Protein 2AEE (pdb70)

CATH classification: 3.40.50.2020

Nearest PDB structures (foldseek):
  2aee-assembly1_B  TM=1.005E+00  e=3.786E-44  Streptococcus pyogenes
  2aee-assembly1_A  TM=9.838E-01  e=3.458E-41  Streptococcus pyogenes
  3dez-assembly1_A  TM=9.796E-01  e=4.470E-35  Streptococcus mutans
  3dez-assembly1_B  TM=9.859E-01  e=2.635E-32  Streptococcus mutans
  4rv4-assembly1_B  TM=9.533E-01  e=4.275E-28  Bacillus anthracis

Solvent-accessible surface area: 17686 Å² total; per-residue (Å²): 143,112,80,70,50,15,12,48,0,0,31,28,0,5,92,17,111,0,2,76,8,100,11,123,108,37,54,101,61,86,111,65,51,102,0,0,0,96,21,25,2,64,9,0,1,8,73,25,153,4,0,44,36,0,0,77,4,0,20,114,21,0,126,74,84,9,95,85,14,68,0,0,0,0,8,26,39,23,0,0,0,0,0,0,0,0,0,22,79,34,87,31,24,0,0,1,1,50,97,154,62,156,99,76,17,26,7,15,72,26,116,195,39,26,69,0,0,0,0,18,8,50,1,38,68,6,28,79,0,22,96,5,1,46,0,0,63,170,46,23,11,62,29,34,0,0,0,0,0,0,13,11,52,25,97,98,5,81,83,32,9,178,127,55,67,38,121,46,18,37,8,0,29,1,69,46,0,7,52,8,0,66,144,71,60,92,12,82,98,97,0,26,109,32,0,111,63,4,76,142,57,43,125,101,4,117,137,87,66,15,19,58,0,0,27,29,0,5,94,13,117,0,4,74,12,92,11,133,111,31,68,84,62,122,91,48,46,89,0,0,1,88,12,22,2,46,7,0,0,9,73,26,159,4,0,46,45,0,0,70,7,0,16,102,22,0,114,75,88,11,101,116,12,76,0,0,0,0,9,26,30,17,0,0,0,0,0,0,0,0,0,21,76,42,85,29,27,0,0,1,1,87,80,148,134,109,28,22,23,17,61,23,121,198,40,28,60,0,0,0,0,16,13,44,1,30,60,5,27,80,1,24,102,4,2,59,9,0,57,214,75,18,9,62,23,48,0,0,0,0,0,0,11,7,55,4,76,92,4,56,84,30,9,162,137,55,64,34,104,50,31,42,11,1,25,0,43,56,0,2,56,9,0,66,137,79,61,101,12,89,101,103,2,38,111,28,0,96,49,0,66,132,53,30,116,85,4,95,108

Structure (mmCIF, N/CA/C/O backbone):
data_2AEE
#
_entry.id   2AEE
#
_cell.length_a   118.131
_cell.length_b   118.131
_cell.length_c   72.185
_cell.angle_alpha   90.00
_cell.angle_beta   90.00
_cell.angle_gamma   90.00
#
_symmetry.space_group_name_H-M   'P 42 21 2'
#
loop_
_entity.id
_entity.type
_entity.pdbx_description
1 polymer 'Orotate phosphoribosyltransferase'
2 non-polymer 'SULFATE ION'
3 non-polymer GLYCEROL
4 non-polymer 'CHLORIDE ION'
5 water water
#
loop_
_atom_site.group_PDB
_atom_site.id
_atom_site.type_symbol
_atom_site.label_atom_id
_atom_site.label_alt_id
_atom_site.label_comp_id
_atom_site.label_asym_id
_atom_site.label_entity_id
_atom_site.label_seq_id
_atom_site.pdbx_PDB_ins_code
_atom_site.Cartn_x
_atom_site.Cartn_y
_atom_site.Cartn_z
_atom_site.occupancy
_atom_site.B_iso_or_equiv
_atom_site.auth_seq_id
_atom_site.auth_comp_id
_atom_site.auth_asym_id
_atom_site.auth_atom_id
_atom_site.pdbx_PDB_model_num
ATOM 1 N N . ALA A 1 1 ? 3.095 50.441 13.230 1.00 15.88 -1 ALA A N 1
ATOM 2 C CA . ALA A 1 1 ? 2.385 50.100 14.504 1.00 14.57 -1 ALA A CA 1
ATOM 3 C C . ALA A 1 1 ? 1.480 48.831 14.402 1.00 13.66 -1 ALA A C 1
ATOM 4 O O . ALA A 1 1 ? 0.670 48.560 15.310 1.00 15.15 -1 ALA A O 1
ATOM 6 N N . ALA A 1 2 ? 1.600 48.067 13.318 1.00 10.12 0 ALA A N 1
ATOM 7 C CA . ALA A 1 2 ? 0.848 46.831 13.182 1.00 7.51 0 ALA A CA 1
ATOM 8 C C . ALA A 1 2 ? 1.760 45.591 13.229 1.00 6.28 0 ALA A C 1
ATOM 9 O O . ALA A 1 2 ? 1.352 44.485 12.854 1.00 4.74 0 ALA A O 1
ATOM 11 N N . MET A 1 3 ? 3.011 45.779 13.670 1.00 4.67 1 MET A N 1
ATOM 12 C CA . MET A 1 3 ? 3.948 44.680 13.761 1.00 4.60 1 MET A CA 1
ATOM 13 C C . MET A 1 3 ? 3.711 43.934 15.082 1.00 3.04 1 MET A C 1
ATOM 14 O O . MET A 1 3 ? 3.284 44.526 16.087 1.00 2.00 1 MET A O 1
ATOM 19 N N . THR A 1 4 ? 3.991 42.636 15.065 1.00 2.00 2 THR A N 1
ATOM 20 C CA A THR A 1 4 ? 4.015 41.846 16.277 0.50 2.66 2 THR A CA 1
ATOM 21 C CA B THR A 1 4 ? 4.029 41.843 16.301 0.50 2.16 2 THR A CA 1
ATOM 22 C C . THR A 1 4 ? 5.086 42.404 17.243 1.00 2.00 2 THR A C 1
ATOM 23 O O . THR A 1 4 ? 6.023 43.092 16.806 1.00 2.00 2 THR A O 1
ATOM 30 N N . LEU A 1 5 ? 4.978 42.081 18.540 1.00 2.00 3 LEU A N 1
ATOM 31 C CA . LEU A 1 5 ? 6.026 42.461 19.491 1.00 2.00 3 LEU A CA 1
ATOM 32 C C . LEU A 1 5 ? 7.383 41.903 19.044 1.00 2.00 3 LEU A C 1
ATOM 33 O O . LEU A 1 5 ? 8.437 42.601 19.064 1.00 2.00 3 LEU A O 1
ATOM 38 N N . ALA A 1 6 ? 7.382 40.633 18.624 1.00 2.00 4 ALA A N 1
ATOM 39 C CA . ALA A 1 6 ? 8.606 40.023 18.117 1.00 2.00 4 ALA A CA 1
ATOM 40 C C . ALA A 1 6 ? 9.220 40.865 16.992 1.00 2.78 4 ALA A C 1
ATOM 41 O O . ALA A 1 6 ? 10.465 41.031 16.904 1.00 2.98 4 ALA A O 1
ATOM 43 N N . SER A 1 7 ? 8.376 41.344 16.067 1.00 4.15 5 SER A N 1
ATOM 44 C CA . SER A 1 7 ? 8.898 42.105 14.930 1.00 4.02 5 SER A CA 1
ATOM 45 C C . SER A 1 7 ? 9.345 43.516 15.323 1.00 2.80 5 SER A C 1
ATOM 46 O O . SER A 1 7 ? 10.325 44.024 14.788 1.00 2.94 5 SER A O 1
ATOM 49 N N . GLN A 1 8 ? 8.643 44.119 16.268 1.00 2.60 6 GLN A N 1
ATOM 50 C CA . GLN A 1 8 ? 8.994 45.450 16.785 1.00 3.29 6 GLN A CA 1
ATOM 51 C C . GLN A 1 8 ? 10.332 45.403 17.476 1.00 2.78 6 GLN A C 1
ATOM 52 O O . GLN A 1 8 ? 11.176 46.246 17.253 1.00 2.00 6 GLN A O 1
ATOM 58 N N . ILE A 1 9 ? 10.499 44.425 18.359 1.00 2.11 7 ILE A N 1
ATOM 59 C CA . ILE A 1 9 ? 11.791 44.223 19.002 1.00 3.01 7 ILE A CA 1
ATOM 60 C C . ILE A 1 9 ? 12.909 43.987 17.974 1.00 3.40 7 ILE A C 1
ATOM 61 O O . ILE A 1 9 ? 13.948 44.640 18.033 1.00 4.65 7 ILE A O 1
ATOM 66 N N . ALA A 1 10 ? 12.723 43.056 17.051 1.00 2.63 8 ALA A N 1
ATOM 67 C CA . ALA A 1 10 ? 13.744 42.827 16.006 1.00 3.77 8 ALA A CA 1
ATOM 68 C C . ALA A 1 10 ? 14.130 44.112 15.224 1.00 4.14 8 ALA A C 1
ATOM 69 O O . ALA A 1 10 ? 15.297 44.386 14.953 1.00 5.61 8 ALA A O 1
ATOM 71 N N . THR A 1 11 ? 13.138 44.916 14.875 1.00 4.09 9 THR A N 1
ATOM 72 C CA . THR A 1 11 ? 13.364 46.181 14.201 1.00 4.05 9 THR A CA 1
ATOM 73 C C . THR A 1 11 ? 14.336 47.048 14.995 1.00 3.58 9 THR A C 1
ATOM 74 O O . THR A 1 11 ? 15.335 47.498 14.458 1.00 3.74 9 THR A O 1
ATOM 78 N N . GLN A 1 12 ? 14.074 47.189 16.298 1.00 3.18 10 GLN A N 1
ATOM 79 C CA . GLN A 1 12 ? 14.851 48.0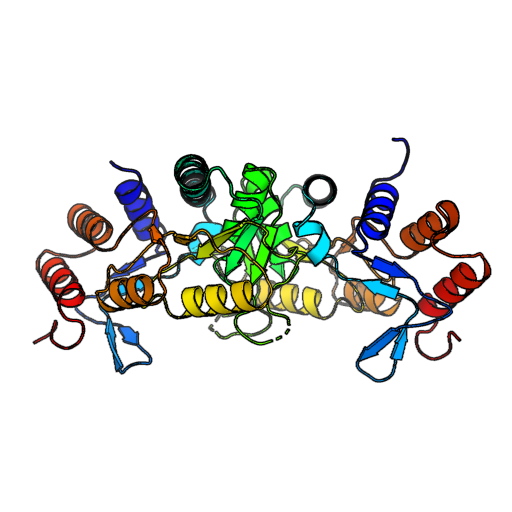40 17.147 1.00 4.10 10 GLN A CA 1
ATOM 80 C C . GLN A 1 12 ? 16.225 47.464 17.426 1.00 3.66 10 GLN A C 1
ATOM 81 O O . GLN A 1 12 ? 17.193 48.222 17.444 1.00 4.92 10 GLN A O 1
ATOM 87 N N . LEU A 1 13 ? 16.322 46.145 17.603 1.00 3.80 11 LEU A N 1
ATOM 88 C CA . LEU A 1 13 ? 17.622 45.466 17.802 1.00 3.96 11 LEU A CA 1
ATOM 89 C C . LEU A 1 13 ? 18.537 45.726 16.630 1.00 5.22 11 LEU A C 1
ATOM 90 O O . LEU A 1 13 ? 19.722 46.013 16.821 1.00 7.22 11 LEU A O 1
ATOM 95 N N . LEU A 1 14 ? 17.995 45.652 15.422 1.00 5.78 12 LEU A N 1
ATOM 96 C CA . LEU A 1 14 ? 18.773 45.889 14.215 1.00 5.19 12 LEU A CA 1
ATOM 97 C C . LEU A 1 14 ? 19.132 47.359 14.097 1.00 5.59 12 LEU A C 1
ATOM 98 O O . LEU A 1 14 ? 20.254 47.693 13.760 1.00 6.31 12 LEU A O 1
ATOM 103 N N . ASP A 1 15 ? 18.178 48.235 14.404 1.00 4.84 13 ASP A N 1
ATOM 104 C CA . ASP A 1 15 ? 18.357 49.651 14.266 1.00 4.84 13 ASP A CA 1
ATOM 105 C C . ASP A 1 15 ? 19.437 50.167 15.210 1.00 6.24 13 ASP A C 1
ATOM 106 O O . ASP A 1 15 ? 20.273 50.984 14.796 1.00 4.99 13 ASP A O 1
ATOM 111 N N . ILE A 1 16 ? 19.411 49.718 16.480 1.00 5.31 14 ILE A N 1
ATOM 112 C CA . ILE A 1 16 ? 20.402 50.161 17.439 1.00 5.52 14 ILE A CA 1
ATOM 113 C C . ILE A 1 16 ? 21.689 49.320 17.429 1.00 6.64 14 ILE A C 1
ATOM 114 O O . ILE A 1 16 ? 22.591 49.529 18.268 1.00 6.52 14 ILE A O 1
ATOM 119 N N . LYS A 1 17 ? 21.757 48.384 16.494 1.00 6.80 15 LYS A N 1
ATOM 120 C CA . LYS A 1 17 ? 22.907 47.470 16.344 1.00 8.06 15 LYS A CA 1
ATOM 121 C C . LYS A 1 17 ? 23.160 46.682 17.654 1.00 8.07 15 LYS A C 1
ATOM 122 O O . LYS A 1 17 ? 24.324 46.451 18.047 1.00 9.09 15 LYS A O 1
ATOM 128 N N . ALA A 1 18 ? 22.078 46.254 18.318 1.00 6.29 16 ALA A N 1
ATOM 129 C CA . ALA A 1 18 ? 22.200 45.217 19.353 1.00 6.15 16 ALA A CA 1
ATOM 130 C C . ALA A 1 18 ? 22.425 43.851 18.670 1.00 7.71 16 ALA A C 1
ATOM 131 O O . ALA A 1 18 ? 22.999 42.934 19.268 1.00 7.55 16 ALA A O 1
ATOM 133 N N . VAL A 1 19 ? 21.959 43.734 17.419 1.00 6.63 17 VAL A N 1
ATOM 134 C CA . VAL A 1 19 ? 22.208 42.558 16.564 1.00 8.12 17 VAL A CA 1
ATOM 135 C C . VAL A 1 19 ? 22.806 43.024 15.251 1.00 8.69 17 VAL A C 1
ATOM 136 O O . VAL A 1 19 ? 22.251 43.948 14.640 1.00 8.80 17 VAL A O 1
ATOM 140 N N . TYR A 1 20 ? 23.941 42.446 14.835 1.00 7.80 18 TYR A N 1
ATOM 141 C CA . TYR A 1 20 ? 24.457 42.648 13.483 1.00 8.47 18 TYR A CA 1
ATOM 142 C C . TYR A 1 20 ? 24.326 41.388 12.664 1.00 8.22 18 TYR A C 1
ATOM 143 O O . TYR A 1 20 ? 24.678 40.299 13.141 1.00 9.63 18 TYR A O 1
ATOM 152 N N . LEU A 1 21 ? 23.900 41.541 11.413 1.00 7.84 19 LEU A N 1
ATOM 153 C CA . LEU A 1 21 ? 23.866 40.434 10.468 1.00 7.52 19 LEU A CA 1
ATOM 154 C C . LEU A 1 21 ? 24.835 40.661 9.316 1.00 8.19 19 LEU A C 1
ATOM 155 O O . LEU A 1 21 ? 24.680 41.607 8.549 1.00 7.67 19 LEU A O 1
ATOM 160 N N . LYS A 1 22 ? 25.834 39.783 9.206 1.00 7.64 20 LYS A N 1
ATOM 161 C CA . LYS A 1 22 ? 26.848 39.886 8.160 1.00 8.45 20 LYS A CA 1
ATOM 162 C C . LYS A 1 22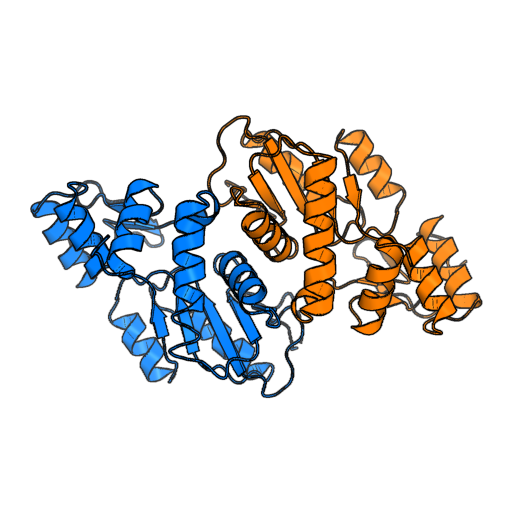 ? 27.059 38.482 7.567 1.00 7.45 20 LYS A C 1
ATOM 163 O O . LYS A 1 22 ? 28.113 37.893 7.753 1.00 7.44 20 LYS A O 1
ATOM 169 N N . PRO A 1 23 ? 26.020 37.922 6.931 1.00 6.87 21 PRO A N 1
ATOM 170 C CA . PRO A 1 23 ? 26.121 36.562 6.411 1.00 7.74 21 PRO A CA 1
ATOM 171 C C . PRO A 1 23 ? 27.242 36.336 5.368 1.00 8.81 21 PRO A C 1
ATOM 172 O O . PRO A 1 23 ? 27.774 35.229 5.271 1.00 8.71 21 PRO A O 1
ATOM 176 N N . GLU A 1 24 ? 27.604 37.378 4.625 1.00 10.44 22 GLU A N 1
ATOM 177 C CA . GLU A 1 24 ? 28.645 37.264 3.567 1.00 12.05 22 GLU A CA 1
ATOM 178 C C . GLU A 1 24 ? 30.006 37.772 4.003 1.00 12.86 22 GLU A C 1
ATOM 179 O O . GLU A 1 24 ? 30.991 37.702 3.252 1.00 13.12 22 GLU A O 1
ATOM 185 N N . ASP A 1 25 ? 30.052 38.265 5.233 1.00 13.43 23 ASP A N 1
ATOM 186 C CA . ASP A 1 25 ? 31.293 38.628 5.885 1.00 15.30 23 ASP A CA 1
ATOM 187 C C . ASP A 1 25 ? 31.185 38.202 7.360 1.00 14.33 23 ASP A C 1
ATOM 188 O O . ASP A 1 25 ? 31.157 39.035 8.255 1.00 15.58 23 ASP A O 1
ATOM 193 N N . PRO A 1 26 ? 31.131 36.880 7.625 1.00 14.09 24 PRO A N 1
ATOM 194 C CA . PRO A 1 26 ? 30.721 36.429 8.956 1.00 12.91 24 PRO A CA 1
ATOM 195 C C . PRO A 1 26 ? 31.712 36.722 10.077 1.00 12.91 24 PRO A C 1
ATOM 196 O O . PRO A 1 26 ? 32.917 36.908 9.842 1.00 12.55 24 PRO A O 1
ATOM 200 N N . PHE A 1 27 ? 31.171 36.734 11.293 1.00 11.54 25 PHE A N 1
ATOM 201 C CA . PHE A 1 27 ? 31.906 36.831 12.532 1.00 11.52 25 PHE A CA 1
ATOM 202 C C . PHE A 1 27 ? 32.493 35.473 12.820 1.00 11.59 25 PHE A C 1
ATOM 203 O O . PHE A 1 27 ? 32.008 34.474 12.327 1.00 11.23 25 PHE A O 1
ATOM 211 N N . THR A 1 28 ? 33.534 35.460 13.630 1.00 12.02 26 THR A N 1
ATOM 212 C CA . THR A 1 28 ? 34.066 34.245 14.197 1.00 12.93 26 THR A CA 1
ATOM 213 C C . THR A 1 28 ? 33.617 34.250 15.646 1.00 13.70 26 THR A C 1
ATOM 214 O O . THR A 1 28 ? 33.896 35.195 16.396 1.00 14.03 26 THR A O 1
ATOM 218 N N . TRP A 1 29 ? 32.888 33.208 16.022 1.00 14.12 27 TRP A N 1
ATOM 219 C CA . TRP A 1 29 ? 32.458 33.029 17.382 1.00 15.30 27 TRP A CA 1
ATOM 220 C C . TRP A 1 29 ? 33.633 32.360 18.060 1.00 15.76 27 TRP A C 1
ATOM 221 O O . TRP A 1 29 ? 34.667 32.136 17.418 1.00 16.05 27 TRP A O 1
ATOM 232 N N . ALA A 1 30 ? 33.492 32.027 19.341 1.00 16.44 28 ALA A N 1
ATOM 233 C CA . ALA A 1 30 ? 34.474 31.153 19.986 1.00 16.87 28 ALA A CA 1
ATOM 234 C C . ALA A 1 30 ? 34.408 29.783 19.278 1.00 17.05 28 ALA A C 1
ATOM 235 O O . ALA A 1 30 ? 33.522 29.547 18.441 1.00 16.47 28 ALA A O 1
ATOM 237 N N . SER A 1 31 ? 35.354 28.900 19.569 1.00 17.04 29 SER A N 1
ATOM 238 C CA . SER A 1 31 ? 35.286 27.508 19.107 1.00 17.35 29 SER A CA 1
ATOM 239 C C . SER A 1 31 ? 35.454 27.318 17.603 1.00 16.95 29 SER A C 1
ATOM 240 O O . SER A 1 31 ? 35.180 26.229 17.086 1.00 17.40 29 SER A O 1
ATOM 243 N N . GLY A 1 32 ? 35.912 28.364 16.904 1.00 16.30 30 GLY A N 1
ATOM 244 C CA . GLY A 1 32 ? 36.263 28.278 15.472 1.00 14.57 30 GLY A CA 1
ATOM 245 C C . GLY A 1 32 ? 35.068 28.363 14.535 1.00 13.63 30 GLY A C 1
ATOM 246 O O . GLY A 1 32 ? 35.207 28.188 13.334 1.00 12.81 30 GLY A O 1
ATOM 247 N N . ILE A 1 33 ? 33.889 28.621 15.107 1.00 13.43 31 ILE A N 1
ATOM 248 C CA . ILE A 1 33 ? 32.615 28.705 14.378 1.00 12.76 31 ILE A CA 1
ATOM 249 C C . ILE A 1 33 ? 32.506 30.076 13.735 1.00 11.64 31 ILE A C 1
ATOM 250 O O . ILE A 1 33 ? 32.697 31.113 14.405 1.00 11.76 31 ILE A O 1
ATOM 255 N N . LYS A 1 34 ? 32.189 30.078 12.447 1.00 9.84 32 LYS A N 1
ATOM 256 C CA . LYS A 1 34 ? 31.817 31.296 11.781 1.00 8.68 32 LYS A CA 1
ATOM 257 C C . LYS A 1 34 ? 30.296 31.442 11.837 1.00 8.04 32 LYS A C 1
ATOM 258 O O . LYS A 1 34 ? 29.568 30.464 11.715 1.00 7.24 32 LYS A O 1
ATOM 264 N N . SER A 1 35 ? 29.837 32.667 12.064 1.00 7.70 33 SER A N 1
ATOM 265 C CA . SER A 1 35 ? 28.432 32.948 12.304 1.00 7.38 33 SER A CA 1
ATOM 266 C C . SER A 1 35 ? 28.078 34.169 11.499 1.00 7.82 33 SER A C 1
ATOM 267 O O . SER A 1 35 ? 28.860 35.120 11.437 1.00 7.88 33 SER A O 1
ATOM 270 N N . PRO A 1 36 ? 26.910 34.152 10.848 1.00 7.13 34 PRO A N 1
ATOM 271 C CA . PRO A 1 36 ? 26.392 35.327 10.167 1.00 6.87 34 PRO A CA 1
ATOM 272 C C . PRO A 1 36 ? 25.765 36.361 11.124 1.00 6.03 34 PRO A C 1
ATOM 273 O O . PRO A 1 36 ? 25.381 37.429 10.681 1.00 6.70 34 PRO A O 1
ATOM 277 N N . ILE A 1 37 ? 25.655 36.060 12.423 1.00 7.63 35 ILE A N 1
ATOM 278 C CA . ILE A 1 37 ? 24.929 36.912 13.360 1.00 5.88 35 ILE A CA 1
ATOM 279 C C . ILE A 1 37 ? 25.790 37.206 14.583 1.00 6.44 35 ILE A C 1
ATOM 280 O O . ILE A 1 37 ? 26.519 36.324 15.061 1.00 5.76 35 ILE A O 1
ATOM 285 N N . TYR A 1 38 ? 25.713 38.430 15.079 1.00 6.24 36 TYR A N 1
ATOM 286 C CA . TYR A 1 38 ? 26.323 38.800 16.369 1.00 7.05 36 TYR A CA 1
ATOM 287 C C . TYR A 1 38 ? 25.256 39.516 17.170 1.00 7.02 36 TYR A C 1
ATOM 288 O O . TYR A 1 38 ? 24.546 40.385 16.631 1.00 7.20 36 TYR A O 1
ATOM 297 N N . THR A 1 39 ? 25.103 39.115 18.437 1.00 6.21 37 THR A N 1
ATOM 298 C CA . THR A 1 39 ? 24.055 39.613 19.289 1.00 5.97 37 THR A CA 1
ATOM 299 C C . THR A 1 39 ? 24.674 40.151 20.555 1.00 5.65 37 THR A C 1
ATOM 300 O O . THR A 1 39 ? 25.502 39.468 21.204 1.00 4.62 37 THR A O 1
ATOM 304 N N . ASP A 1 40 ? 24.317 41.387 20.899 1.00 4.70 38 ASP A N 1
ATOM 305 C CA . ASP A 1 40 ? 24.639 41.907 22.225 1.00 4.36 38 ASP A CA 1
ATOM 306 C C . ASP A 1 40 ? 23.497 42.778 22.735 1.00 4.94 38 ASP A C 1
ATOM 307 O O . ASP A 1 40 ? 23.503 43.982 22.555 1.00 5.58 38 ASP A O 1
ATOM 312 N N . ASN A 1 41 ? 22.527 42.127 23.377 1.00 4.59 39 ASN A N 1
ATOM 313 C CA . ASN A 1 41 ? 21.300 42.753 23.781 1.00 4.65 39 ASN A CA 1
ATOM 314 C C . ASN A 1 41 ? 21.544 43.600 25.017 1.00 4.96 39 ASN A C 1
ATOM 315 O O . ASN A 1 41 ? 20.650 44.308 25.446 1.00 4.79 39 ASN A O 1
ATOM 320 N N . ARG A 1 42 ? 22.757 43.559 25.589 1.00 5.15 40 ARG A N 1
ATOM 321 C CA . ARG A 1 42 ? 23.071 44.521 26.668 1.00 5.90 40 ARG A CA 1
ATOM 322 C C . ARG A 1 42 ? 23.071 45.951 26.119 1.00 5.14 40 ARG A C 1
ATOM 323 O O . ARG A 1 42 ? 22.870 46.916 26.846 1.00 5.01 40 ARG A O 1
ATOM 331 N N . VAL A 1 43 ? 23.222 46.073 24.815 1.00 4.55 41 VAL A N 1
ATOM 332 C CA . VAL A 1 43 ? 23.124 47.372 24.160 1.00 2.89 41 VAL A CA 1
ATOM 333 C C . VAL A 1 43 ? 21.727 47.946 24.345 1.00 2.36 41 VAL A C 1
ATOM 334 O O . VAL A 1 43 ? 21.599 49.145 24.448 1.00 3.30 41 VAL A O 1
ATOM 338 N N . THR A 1 44 ? 20.680 47.106 24.387 1.00 2.00 42 THR A N 1
ATOM 339 C CA . THR A 1 44 ? 19.277 47.593 24.564 1.00 2.16 42 THR A CA 1
ATOM 340 C C . THR A 1 44 ? 19.111 48.423 25.858 1.00 3.20 42 THR A C 1
ATOM 341 O O . THR A 1 44 ? 18.323 49.383 25.927 1.00 3.56 42 THR A O 1
ATOM 345 N N . LEU A 1 45 ? 19.918 48.092 26.865 1.00 2.32 43 LEU A N 1
ATOM 346 C CA . LEU A 1 45 ? 19.893 48.800 28.139 1.00 2.73 43 LEU A CA 1
ATOM 347 C C . LEU A 1 45 ? 20.237 50.250 28.023 1.00 2.82 43 LEU A C 1
ATOM 348 O O . LEU A 1 45 ? 19.841 51.013 28.871 1.00 4.04 43 LEU A O 1
ATOM 353 N N . SER A 1 46 ? 20.962 50.623 26.970 1.00 3.58 44 SER A N 1
ATOM 354 C CA . SER A 1 46 ? 21.405 52.001 26.790 1.00 4.10 44 SER A CA 1
ATOM 355 C C . SER A 1 46 ? 20.442 52.841 25.941 1.00 4.05 44 SER A C 1
ATOM 356 O O . SER A 1 46 ? 20.685 54.020 25.726 1.00 2.75 44 SER A O 1
ATOM 359 N N . TYR A 1 47 ? 19.352 52.216 25.490 1.00 3.36 45 TYR A N 1
ATOM 360 C CA . TYR A 1 47 ? 18.354 52.840 24.619 1.00 2.83 45 TYR A CA 1
ATOM 361 C C . TYR A 1 47 ? 16.977 52.720 25.266 1.00 2.64 45 TYR A C 1
ATOM 362 O O . TYR A 1 47 ? 16.279 51.739 25.044 1.00 2.70 45 TYR A O 1
ATOM 371 N N . PRO A 1 48 ? 16.590 53.726 26.091 1.00 2.65 46 PRO A N 1
ATOM 372 C CA . PRO A 1 48 ? 15.368 53.667 26.876 1.00 2.57 46 PRO A CA 1
ATOM 373 C C . PRO A 1 48 ? 14.099 53.269 26.093 1.00 2.51 46 PRO A C 1
ATOM 374 O O . PRO A 1 48 ? 13.289 52.485 26.591 1.00 2.00 46 PRO A O 1
ATOM 378 N N . LYS A 1 49 ? 13.947 53.762 24.877 1.00 2.00 47 LYS A N 1
ATOM 379 C CA . LYS A 1 49 ? 12.806 53.416 24.053 1.00 3.79 47 LYS A CA 1
ATOM 380 C C . LYS A 1 49 ? 12.722 51.913 23.774 1.00 3.10 47 LYS A C 1
ATOM 381 O O . LYS A 1 49 ? 11.649 51.312 23.872 1.00 3.02 47 LYS A O 1
ATOM 387 N N . THR A 1 50 ? 13.853 51.321 23.363 1.00 2.92 48 THR A N 1
ATOM 388 C CA . THR A 1 50 ? 13.954 49.886 23.110 1.00 2.00 48 THR A CA 1
ATOM 389 C C . THR A 1 50 ? 13.843 49.075 24.405 1.00 2.14 48 THR A C 1
ATOM 390 O O . THR A 1 50 ? 13.158 48.046 24.447 1.00 2.00 48 THR A O 1
ATOM 394 N N . ARG A 1 51 ? 14.526 49.539 25.447 1.00 2.00 49 ARG A N 1
ATOM 395 C CA . ARG A 1 51 ? 14.457 48.916 26.746 1.00 2.00 49 ARG A CA 1
ATOM 396 C C . ARG A 1 51 ? 13.015 48.892 27.264 1.00 3.03 49 ARG A C 1
ATOM 397 O O . ARG A 1 51 ? 12.567 47.863 27.782 1.00 4.37 49 ARG A O 1
ATOM 405 N N . ASP A 1 52 ? 12.291 50.014 27.154 1.00 2.74 50 ASP A N 1
ATOM 406 C CA . ASP A 1 52 ? 10.902 50.078 27.631 1.00 3.22 50 ASP A CA 1
ATOM 407 C C . ASP A 1 52 ? 10.031 49.083 26.883 1.00 2.21 50 ASP A C 1
ATOM 408 O O . ASP A 1 52 ? 9.155 48.473 27.446 1.00 2.29 50 ASP A O 1
ATOM 413 N N . LEU A 1 53 ? 10.230 48.985 25.572 1.00 2.27 51 LEU A N 1
ATOM 414 C CA . LEU A 1 53 ? 9.516 48.018 24.759 1.00 2.00 51 LEU A CA 1
ATOM 415 C C . LEU A 1 53 ? 9.688 46.572 25.234 1.00 2.00 51 LEU A C 1
ATOM 416 O O . LEU A 1 53 ? 8.715 45.772 25.304 1.00 2.00 51 LEU A O 1
ATOM 421 N N . ILE A 1 54 ? 10.945 46.214 25.454 1.00 2.00 52 ILE A N 1
ATOM 422 C CA . ILE A 1 54 ? 11.316 44.891 25.928 1.00 2.00 52 ILE A CA 1
ATOM 423 C C . ILE A 1 54 ? 10.786 44.617 27.369 1.00 2.00 52 ILE A C 1
ATOM 424 O O . ILE A 1 54 ? 10.165 43.568 27.630 1.00 2.00 52 ILE A O 1
ATOM 429 N N . GLU A 1 55 ? 11.009 45.567 28.285 1.00 2.00 53 GLU A N 1
ATOM 430 C CA . GLU A 1 55 ? 10.607 45.343 29.711 1.00 2.00 53 GLU A CA 1
ATOM 431 C C . GLU A 1 55 ? 9.072 45.278 29.823 1.00 2.00 53 GLU A C 1
ATOM 432 O O . GLU A 1 55 ? 8.534 44.480 30.579 1.00 2.00 53 GLU A O 1
ATOM 438 N N . ASN A 1 56 ? 8.370 46.161 29.104 1.00 2.27 54 ASN A N 1
ATOM 439 C CA . ASN A 1 56 ? 6.905 46.089 29.031 1.00 2.23 54 ASN A CA 1
ATOM 440 C C . ASN A 1 56 ? 6.416 44.789 28.383 1.00 2.47 54 ASN A C 1
ATOM 441 O O . ASN A 1 56 ? 5.392 44.250 28.792 1.00 2.00 54 ASN A O 1
ATOM 446 N N . GLY A 1 57 ? 7.138 44.311 27.356 1.00 2.75 55 GLY A N 1
ATOM 447 C CA . GLY A 1 57 ? 6.815 43.041 26.684 1.00 2.00 55 GLY A CA 1
ATOM 448 C C . GLY A 1 57 ? 6.966 41.892 27.665 1.00 2.00 55 GLY A C 1
ATOM 449 O O . GLY A 1 57 ? 6.107 41.018 27.736 1.00 2.00 55 GLY A O 1
ATOM 450 N N . PHE A 1 58 ? 8.067 41.874 28.407 1.00 2.00 56 PHE A N 1
ATOM 451 C CA . PHE A 1 58 ? 8.288 40.854 29.458 1.00 2.00 56 PHE A CA 1
ATOM 452 C C . PHE A 1 58 ? 7.173 40.851 30.487 1.00 2.00 56 PHE A C 1
ATOM 453 O O . PHE A 1 58 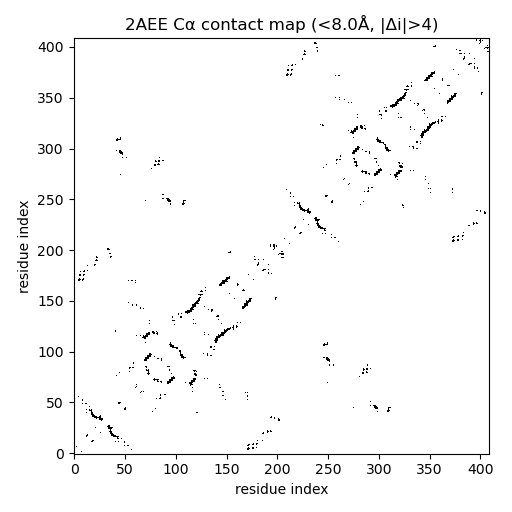? 6.682 39.803 30.871 1.00 2.00 56 PHE A O 1
ATOM 461 N N . VAL A 1 59 ? 6.826 42.024 31.023 1.00 2.00 57 VAL A N 1
ATOM 462 C CA . VAL A 1 59 ? 5.781 42.078 32.048 1.00 2.00 57 VAL A CA 1
ATOM 463 C C . VAL A 1 59 ? 4.454 41.486 31.515 1.00 2.00 57 VAL A C 1
ATOM 464 O O . VAL A 1 59 ? 3.763 40.702 32.158 1.00 2.00 57 VAL A O 1
ATOM 468 N N . GLU A 1 60 ? 4.148 41.837 30.292 1.00 2.00 58 GLU A N 1
ATOM 469 C CA . GLU A 1 60 ? 2.914 41.368 29.659 1.00 2.00 58 GLU A CA 1
ATOM 470 C C . GLU A 1 60 ? 2.937 39.845 29.444 1.00 2.00 58 GLU A C 1
ATOM 471 O O . GLU A 1 60 ? 1.952 39.171 29.741 1.00 2.00 58 GLU A O 1
ATOM 477 N N . THR A 1 61 ? 4.044 39.289 28.955 1.00 2.00 59 THR A N 1
ATOM 478 C CA A THR A 1 61 ? 4.109 37.852 28.701 0.50 2.00 59 THR A CA 1
ATOM 479 C CA B THR A 1 61 ? 4.085 37.843 28.689 0.50 2.68 59 THR A CA 1
ATOM 480 C C . THR A 1 61 ? 4.109 37.069 30.005 1.00 2.52 59 THR A C 1
ATOM 481 O O . THR A 1 61 ? 3.584 35.935 30.075 1.00 2.00 59 THR A O 1
ATOM 488 N N . ILE A 1 62 ? 4.689 37.673 31.064 1.00 2.00 60 ILE A N 1
ATOM 489 C CA . ILE A 1 62 ? 4.753 36.968 32.364 1.00 2.00 60 ILE A CA 1
ATOM 490 C C . ILE A 1 62 ? 3.362 36.869 32.979 1.00 2.00 60 ILE A C 1
ATOM 491 O O . ILE A 1 62 ? 2.967 35.817 33.449 1.00 2.00 60 ILE A O 1
ATOM 496 N N . LYS A 1 63 ? 2.636 37.972 32.948 1.00 2.00 61 LYS A N 1
ATOM 497 C CA . LYS A 1 63 ? 1.248 38.003 33.392 1.00 3.03 61 LYS A CA 1
ATOM 498 C C . LYS A 1 63 ? 0.376 37.020 32.626 1.00 2.23 61 LYS A C 1
ATOM 499 O O . LYS A 1 63 ? -0.539 36.413 33.186 1.00 2.00 61 LYS A O 1
ATOM 505 N N . ALA A 1 64 ? 0.659 36.870 31.346 1.00 2.00 62 ALA A N 1
ATOM 506 C CA . ALA A 1 64 ? -0.111 35.965 30.525 1.00 2.00 62 ALA A CA 1
ATOM 507 C C . ALA A 1 64 ? 0.263 34.492 30.791 1.00 2.00 62 ALA A C 1
ATOM 508 O O . ALA A 1 64 ? -0.601 33.648 30.941 1.00 2.00 62 ALA A O 1
ATOM 510 N N . HIS A 1 65 ? 1.551 34.195 30.847 1.00 2.00 63 HIS A N 1
ATOM 511 C CA . HIS A 1 65 ? 1.973 32.802 30.953 1.00 2.00 63 HIS A CA 1
ATOM 512 C C . HIS A 1 65 ? 2.100 32.336 32.377 1.00 2.00 63 HIS A C 1
ATOM 513 O O . HIS A 1 65 ? 1.736 31.211 32.669 1.00 2.00 63 HIS A O 1
ATOM 520 N N . PHE A 1 66 ? 2.562 33.225 33.258 1.00 2.00 64 PHE A N 1
ATOM 521 C CA . PHE A 1 66 ? 2.853 32.879 34.676 1.00 2.00 64 PHE A CA 1
ATOM 522 C C . PHE A 1 66 ? 2.177 33.823 35.689 1.00 2.00 64 PHE A C 1
ATOM 523 O O . PHE A 1 66 ? 2.863 34.432 36.497 1.00 3.00 64 PHE A O 1
ATOM 531 N N . PRO A 1 67 ? 0.830 33.949 35.648 1.00 2.00 65 PRO A N 1
ATOM 532 C CA . PRO A 1 67 ? 0.149 34.946 36.454 1.00 2.00 65 PRO A CA 1
ATOM 533 C C . PRO A 1 67 ? 0.370 34.778 37.971 1.00 2.60 65 PRO A C 1
ATOM 534 O O . PRO A 1 67 ? 0.222 35.748 38.699 1.00 2.91 65 PRO A O 1
ATOM 538 N N . GLU A 1 68 ? 0.738 33.571 38.405 1.00 2.00 66 GLU A N 1
ATOM 539 C CA . GLU A 1 68 ? 0.817 33.211 39.823 1.00 2.76 66 GLU A CA 1
ATOM 540 C C . GLU A 1 68 ? 2.253 33.442 40.305 1.00 2.00 66 GLU A C 1
ATOM 541 O O . GLU A 1 68 ? 2.590 33.102 41.415 1.00 2.00 66 GLU A O 1
ATOM 547 N N . VAL A 1 69 ? 3.107 34.026 39.458 1.00 2.00 67 VAL A N 1
ATOM 548 C CA . VAL A 1 69 ? 4.518 34.307 39.838 1.00 2.00 67 VAL A CA 1
ATOM 549 C C . VAL A 1 69 ? 4.618 35.096 41.156 1.00 2.00 67 VAL A C 1
ATOM 550 O O . VAL A 1 69 ? 3.827 36.034 41.396 1.00 2.00 67 VAL A O 1
ATOM 554 N N . GLU A 1 70 ? 5.587 34.718 41.993 1.00 2.00 68 GLU A N 1
ATOM 555 C CA . GLU A 1 70 ? 5.820 35.389 43.281 1.00 2.00 68 GLU A CA 1
ATOM 556 C C . GLU A 1 70 ? 7.176 36.077 43.399 1.00 2.00 68 GLU A C 1
ATOM 557 O O . GLU A 1 70 ? 7.374 36.976 44.256 1.00 2.00 68 GLU A O 1
ATOM 563 N N . VAL A 1 71 ? 8.119 35.665 42.561 1.00 2.00 69 VAL A N 1
ATOM 564 C CA . VAL A 1 71 ? 9.463 36.199 42.570 1.00 2.00 69 VAL A CA 1
ATOM 565 C C . VAL A 1 71 ? 10.004 36.163 41.148 1.00 2.00 69 VAL A C 1
ATOM 566 O O . VAL A 1 71 ? 9.731 35.210 40.403 1.00 2.00 69 VAL A O 1
ATOM 570 N N . ILE A 1 72 ? 10.688 37.232 40.782 1.00 2.00 70 ILE A N 1
ATOM 571 C CA . ILE A 1 72 ? 11.375 37.372 39.465 1.00 2.00 70 ILE A CA 1
ATOM 572 C C . ILE A 1 72 ? 12.862 37.170 39.722 1.00 2.58 70 ILE A C 1
ATOM 573 O O . ILE A 1 72 ? 13.413 37.775 40.634 1.00 3.12 70 ILE A O 1
ATOM 578 N N . ALA A 1 73 ? 13.516 36.251 39.004 1.00 2.00 71 ALA A N 1
ATOM 579 C CA . ALA A 1 73 ? 14.941 35.997 39.267 1.00 2.00 71 ALA A CA 1
ATOM 580 C C . ALA A 1 73 ? 15.650 36.299 37.933 1.00 2.00 71 ALA A C 1
ATOM 581 O O . ALA A 1 73 ? 15.238 35.770 36.945 1.00 2.00 71 ALA A O 1
ATOM 583 N N . GLY A 1 74 ? 16.700 37.120 37.923 1.00 2.00 72 GLY A N 1
ATOM 584 C CA . GLY A 1 74 ? 17.509 37.324 36.705 1.00 2.22 72 GLY A CA 1
ATOM 585 C C . GLY A 1 74 ? 18.711 36.380 36.692 1.00 2.66 72 GLY A C 1
ATOM 586 O O . GLY A 1 74 ? 19.221 36.027 37.735 1.00 2.00 72 GLY A O 1
ATOM 587 N N . THR A 1 75 ? 19.120 35.933 35.497 1.00 2.19 73 THR A N 1
ATOM 588 C CA . THR A 1 75 ? 20.267 35.029 35.296 1.00 2.65 73 THR A CA 1
ATOM 589 C C . THR A 1 75 ? 21.480 35.902 35.261 1.00 2.72 73 THR A C 1
ATOM 590 O O . THR A 1 75 ? 21.482 36.870 34.506 1.00 4.92 73 THR A O 1
ATOM 594 N N . ALA A 1 76 ? 22.497 35.621 36.066 1.00 3.88 74 ALA A N 1
ATOM 595 C CA . ALA A 1 76 ? 23.724 36.453 36.057 1.00 4.75 74 ALA A CA 1
ATOM 596 C C . ALA A 1 76 ? 24.422 36.304 34.706 1.00 5.63 74 ALA A C 1
ATOM 597 O O . ALA A 1 76 ? 24.355 35.241 34.120 1.00 6.92 74 ALA A O 1
ATOM 599 N N . THR A 1 77 ? 24.957 37.375 34.113 1.00 4.70 75 THR A N 1
ATOM 600 C CA . THR A 1 77 ? 24.797 38.756 34.522 1.00 3.90 75 THR A CA 1
ATOM 601 C C . THR A 1 77 ? 23.766 39.477 33.616 1.00 3.23 75 THR A C 1
ATOM 602 O O . THR A 1 77 ? 23.037 40.336 34.086 1.00 2.86 75 THR A O 1
ATOM 606 N N . ALA A 1 78 ? 23.725 39.117 32.326 1.00 2.00 76 ALA A N 1
ATOM 607 C CA . ALA A 1 78 ? 22.950 39.824 31.318 1.00 2.00 76 ALA A CA 1
ATOM 608 C C . ALA A 1 78 ? 21.454 39.871 31.595 1.00 2.00 76 ALA A C 1
ATOM 609 O O . ALA A 1 78 ? 20.783 40.786 31.146 1.00 2.46 76 ALA A O 1
ATOM 611 N N . GLY A 1 79 ? 20.910 38.875 32.302 1.00 2.00 77 GLY A N 1
ATOM 612 C CA . GLY A 1 79 ? 19.477 38.860 32.541 1.00 2.00 77 GLY A CA 1
ATOM 613 C C . GLY A 1 79 ? 19.096 39.682 33.760 1.00 2.00 77 GLY A C 1
ATOM 614 O O . GLY A 1 79 ? 17.912 39.941 33.990 1.00 2.20 77 GLY A O 1
ATOM 615 N N . ILE A 1 80 ? 20.089 40.071 34.557 1.00 2.00 78 ILE A N 1
ATOM 616 C CA . ILE A 1 80 ? 19.816 40.774 35.817 1.00 2.00 78 ILE A CA 1
ATOM 617 C C . ILE A 1 80 ? 19.154 42.158 35.636 1.00 2.00 78 ILE A C 1
ATOM 618 O O . ILE A 1 80 ? 18.179 42.454 36.321 1.00 2.00 78 ILE A O 1
ATOM 623 N N . PRO A 1 81 ? 19.686 43.022 34.746 1.00 2.00 79 PRO A N 1
ATOM 624 C CA . PRO A 1 81 ? 19.086 44.370 34.631 1.00 2.00 79 PRO A CA 1
ATOM 625 C C . PRO A 1 81 ? 17.637 44.277 34.180 1.00 2.00 79 PRO A C 1
ATOM 626 O O . PRO A 1 81 ? 16.780 44.978 34.702 1.00 2.00 79 PRO A O 1
ATOM 630 N N . HIS A 1 82 ? 17.370 43.431 33.205 1.00 2.00 80 HIS A N 1
ATOM 631 C CA . HIS A 1 82 ? 15.999 43.257 32.742 1.00 2.18 80 HIS A CA 1
ATOM 632 C C . HIS A 1 82 ? 15.153 42.744 33.869 1.00 2.00 80 HIS A C 1
ATOM 633 O O . HIS A 1 82 ? 14.126 43.301 34.132 1.00 2.70 80 HIS A O 1
ATOM 640 N N . GLY A 1 83 ? 15.589 41.688 34.549 1.00 2.34 81 GLY A N 1
ATOM 641 C CA . GLY A 1 83 ? 14.816 41.084 35.667 1.00 2.00 81 GLY A CA 1
ATOM 642 C C . GLY A 1 83 ? 14.511 42.105 36.745 1.00 2.00 81 GLY A C 1
ATOM 643 O O . GLY A 1 83 ? 13.416 42.098 37.318 1.00 2.00 81 GLY A O 1
ATOM 644 N N . ALA A 1 84 ? 15.466 42.982 37.061 1.00 2.00 82 ALA A N 1
ATOM 645 C CA . ALA A 1 84 ? 15.261 43.941 38.140 1.00 2.00 82 ALA A CA 1
ATOM 646 C C . ALA A 1 84 ? 14.189 44.912 37.773 1.00 2.00 82 ALA A C 1
ATOM 647 O O . ALA A 1 84 ? 13.322 45.198 38.567 1.00 2.00 82 ALA A O 1
ATOM 649 N N . ILE A 1 85 ? 14.244 45.417 36.551 1.00 2.00 83 ILE A N 1
ATOM 650 C CA . ILE A 1 85 ? 13.196 46.319 36.043 1.00 2.00 83 ILE A CA 1
ATOM 651 C C . ILE A 1 85 ? 11.830 45.673 36.038 1.00 2.00 83 ILE A C 1
ATOM 652 O O . ILE A 1 85 ? 10.862 46.269 36.455 1.00 2.00 83 ILE A O 1
ATOM 657 N N . ILE A 1 86 ? 11.758 44.436 35.584 1.00 2.23 84 ILE A N 1
ATOM 658 C CA . ILE A 1 86 ? 10.479 43.698 35.614 1.00 2.41 84 ILE A CA 1
ATOM 659 C C . ILE A 1 86 ? 9.920 43.577 37.037 1.00 2.20 84 ILE A C 1
ATOM 660 O O . ILE A 1 86 ? 8.731 43.753 37.280 1.00 2.94 84 ILE A O 1
ATOM 665 N N . ALA A 1 87 ? 10.759 43.237 37.986 1.00 2.00 85 ALA A N 1
ATOM 666 C CA . ALA A 1 87 ? 10.324 43.102 39.366 1.00 2.00 85 ALA A CA 1
ATOM 667 C C . ALA A 1 87 ? 9.813 44.451 39.917 1.00 2.00 85 ALA A C 1
ATOM 668 O O . ALA A 1 87 ? 8.768 44.519 40.572 1.00 2.00 85 ALA A O 1
ATOM 670 N N . ASP A 1 88 ? 10.537 45.532 39.612 1.00 2.00 86 ASP A N 1
ATOM 671 C CA . ASP A 1 88 ? 10.088 46.849 40.010 1.00 2.00 86 ASP A CA 1
ATOM 672 C C . ASP A 1 88 ? 8.700 47.143 39.421 1.00 2.00 86 ASP A C 1
ATOM 673 O O . ASP A 1 88 ? 7.787 47.523 40.125 1.00 2.00 86 ASP A O 1
ATOM 678 N N . LYS A 1 89 ? 8.539 46.924 38.121 1.00 2.00 87 LYS A N 1
ATOM 679 C CA . LYS A 1 89 ? 7.268 47.201 37.444 1.00 2.00 87 LYS A CA 1
ATOM 680 C C . LYS A 1 89 ? 6.103 46.383 38.015 1.00 2.00 87 LYS A C 1
ATOM 681 O O . LYS A 1 89 ? 4.995 46.919 38.149 1.00 2.00 87 LYS A O 1
ATOM 687 N N . MET A 1 90 ? 6.362 45.133 38.428 1.00 2.00 88 MET A N 1
ATOM 688 C CA . MET A 1 90 ? 5.297 44.224 38.943 1.00 2.00 88 MET A CA 1
ATOM 689 C C . MET A 1 90 ? 5.132 44.290 40.467 1.00 2.00 88 MET A C 1
ATOM 690 O O . MET A 1 90 ? 4.270 43.608 41.046 1.00 2.00 88 MET A O 1
ATOM 695 N N . THR A 1 91 ? 5.943 45.146 41.106 1.00 2.00 89 THR A N 1
ATOM 696 C CA . THR A 1 91 ? 6.007 45.228 42.572 1.00 2.00 89 THR A CA 1
ATOM 697 C C . THR A 1 91 ? 6.180 43.835 43.190 1.00 2.00 89 THR A C 1
ATOM 698 O O . THR A 1 91 ? 5.490 43.446 44.156 1.00 2.00 89 THR A O 1
ATOM 702 N N . LEU A 1 92 ? 7.148 43.103 42.649 1.00 2.00 90 LEU A N 1
ATOM 703 C CA . LEU A 1 92 ? 7.483 41.740 43.130 1.00 2.00 90 LEU A CA 1
ATOM 704 C C . LEU A 1 92 ? 8.917 41.629 43.682 1.00 2.00 90 LEU A C 1
ATOM 705 O O . LEU A 1 92 ? 9.787 42.423 43.275 1.00 2.00 90 LEU A O 1
ATOM 710 N N . PRO A 1 93 ? 9.152 40.688 44.642 1.00 2.00 91 PRO A N 1
ATOM 711 C CA . PRO A 1 93 ? 10.522 40.373 45.071 1.00 2.00 91 PRO A CA 1
ATOM 712 C C . PRO A 1 93 ? 11.399 40.150 43.833 1.00 2.00 91 PRO A C 1
ATOM 713 O O . PRO A 1 93 ? 10.924 39.593 42.827 1.00 2.00 91 PRO A O 1
ATOM 717 N N . PHE A 1 94 ? 12.640 40.616 43.893 1.00 2.00 92 PHE A N 1
ATOM 718 C CA . PHE A 1 94 ? 13.638 40.274 42.913 1.00 2.00 92 PHE A CA 1
ATOM 719 C C . PHE A 1 94 ? 14.739 39.421 43.585 1.00 2.00 92 PHE A C 1
ATOM 720 O O . PHE A 1 94 ? 15.090 39.631 44.729 1.00 2.00 92 PHE A O 1
ATOM 728 N N . ALA A 1 95 ? 15.301 38.470 42.835 1.00 2.00 93 ALA A N 1
ATOM 729 C CA . ALA A 1 95 ? 16.480 37.713 43.274 1.00 2.00 93 ALA A CA 1
ATOM 730 C C . ALA A 1 95 ? 17.344 37.573 42.022 1.00 2.00 93 ALA A C 1
ATOM 731 O O . ALA A 1 95 ? 16.861 37.792 40.911 1.00 2.00 93 ALA A O 1
ATOM 733 N N . TYR A 1 96 ? 18.613 37.219 42.186 1.00 2.00 94 TYR A N 1
ATOM 734 C CA . TYR A 1 96 ? 19.378 36.855 40.994 1.00 2.00 94 TYR A CA 1
ATOM 735 C C . TYR A 1 96 ? 20.189 35.623 41.214 1.00 2.00 94 TYR A C 1
ATOM 736 O O . TYR A 1 96 ? 20.432 35.232 42.346 1.00 2.05 94 TYR A O 1
ATOM 745 N N . ILE A 1 97 ? 20.599 34.992 40.126 1.00 2.00 95 ILE A N 1
ATOM 746 C CA . ILE A 1 97 ? 21.175 33.671 40.257 1.00 2.00 95 ILE A CA 1
ATOM 747 C C . ILE A 1 97 ? 22.571 33.641 39.668 1.00 2.75 95 ILE A C 1
ATOM 748 O O . ILE A 1 97 ? 22.714 33.768 38.448 1.00 2.27 95 ILE A O 1
ATOM 753 N N . ARG A 1 98 ? 23.578 33.453 40.511 1.00 4.02 96 ARG A N 1
ATOM 754 C CA . ARG A 1 98 ? 24.963 33.464 40.028 1.00 6.90 96 ARG A CA 1
ATOM 755 C C . ARG A 1 98 ? 25.228 32.246 39.150 1.00 7.22 96 ARG A C 1
ATOM 756 O O . ARG A 1 98 ? 24.519 31.239 39.232 1.00 6.38 96 ARG A O 1
ATOM 764 N N . SER A 1 99 ? 26.268 32.338 38.328 1.00 9.83 97 SER A N 1
ATOM 765 C CA . SER A 1 99 ? 26.726 31.237 37.510 1.00 12.20 97 SER A CA 1
ATOM 766 C C . SER A 1 99 ? 27.289 30.109 38.319 1.00 12.77 97 SER A C 1
ATOM 767 O O . SER A 1 99 ? 27.134 28.939 37.968 1.00 12.29 97 SER A O 1
ATOM 770 N N . LYS A 1 100 ? 27.946 30.467 39.415 1.00 13.87 98 LYS A N 1
ATOM 771 C CA . LYS A 1 100 ? 28.543 29.513 40.331 1.00 16.27 98 LYS A CA 1
ATOM 772 C C . LYS A 1 100 ? 28.504 30.107 41.755 1.00 16.75 98 LYS A C 1
ATOM 773 O O . LYS A 1 100 ? 28.408 31.332 41.914 1.00 16.36 98 LYS A O 1
ATOM 779 N N . PRO A 1 101 ? 28.557 29.246 42.791 1.00 17.78 99 PRO A N 1
ATOM 780 C CA . PRO A 1 101 ? 28.685 29.725 44.176 1.00 18.71 99 PRO A CA 1
ATOM 781 C C . PRO A 1 101 ? 29.894 30.661 44.367 1.00 19.73 99 PRO A C 1
ATOM 782 O O . PRO A 1 101 ? 30.881 30.570 43.605 1.00 19.99 99 PRO A O 1
ATOM 786 N N . LYS A 1 102 ? 29.817 31.555 45.354 1.00 19.99 100 LYS A N 1
ATOM 787 C CA . LYS A 1 102 ? 31.009 32.309 45.779 1.00 21.24 100 LYS A CA 1
ATOM 788 C C . LYS A 1 102 ?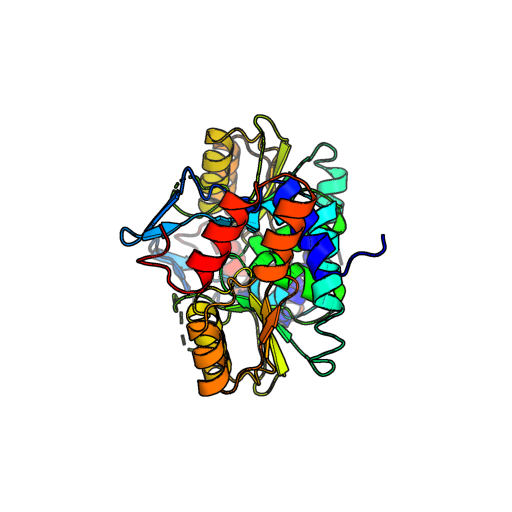 32.047 31.364 46.383 1.00 20.32 100 LYS A C 1
ATOM 789 O O . LYS A 1 102 ? 31.692 30.303 46.908 1.00 20.26 100 LYS A O 1
ATOM 795 N N . GLY A 1 107 ? 22.570 26.105 48.402 1.00 25.38 105 GLY A N 1
ATOM 796 C CA . GLY A 1 107 ? 22.699 27.063 49.501 1.00 25.20 105 GLY A CA 1
ATOM 797 C C . GLY A 1 107 ? 23.845 28.038 49.261 1.00 24.51 105 GLY A C 1
ATOM 798 O O . GLY A 1 107 ? 24.631 28.311 50.209 1.00 24.43 105 GLY A O 1
ATOM 799 N N . ASN A 1 108 ? 23.957 28.517 48.003 1.00 22.85 106 ASN A N 1
ATOM 800 C CA . ASN A 1 108 ? 24.929 29.552 47.601 1.00 21.54 106 ASN A CA 1
ATOM 801 C C . ASN A 1 108 ? 24.831 30.301 46.215 1.00 19.24 106 ASN A C 1
ATOM 802 O O . ASN A 1 108 ? 25.681 31.171 45.933 1.00 20.11 106 ASN A O 1
ATOM 807 N N . GLN A 1 109 ? 23.843 30.012 45.364 1.00 16.69 107 GLN A N 1
ATOM 808 C CA . GLN A 1 109 ? 23.788 30.707 44.060 1.00 12.27 107 GLN A CA 1
ATOM 809 C C . GLN A 1 109 ? 22.749 31.835 43.920 1.00 10.52 107 GLN A C 1
ATOM 810 O O . GLN A 1 109 ? 22.939 32.708 43.124 1.00 8.01 107 GLN A O 1
ATOM 816 N N . ILE A 1 110 ? 21.672 31.783 44.707 1.00 8.20 108 ILE A N 1
ATOM 817 C CA . ILE A 1 110 ? 20.578 32.751 44.697 1.00 7.53 108 ILE A CA 1
ATOM 818 C C . ILE A 1 110 ? 21.057 33.922 45.568 1.00 6.20 108 ILE A C 1
ATOM 819 O O . ILE A 1 110 ? 21.439 33.724 46.721 1.00 5.81 108 ILE A O 1
ATOM 824 N N . GLU A 1 111 ? 21.007 35.130 45.027 1.00 4.39 109 GLU A N 1
ATOM 825 C CA . GLU A 1 111 ? 21.269 36.319 45.826 1.00 3.87 109 GLU A CA 1
ATOM 826 C C . GLU A 1 111 ? 19.929 37.010 45.979 1.00 3.03 109 GLU A C 1
ATOM 827 O O . GLU A 1 111 ? 19.160 37.037 45.056 1.00 2.00 109 GLU A O 1
ATOM 833 N N . GLY A 1 112 ? 19.630 37.512 47.164 1.00 3.13 110 GLY A N 1
ATOM 834 C CA . GLY A 1 112 ? 18.281 37.927 47.494 1.00 3.07 110 GLY A CA 1
ATOM 835 C C . GLY A 1 112 ? 17.765 36.954 48.529 1.00 5.16 110 GLY A C 1
ATOM 836 O O . GLY A 1 112 ? 18.566 36.309 49.235 1.00 6.40 110 GLY A O 1
ATOM 837 N N . ARG A 1 113 ? 16.454 36.899 48.708 1.00 4.88 111 ARG A N 1
ATOM 838 C CA . ARG A 1 113 ? 15.846 35.980 49.697 1.00 4.99 111 ARG A CA 1
ATOM 839 C C . ARG A 1 113 ? 14.628 35.355 49.071 1.00 5.40 111 ARG A C 1
ATOM 840 O O . ARG A 1 113 ? 13.702 36.077 48.638 1.00 6.73 111 ARG A O 1
ATOM 848 N N . VAL A 1 114 ? 14.644 34.028 48.971 1.00 4.64 112 VAL A N 1
ATOM 849 C CA . VAL A 1 114 ? 13.577 33.307 48.276 1.00 4.73 112 VAL A CA 1
ATOM 850 C C . VAL A 1 114 ? 13.096 32.291 49.302 1.00 4.18 112 VAL A C 1
ATOM 851 O O . VAL A 1 114 ? 13.900 31.562 49.873 1.00 2.81 112 VAL A O 1
ATOM 855 N N . LEU A 1 115 ? 11.790 32.284 49.546 1.00 5.17 113 LEU A N 1
ATOM 856 C CA . LEU A 1 115 ? 11.163 31.400 50.522 1.00 6.37 113 LEU A CA 1
ATOM 857 C C . LEU A 1 115 ? 10.952 30.052 49.870 1.00 5.52 113 LEU A C 1
ATOM 858 O O . LEU A 1 115 ? 10.750 29.977 48.665 1.00 5.41 113 LEU A O 1
ATOM 863 N N . LYS A 1 116 ? 11.030 28.989 50.653 1.00 4.26 114 LYS A N 1
ATOM 864 C CA . LYS A 1 116 ? 10.752 27.666 50.119 1.00 4.36 114 LYS A CA 1
ATOM 865 C C . LYS A 1 116 ? 9.373 27.633 49.439 1.00 3.03 114 LYS A C 1
ATOM 866 O O . LYS A 1 11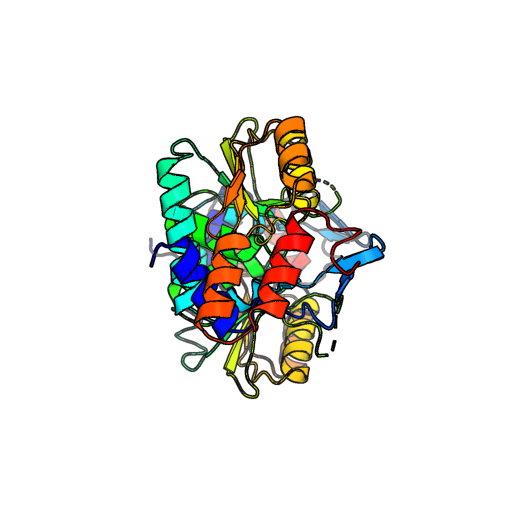6 ? 8.377 28.070 50.017 1.00 2.00 114 LYS A O 1
ATOM 872 N N . GLY A 1 117 ? 9.321 27.135 48.201 1.00 2.73 115 GLY A N 1
ATOM 873 C CA . GLY A 1 117 ? 8.040 26.965 47.495 1.00 2.00 115 GLY A CA 1
ATOM 874 C C . GLY A 1 117 ? 7.572 28.199 46.748 1.00 2.26 115 GLY A C 1
ATOM 875 O O . GLY A 1 117 ? 6.513 28.185 46.104 1.00 2.00 115 GLY A O 1
ATOM 876 N N . GLN A 1 118 ? 8.351 29.279 46.847 1.00 2.00 116 GLN A N 1
ATOM 877 C CA . GLN A 1 118 ? 7.989 30.506 46.183 1.00 2.67 116 GLN A CA 1
ATOM 878 C C . GLN A 1 118 ? 8.073 30.337 44.655 1.00 2.11 116 GLN A C 1
ATOM 879 O O . GLN A 1 118 ? 9.031 29.776 44.135 1.00 2.08 116 GLN A O 1
ATOM 885 N N . LYS A 1 119 ? 7.042 30.814 43.968 1.00 2.00 117 LYS A N 1
ATOM 886 C CA . LYS A 1 119 ? 6.872 30.579 42.540 1.00 2.00 117 LYS A CA 1
ATOM 887 C C . LYS A 1 119 ? 7.688 31.600 41.779 1.00 2.00 117 LYS A C 1
ATOM 888 O O . LYS A 1 119 ? 7.451 32.817 41.881 1.00 2.00 117 LYS A O 1
ATOM 894 N N . MET A 1 120 ? 8.622 31.105 40.976 1.00 2.00 118 MET A N 1
ATOM 895 C CA . MET A 1 120 ? 9.611 31.946 40.321 1.00 2.00 118 MET A CA 1
ATOM 896 C C . MET A 1 120 ? 9.556 31.867 38.802 1.00 2.00 118 MET A C 1
ATOM 897 O O . MET A 1 120 ? 9.440 30.778 38.249 1.00 2.00 118 MET A O 1
ATOM 902 N N . VAL A 1 121 ? 9.734 33.020 38.164 1.00 2.00 119 VAL A N 1
ATOM 903 C CA . VAL A 1 121 ? 9.983 33.109 36.753 1.00 2.00 119 VAL A CA 1
ATOM 904 C C . VAL A 1 121 ? 11.398 33.649 36.591 1.00 2.00 119 VAL A C 1
ATOM 905 O O . VAL A 1 121 ? 11.766 34.697 37.159 1.00 2.00 119 VAL A O 1
ATOM 909 N N . ILE A 1 122 ? 12.167 32.954 35.762 1.00 2.00 120 ILE A N 1
ATOM 910 C CA . ILE A 1 122 ? 13.561 33.285 35.547 1.00 2.00 120 ILE A CA 1
ATOM 911 C C . ILE A 1 122 ? 13.726 34.078 34.216 1.00 2.00 120 ILE A C 1
ATOM 912 O O . ILE A 1 122 ? 13.183 33.713 33.168 1.00 2.00 120 ILE A O 1
ATOM 917 N N . ILE A 1 123 ? 14.438 35.196 34.314 1.00 2.00 121 ILE A N 1
ATOM 918 C CA . ILE A 1 123 ? 14.652 36.097 33.168 1.00 2.00 121 ILE A CA 1
ATOM 919 C C . ILE A 1 123 ? 16.054 35.924 32.586 1.00 2.00 121 ILE A C 1
ATOM 920 O O . ILE A 1 123 ? 17.055 35.982 33.302 1.00 2.00 121 ILE A O 1
ATOM 925 N N . GLU A 1 124 ? 16.111 35.752 31.264 1.00 2.00 122 GLU A N 1
ATOM 926 C CA . GLU A 1 124 ? 17.343 35.533 30.539 1.00 2.49 122 GLU A CA 1
ATOM 927 C C . GLU A 1 124 ? 17.370 36.518 29.351 1.00 3.26 122 GLU A C 1
ATOM 928 O O . GLU A 1 124 ? 16.333 37.047 28.931 1.00 2.66 122 GLU A O 1
ATOM 934 N N . ASP A 1 125 ? 18.547 36.789 28.810 1.00 3.74 123 ASP A N 1
ATOM 935 C CA . ASP A 1 125 ? 18.655 37.737 27.708 1.00 4.07 123 ASP A CA 1
ATOM 936 C C . ASP A 1 125 ? 18.573 36.865 26.462 1.00 4.34 123 ASP A C 1
ATOM 937 O O . ASP A 1 125 ? 17.520 36.816 25.810 1.00 5.48 123 ASP A O 1
ATOM 942 N N . LEU A 1 126 ? 19.612 36.074 26.196 1.00 2.85 124 LEU A N 1
ATOM 943 C CA . LEU A 1 126 ? 19.687 35.313 24.954 1.00 3.34 124 LEU A CA 1
ATOM 944 C C . LEU A 1 126 ? 19.652 33.790 25.186 1.00 2.19 124 LEU A C 1
ATOM 945 O O . LEU A 1 126 ? 20.391 33.273 26.000 1.00 2.00 124 LEU A O 1
ATOM 950 N N . ILE A 1 127 ? 18.802 33.077 24.458 1.00 2.00 125 ILE A N 1
ATOM 951 C CA . ILE A 1 127 ? 18.904 31.599 24.402 1.00 2.08 125 ILE A CA 1
ATOM 952 C C . ILE A 1 127 ? 19.712 31.121 23.183 1.00 2.81 125 ILE A C 1
ATOM 953 O O . ILE A 1 127 ? 19.255 31.346 22.063 1.00 2.11 125 ILE A O 1
ATOM 958 N N . SER A 1 128 ? 20.893 30.491 23.355 1.00 3.79 126 SER A N 1
ATOM 959 C CA . SER A 1 128 ? 21.449 29.660 22.251 1.00 5.68 126 SER A CA 1
ATOM 960 C C . SER A 1 128 ? 21.142 28.198 22.503 1.00 4.77 126 SER A C 1
ATOM 961 O O . SER A 1 128 ? 20.204 27.692 21.929 1.00 5.27 126 SER A O 1
ATOM 964 N N . THR A 1 129 ? 21.887 27.530 23.382 1.00 4.18 127 THR A N 1
ATOM 965 C CA . THR A 1 129 ? 21.538 26.164 23.811 1.00 3.72 127 THR A CA 1
ATOM 966 C C . THR A 1 129 ? 20.527 26.173 25.003 1.00 3.72 127 THR A C 1
ATOM 967 O O . THR A 1 129 ? 19.816 25.193 25.213 1.00 5.59 127 THR A O 1
ATOM 971 N N . GLY A 1 130 ? 20.474 27.262 25.785 1.00 3.25 128 GLY A N 1
ATOM 972 C CA . GLY A 1 130 ? 19.636 27.311 26.995 1.00 2.00 128 GLY A CA 1
ATOM 973 C C . GLY A 1 130 ? 20.328 26.722 28.221 1.00 2.00 128 GLY A C 1
ATOM 974 O O . GLY A 1 130 ? 19.791 26.796 29.319 1.00 2.00 128 GLY A O 1
ATOM 975 N N . GLY A 1 131 ? 21.512 26.145 28.037 1.00 2.00 129 GLY A N 1
ATOM 976 C CA . GLY A 1 131 ? 22.263 25.534 29.165 1.00 2.36 129 GLY A CA 1
ATOM 977 C C . GLY A 1 131 ? 22.405 26.426 30.382 1.00 2.58 129 GLY A C 1
ATOM 978 O O . GLY A 1 131 ? 22.184 25.995 31.533 1.00 2.00 129 GLY A O 1
ATOM 979 N N . SER A 1 132 ? 22.784 27.685 30.161 1.00 3.09 130 SER A N 1
ATOM 980 C CA . SER A 1 132 ? 22.971 28.633 31.286 1.00 4.32 130 SER A CA 1
ATOM 981 C C . SER A 1 132 ? 21.705 28.858 32.093 1.00 2.31 130 SER A C 1
ATOM 982 O O . SER A 1 132 ? 21.739 28.749 33.299 1.00 2.31 130 SER A O 1
ATOM 985 N N . VAL A 1 133 ? 20.606 29.195 31.431 1.00 2.00 131 VAL A N 1
ATOM 986 C CA . VAL A 1 133 ? 19.380 29.453 32.164 1.00 2.00 131 VAL A CA 1
ATOM 987 C C . VAL A 1 133 ? 18.787 28.153 32.733 1.00 2.00 131 VAL A C 1
ATOM 988 O O . VAL A 1 133 ? 18.177 28.159 33.821 1.00 2.63 131 VAL A O 1
ATOM 992 N N . LEU A 1 134 ? 18.988 27.031 32.035 1.00 2.00 132 LEU A N 1
ATOM 993 C CA . LEU A 1 134 ? 18.584 25.759 32.602 1.00 2.00 132 LEU A CA 1
ATOM 994 C C . LEU A 1 134 ? 19.379 25.416 33.865 1.00 2.00 132 LEU A C 1
ATOM 995 O O . LEU A 1 134 ? 18.798 24.909 34.825 1.00 2.00 132 LEU A O 1
ATOM 1000 N N . ASP A 1 135 ? 20.676 25.687 33.887 1.00 2.00 133 ASP A N 1
ATOM 1001 C CA . ASP A 1 135 ? 21.440 25.506 35.138 1.00 2.00 133 ASP A CA 1
ATOM 1002 C C . ASP A 1 135 ? 20.985 26.467 36.225 1.00 2.00 133 ASP A C 1
ATOM 1003 O O . ASP A 1 135 ? 20.984 26.116 37.416 1.00 2.00 133 ASP A O 1
ATOM 1008 N N . ALA A 1 136 ? 20.626 27.688 35.838 1.00 2.00 134 ALA A N 1
ATOM 1009 C CA . ALA A 1 136 ? 20.038 28.633 36.813 1.00 2.00 134 ALA A CA 1
ATOM 1010 C C . ALA A 1 136 ? 18.746 28.086 37.458 1.00 2.00 134 ALA A C 1
ATOM 1011 O O . ALA A 1 136 ? 18.507 28.230 38.692 1.00 2.25 134 ALA A O 1
ATOM 1013 N N . ALA A 1 137 ? 17.892 27.503 36.631 1.00 2.00 135 ALA A N 1
ATOM 1014 C CA . ALA A 1 137 ? 16.647 26.954 37.126 1.00 2.00 135 ALA A CA 1
ATOM 1015 C C . ALA A 1 137 ? 16.971 25.814 38.067 1.00 2.00 135 ALA A C 1
ATOM 1016 O O . ALA A 1 137 ? 16.300 25.668 39.064 1.00 2.00 135 ALA A O 1
ATOM 1018 N N . ALA A 1 138 ? 17.963 24.982 37.715 1.00 2.00 136 ALA A N 1
ATOM 1019 C CA . ALA A 1 138 ? 18.368 23.831 38.545 1.00 2.00 136 ALA A CA 1
ATOM 1020 C C . ALA A 1 138 ? 18.833 24.307 39.923 1.00 2.00 136 ALA A C 1
ATOM 1021 O O . ALA A 1 138 ? 18.386 23.791 40.943 1.00 2.00 136 ALA A O 1
ATOM 1023 N N . ALA A 1 139 ? 19.677 25.334 39.947 1.00 2.00 137 ALA A N 1
ATOM 1024 C CA . ALA A 1 139 ? 20.150 25.904 41.210 1.00 2.00 137 ALA A CA 1
ATOM 1025 C C . ALA A 1 139 ? 18.993 26.468 42.039 1.00 2.00 137 ALA A C 1
ATOM 1026 O O . ALA A 1 139 ? 18.923 26.235 43.256 1.00 2.00 137 ALA A O 1
ATOM 1028 N N . ALA A 1 140 ? 18.071 27.169 41.371 1.00 2.00 138 ALA A N 1
ATOM 1029 C CA . ALA A 1 140 ? 16.917 27.761 42.076 1.00 2.00 138 ALA A CA 1
ATOM 1030 C C . ALA A 1 140 ? 16.081 26.667 42.723 1.00 2.00 138 ALA A C 1
ATOM 1031 O O . ALA A 1 140 ? 15.639 26.829 43.842 1.00 2.00 138 ALA A O 1
ATOM 1033 N N . SER A 1 141 ? 15.828 25.580 41.980 1.00 2.00 139 SER A N 1
ATOM 1034 C CA . SER A 1 141 ? 15.082 24.432 42.484 1.00 2.00 139 SER A CA 1
ATOM 1035 C C . SER A 1 141 ? 15.788 23.776 43.668 1.00 2.00 139 SER A C 1
ATOM 1036 O O . SER A 1 141 ? 15.143 23.398 44.668 1.00 2.00 139 SER A O 1
ATOM 1039 N N . ARG A 1 142 ? 17.114 23.647 43.593 1.00 2.00 140 ARG A N 1
ATOM 1040 C CA . ARG A 1 142 ? 17.872 23.106 44.746 1.00 2.00 140 ARG A CA 1
ATOM 1041 C C . ARG A 1 142 ? 17.699 23.954 45.992 1.00 2.28 140 ARG A C 1
ATOM 1042 O O . ARG A 1 142 ? 17.632 23.438 47.108 1.00 2.00 140 ARG A O 1
ATOM 1050 N N . GLU A 1 143 ? 17.676 25.263 45.815 1.00 2.74 141 GLU A N 1
ATOM 1051 C CA . GLU A 1 143 ? 17.544 26.187 46.937 1.00 5.56 141 GLU A CA 1
ATOM 1052 C C . GLU A 1 143 ? 16.090 26.499 47.349 1.00 5.58 141 GLU A C 1
ATOM 1053 O O . GLU A 1 143 ? 15.865 27.380 48.186 1.00 7.97 141 GLU A O 1
ATOM 1059 N N . GLY A 1 144 ? 15.126 25.783 46.768 1.00 4.40 142 GLY A N 1
ATOM 1060 C CA . GLY A 1 144 ? 13.759 25.719 47.276 1.00 3.56 142 GLY A CA 1
ATOM 1061 C C . GLY A 1 144 ? 12.674 26.378 46.424 1.00 2.92 142 GLY A C 1
ATOM 1062 O O . GLY A 1 144 ? 11.479 26.267 46.753 1.00 3.07 142 GLY A O 1
ATOM 1063 N N . ALA A 1 145 ? 13.076 27.039 45.327 1.00 2.00 143 ALA A N 1
ATOM 1064 C CA . ALA A 1 145 ? 12.137 27.676 44.396 1.00 2.00 143 ALA A CA 1
ATOM 1065 C C . ALA A 1 145 ? 11.211 26.715 43.695 1.00 2.72 143 ALA A C 1
ATOM 1066 O O . ALA A 1 145 ? 11.609 25.625 43.299 1.00 3.94 143 ALA A O 1
ATOM 1068 N N . ASP A 1 146 ? 10.009 27.191 43.391 1.00 2.50 144 ASP A N 1
ATOM 1069 C CA . ASP A 1 146 ? 9.130 26.506 42.474 1.00 2.06 144 ASP A CA 1
ATOM 1070 C C . ASP A 1 146 ? 9.218 27.295 41.146 1.00 2.00 144 ASP A C 1
ATOM 1071 O O . ASP A 1 146 ? 8.577 28.313 40.980 1.00 2.00 144 ASP A O 1
ATOM 1076 N N . VAL A 1 147 ? 10.060 26.812 40.229 1.00 2.00 145 VAL A N 1
ATOM 1077 C CA . VAL A 1 147 ? 10.325 27.514 38.968 1.00 2.00 145 VAL A CA 1
ATOM 1078 C C . VAL A 1 147 ? 9.170 27.300 38.025 1.00 2.00 145 VAL A C 1
ATOM 1079 O O . VAL A 1 147 ? 8.885 26.154 37.617 1.00 2.45 145 VAL A O 1
ATOM 1083 N N . LEU A 1 148 ? 8.465 28.378 37.678 1.00 2.00 146 LEU A N 1
ATOM 1084 C CA . LEU A 1 148 ? 7.345 28.258 36.741 1.00 2.00 146 LEU A CA 1
ATOM 1085 C C . LEU A 1 148 ? 7.846 28.193 35.295 1.00 2.00 146 LEU A C 1
ATOM 1086 O O . LEU A 1 148 ? 7.267 27.514 34.434 1.00 2.00 146 LEU A O 1
ATOM 1091 N N . GLY A 1 149 ? 8.940 28.877 35.010 1.00 2.00 147 GLY A N 1
ATOM 1092 C CA . GLY A 1 149 ? 9.374 28.907 33.651 1.00 2.00 147 GLY A CA 1
ATOM 1093 C C . GLY A 1 149 ? 10.395 29.994 33.452 1.00 2.00 147 GLY A C 1
ATOM 1094 O O . GLY A 1 149 ? 10.839 30.628 34.405 1.00 2.00 147 GLY A O 1
ATOM 1095 N N . VAL A 1 150 ? 10.770 30.149 32.188 1.00 2.00 148 VAL A N 1
ATOM 1096 C CA . VAL A 1 150 ? 11.759 31.114 31.749 1.00 2.00 148 VAL A CA 1
ATOM 1097 C C . VAL A 1 150 ? 11.195 32.014 30.665 1.00 2.00 148 VAL A C 1
ATOM 1098 O O . VAL A 1 150 ? 10.438 31.560 29.759 1.00 2.89 148 VAL A O 1
ATOM 1102 N N . VAL A 1 151 ? 11.556 33.290 30.749 1.00 2.00 149 VAL A N 1
ATOM 1103 C CA . VAL A 1 151 ? 11.304 34.227 29.674 1.00 2.00 149 VAL A CA 1
ATOM 1104 C C . VAL A 1 151 ? 12.634 34.844 29.260 1.00 2.00 149 VAL A C 1
ATOM 1105 O O . VAL A 1 151 ? 13.407 35.308 30.105 1.00 2.00 149 VAL A O 1
ATOM 1109 N N . ALA A 1 152 ? 12.854 34.879 27.943 1.00 2.00 150 ALA A N 1
ATOM 1110 C CA . ALA A 1 152 ? 14.088 35.485 27.415 1.00 2.00 150 ALA A CA 1
ATOM 1111 C C . ALA A 1 152 ? 13.760 36.539 26.380 1.00 2.00 150 ALA A C 1
ATOM 1112 O O . ALA A 1 152 ? 12.687 36.519 25.784 1.00 2.00 150 ALA A O 1
ATOM 1114 N N . ILE A 1 153 ? 14.715 37.417 26.110 1.00 2.00 151 ILE A N 1
ATOM 1115 C CA . ILE A 1 153 ? 14.520 38.402 25.050 1.00 2.00 151 ILE A CA 1
ATOM 1116 C C . ILE A 1 153 ? 14.528 37.741 23.693 1.00 2.79 151 ILE A C 1
ATOM 1117 O O . ILE A 1 153 ? 13.729 38.105 22.847 1.00 2.20 151 ILE A O 1
ATOM 1122 N N . PHE A 1 154 ? 15.440 36.795 23.445 1.00 2.60 152 PHE A N 1
ATOM 1123 C CA . PHE A 1 154 ? 15.675 36.384 22.051 1.00 2.64 152 PHE A CA 1
ATOM 1124 C C . PHE A 1 154 ? 16.174 34.944 22.069 1.00 2.13 152 PHE A C 1
ATOM 1125 O O . PHE A 1 154 ? 16.752 34.486 23.076 1.00 2.00 152 PHE A O 1
ATOM 1133 N N . THR A 1 155 ? 15.904 34.221 21.002 1.00 2.00 153 THR A N 1
ATOM 1134 C CA . THR A 1 155 ? 16.422 32.861 20.829 1.00 2.00 153 THR A CA 1
ATOM 1135 C C . THR A 1 155 ? 16.942 32.646 19.409 1.00 2.80 153 THR A C 1
ATOM 1136 O O . THR A 1 155 ? 16.309 33.095 18.447 1.00 3.19 153 THR A O 1
ATOM 1140 N N . TYR A 1 156 ? 18.075 31.943 19.257 1.00 2.73 154 TYR A N 1
ATOM 1141 C CA . TYR A 1 156 ? 18.533 31.541 17.941 1.00 4.28 154 TYR A CA 1
ATOM 1142 C C . TYR A 1 156 ? 17.681 30.388 17.348 1.00 4.14 154 TYR A C 1
ATOM 1143 O O . TYR A 1 156 ? 17.947 29.927 16.243 1.00 4.13 154 TYR A O 1
ATOM 1152 N N . GLU A 1 157 ? 16.686 29.908 18.096 1.00 3.96 155 GLU A N 1
ATOM 1153 C CA . GLU A 1 157 ? 15.831 28.792 17.662 1.00 4.04 155 GLU A CA 1
ATOM 1154 C C . GLU A 1 157 ? 16.593 27.540 17.310 1.00 4.88 155 GLU A C 1
ATOM 1155 O O . GLU A 1 157 ? 16.172 26.792 16.422 1.00 4.26 155 GLU A O 1
ATOM 1161 N N . LEU A 1 158 ? 17.694 27.252 18.026 1.00 5.36 156 LEU A N 1
ATOM 1162 C CA . LEU A 1 158 ? 18.446 26.022 17.736 1.00 5.80 156 LEU A CA 1
ATOM 1163 C C . LEU A 1 158 ? 17.599 24.861 18.155 1.00 6.11 156 LEU A C 1
ATOM 1164 O O . LEU A 1 158 ? 17.006 24.916 19.255 1.00 5.06 156 LEU A O 1
ATOM 1169 N N . PRO A 1 159 ? 17.545 23.795 17.321 1.00 5.60 157 PRO A N 1
ATOM 1170 C CA . PRO A 1 159 ? 16.784 22.622 17.753 1.00 6.01 157 PRO A CA 1
ATOM 1171 C C . PRO A 1 159 ? 17.279 22.059 19.115 1.00 6.62 157 PRO A C 1
ATOM 1172 O O . PRO A 1 159 ? 16.488 21.516 19.892 1.00 7.70 157 PRO A O 1
ATOM 1176 N N . LYS A 1 160 ? 18.577 22.167 19.392 1.00 6.73 158 LYS A N 1
ATOM 1177 C CA . LYS A 1 160 ? 19.123 21.692 20.663 1.00 6.75 158 LYS A CA 1
ATOM 1178 C C . LYS A 1 160 ? 18.510 22.377 21.889 1.00 6.30 158 LYS A C 1
ATOM 1179 O O . LYS A 1 160 ? 18.365 21.735 22.915 1.00 6.72 158 LYS A O 1
ATOM 1185 N N . ALA A 1 161 ? 18.143 23.662 21.780 1.00 5.86 159 ALA A N 1
ATOM 1186 C CA . ALA A 1 161 ? 17.529 24.393 22.883 1.00 5.63 159 ALA A CA 1
ATOM 1187 C C . ALA A 1 161 ? 16.129 23.858 23.163 1.00 5.99 159 ALA A C 1
ATOM 1188 O O . ALA A 1 161 ? 15.760 23.642 24.306 1.00 5.03 159 ALA A O 1
ATOM 1190 N N . SER A 1 162 ? 15.370 23.590 22.098 1.00 6.21 160 SER A N 1
ATOM 1191 C CA . SER A 1 162 ? 14.038 23.007 22.224 1.00 7.10 160 SER A CA 1
ATOM 1192 C C . SER A 1 162 ? 14.122 21.686 22.963 1.00 6.34 160 SER A C 1
ATOM 1193 O O . SER A 1 162 ? 13.376 21.468 23.906 1.00 7.05 160 SER A O 1
ATOM 1196 N N . GLN A 1 163 ? 15.029 20.826 22.516 1.00 5.41 161 GLN A N 1
ATOM 1197 C CA . GLN A 1 163 ? 15.294 19.533 23.165 1.00 6.13 161 GLN A CA 1
ATOM 1198 C C . GLN A 1 163 ? 15.665 19.677 24.666 1.00 3.73 161 GLN A C 1
ATOM 1199 O O . GLN A 1 163 ? 15.154 18.956 25.510 1.00 4.51 161 GLN A O 1
ATOM 1205 N N . ASN A 1 164 ? 16.587 20.593 24.968 1.00 3.79 162 ASN A N 1
ATOM 1206 C CA . ASN A 1 164 ? 17.042 20.842 26.347 1.00 2.70 162 ASN A CA 1
ATOM 1207 C C . ASN A 1 164 ? 15.874 21.254 27.231 1.00 3.26 162 ASN A C 1
ATOM 1208 O O . ASN A 1 164 ? 15.728 20.741 28.351 1.00 3.71 162 ASN A O 1
ATOM 1213 N N . PHE A 1 165 ? 15.048 22.206 26.756 1.00 3.14 163 PHE A N 1
ATOM 1214 C CA . PHE A 1 165 ? 13.919 22.687 27.569 1.00 3.34 163 PHE A CA 1
ATOM 1215 C C . PHE A 1 165 ? 12.868 21.604 27.784 1.00 4.28 163 PHE A C 1
ATOM 1216 O O . PHE A 1 165 ? 12.438 21.388 28.908 1.00 4.29 163 PHE A O 1
ATOM 1224 N N . LYS A 1 166 ? 12.512 20.896 26.707 1.00 5.43 164 LYS A N 1
ATOM 1225 C CA . LYS A 1 166 ? 11.576 19.768 26.770 1.00 6.50 164 LYS A CA 1
ATOM 1226 C C . LYS A 1 166 ? 12.021 18.615 27.721 1.00 5.76 164 LYS A C 1
ATOM 1227 O O . LYS A 1 166 ? 11.248 18.160 28.595 1.00 4.80 164 LYS A O 1
ATOM 1233 N N . GLU A 1 167 ? 13.259 18.151 27.546 1.00 5.97 165 GLU A N 1
ATOM 1234 C CA . GLU A 1 167 ? 13.840 17.164 28.437 1.00 6.01 165 GLU A CA 1
ATOM 1235 C C . GLU A 1 167 ? 13.924 17.606 29.902 1.00 6.30 165 GLU A C 1
ATOM 1236 O O . GLU A 1 167 ? 13.811 16.766 30.830 1.00 6.30 165 GLU A O 1
ATOM 1242 N N . ALA A 1 168 ? 14.131 18.907 30.126 1.00 5.37 166 ALA A N 1
ATOM 1243 C CA . ALA A 1 168 ? 14.159 19.453 31.486 1.00 4.90 166 ALA A CA 1
ATOM 1244 C C . ALA A 1 168 ? 12.731 19.643 32.048 1.00 4.44 166 ALA A C 1
ATOM 1245 O O . ALA A 1 168 ? 12.545 19.813 33.241 1.00 2.26 166 ALA A O 1
ATOM 1247 N N . GLY A 1 169 ? 11.731 19.670 31.176 1.00 3.97 167 GLY A N 1
ATOM 1248 C CA . GLY A 1 169 ? 10.358 19.937 31.596 1.00 4.70 167 GLY A CA 1
ATOM 1249 C C . GLY A 1 169 ? 10.134 21.410 31.982 1.00 5.10 167 GLY A C 1
ATOM 1250 O O . GLY A 1 169 ? 9.352 21.680 32.865 1.00 6.13 167 GLY A O 1
ATOM 1251 N N . ILE A 1 170 ? 10.842 22.342 31.348 1.00 4.88 168 ILE A N 1
ATOM 1252 C CA . ILE A 1 170 ? 10.773 23.769 31.665 1.00 5.06 168 ILE A CA 1
ATOM 1253 C C . ILE A 1 170 ? 10.201 24.554 30.493 1.00 5.52 168 ILE A C 1
ATOM 1254 O O . ILE A 1 170 ? 10.662 24.414 29.333 1.00 5.45 168 ILE A O 1
ATOM 1259 N N . LYS A 1 171 ? 9.184 25.368 30.789 1.00 5.19 169 LYS A N 1
ATOM 1260 C CA . LYS A 1 171 ? 8.557 26.188 29.754 1.00 5.58 169 LYS A CA 1
ATOM 1261 C C . LYS A 1 171 ? 9.423 27.403 29.448 1.00 3.45 169 LYS A C 1
ATOM 1262 O O . LYS A 1 171 ? 9.878 28.093 30.339 1.00 2.38 169 LYS A O 1
ATOM 1268 N N . LEU A 1 172 ? 9.633 27.668 28.165 1.00 2.66 170 LEU A N 1
ATOM 1269 C CA . LEU A 1 172 ? 10.381 28.845 27.724 1.00 2.00 170 LEU A CA 1
ATOM 1270 C C . LEU A 1 172 ? 9.470 29.734 26.888 1.00 2.00 170 LEU A C 1
ATOM 1271 O O . LEU A 1 172 ? 8.810 29.245 25.950 1.00 2.00 170 LEU A O 1
ATOM 1276 N N . ILE A 1 173 ? 9.452 31.033 27.177 1.00 2.00 171 ILE A N 1
ATOM 1277 C CA . ILE A 1 173 ? 8.808 31.992 26.289 1.00 3.46 171 ILE A CA 1
ATOM 1278 C C . ILE A 1 173 ? 9.889 32.983 25.889 1.00 3.94 171 ILE A C 1
ATOM 1279 O O . ILE A 1 173 ? 10.757 33.291 26.681 1.00 2.95 171 ILE A O 1
ATOM 1284 N N . THR A 1 174 ? 9.872 33.454 24.650 1.00 4.27 172 THR A N 1
ATOM 1285 C CA . THR A 1 174 ? 10.794 34.501 24.246 1.00 4.75 172 THR A CA 1
ATOM 1286 C C . THR A 1 174 ? 10.014 35.660 23.604 1.00 5.12 172 THR A C 1
ATOM 1287 O O . THR A 1 174 ? 8.966 35.440 22.967 1.00 6.22 172 THR A O 1
ATOM 1291 N N . LEU A 1 175 ? 10.557 36.874 23.708 1.00 2.98 173 LEU A N 1
ATOM 1292 C CA . LEU A 1 175 ? 9.892 38.062 23.211 1.00 2.53 173 LEU A CA 1
ATOM 1293 C C . LEU A 1 175 ? 10.086 38.194 21.710 1.00 2.05 173 LEU A C 1
ATOM 1294 O O . LEU A 1 175 ? 9.176 38.667 21.022 1.00 2.00 173 LEU A O 1
ATOM 1299 N N . SER A 1 176 ? 11.279 37.796 21.232 1.00 2.06 174 SER A N 1
ATOM 1300 C CA . SER A 1 176 ? 11.588 37.791 19.818 1.00 2.08 174 SER A CA 1
ATOM 1301 C C . SER A 1 176 ? 12.456 36.577 19.452 1.00 2.97 174 SER A C 1
ATOM 1302 O O . SER A 1 176 ? 12.857 35.787 20.294 1.00 2.00 174 SER A O 1
ATOM 1305 N N . ASN A 1 177 ? 12.715 36.393 18.156 1.00 3.98 175 ASN A N 1
ATOM 1306 C CA . ASN A 1 177 ? 13.345 35.135 17.740 1.00 4.70 175 ASN A CA 1
ATOM 1307 C C . ASN A 1 177 ? 14.029 35.304 16.400 1.00 4.97 175 ASN A C 1
ATOM 1308 O O . ASN A 1 177 ? 13.759 36.260 15.643 1.00 5.36 175 ASN A O 1
ATOM 1313 N N . TYR A 1 178 ? 14.935 34.394 16.109 1.00 3.81 176 TYR A N 1
ATOM 1314 C CA . TYR A 1 178 ? 15.737 34.423 14.883 1.00 4.65 176 TYR A CA 1
ATOM 1315 C C . TYR A 1 178 ? 14.940 34.530 13.596 1.00 5.19 176 TYR A C 1
ATOM 1316 O O . TYR A 1 178 ? 15.316 35.278 12.715 1.00 4.24 176 TYR A O 1
ATOM 1325 N N . THR A 1 179 ? 13.888 33.731 13.451 1.00 5.03 177 THR A N 1
ATOM 1326 C CA . THR A 1 179 ? 13.083 33.763 12.237 1.00 6.45 177 THR A CA 1
ATOM 1327 C C . THR A 1 179 ? 12.456 35.129 11.988 1.00 7.18 177 THR A C 1
ATOM 1328 O O . THR A 1 179 ? 12.475 35.619 10.871 1.00 6.00 177 THR A O 1
ATOM 1332 N N . GLU A 1 180 ? 11.883 35.737 13.016 1.00 6.42 178 GLU A N 1
ATOM 1333 C CA . GLU A 1 180 ? 11.285 37.063 12.828 1.00 8.31 178 GLU A CA 1
ATOM 1334 C C . GLU A 1 180 ? 12.346 38.085 12.564 1.00 8.27 178 GLU A C 1
ATOM 1335 O O . GLU A 1 180 ? 12.157 38.972 11.758 1.00 8.33 178 GLU A O 1
ATOM 1341 N N . LEU A 1 181 ? 13.485 37.959 13.234 1.00 6.98 179 LEU A N 1
ATOM 1342 C CA . LEU A 1 181 ? 14.521 38.953 13.031 1.00 7.77 179 LEU A CA 1
ATOM 1343 C C . LEU A 1 181 ? 15.161 38.975 11.629 1.00 7.95 179 LEU A C 1
ATOM 1344 O O . LEU A 1 181 ? 15.413 40.058 11.068 1.00 7.30 179 LEU A O 1
ATOM 1349 N N . ILE A 1 182 ? 15.462 37.792 11.077 1.00 6.26 180 ILE A N 1
ATOM 1350 C CA . ILE A 1 182 ? 16.028 37.731 9.715 1.00 5.78 180 ILE A CA 1
ATOM 1351 C C . ILE A 1 182 ? 14.965 38.129 8.688 1.00 5.11 180 ILE A C 1
ATOM 1352 O O . ILE A 1 182 ? 15.273 38.726 7.654 1.00 4.40 180 ILE A O 1
ATOM 1357 N N . ALA A 1 183 ? 13.704 37.862 8.993 1.00 4.55 181 ALA A N 1
ATOM 1358 C CA . ALA A 1 183 ? 12.577 38.279 8.107 1.00 5.32 181 ALA A CA 1
ATOM 1359 C C . ALA A 1 183 ? 12.478 39.812 8.002 1.00 4.79 181 ALA A C 1
ATOM 1360 O O . ALA A 1 183 ? 12.312 40.387 6.937 1.00 3.31 181 ALA A O 1
ATOM 1362 N N . VAL A 1 184 ? 12.495 40.443 9.155 1.00 5.52 182 VAL A N 1
ATOM 1363 C CA . VAL A 1 184 ? 12.471 41.912 9.301 1.00 6.60 182 VAL A CA 1
ATOM 1364 C C . VAL A 1 184 ? 13.750 42.531 8.723 1.00 6.29 182 VAL A C 1
ATOM 1365 O O . VAL A 1 184 ? 13.703 43.578 8.060 1.00 6.56 182 VAL A O 1
ATOM 1369 N N . ALA A 1 185 ? 14.898 41.871 8.942 1.00 6.07 183 ALA A N 1
ATOM 1370 C CA . ALA A 1 185 ? 16.174 42.351 8.363 1.00 5.45 183 ALA A CA 1
ATOM 1371 C C . ALA A 1 185 ? 16.070 42.444 6.829 1.00 4.96 183 ALA A C 1
ATOM 1372 O O . ALA A 1 185 ? 16.519 43.419 6.179 1.00 4.77 183 ALA A O 1
ATOM 1374 N N . LYS A 1 186 ? 15.477 41.429 6.207 1.00 5.64 184 LYS A N 1
ATOM 1375 C CA . LYS A 1 186 ? 15.392 41.482 4.750 1.00 3.51 184 LYS A CA 1
ATOM 1376 C C . LYS A 1 186 ? 14.385 42.535 4.377 1.00 3.82 184 LYS A C 1
ATOM 1377 O O . LYS A 1 186 ? 14.579 43.304 3.428 1.00 3.36 184 LYS A O 1
ATOM 1383 N N . LEU A 1 187 ? 13.263 42.571 5.079 1.00 3.50 185 LEU A N 1
ATOM 1384 C CA . LEU A 1 187 ? 12.198 43.505 4.699 1.00 4.70 185 LEU A CA 1
ATOM 1385 C C . LEU A 1 187 ? 12.738 44.931 4.720 1.00 3.50 185 LEU A C 1
ATOM 1386 O O . LEU A 1 187 ? 12.373 45.765 3.896 1.00 3.06 185 LEU A O 1
ATOM 1391 N N . GLN A 1 188 ? 13.605 45.196 5.689 1.00 3.56 186 GLN A N 1
ATOM 1392 C CA . GLN A 1 188 ? 14.143 46.519 5.955 1.00 4.35 186 GLN A CA 1
ATOM 1393 C C . GLN A 1 188 ? 15.481 46.779 5.293 1.00 5.17 186 GLN A C 1
ATOM 1394 O O . GLN A 1 188 ? 15.992 47.892 5.368 1.00 4.70 186 GLN A O 1
ATOM 1400 N N . GLY A 1 189 ? 16.022 45.784 4.576 1.00 5.06 187 GLY A N 1
ATOM 1401 C CA . GLY A 1 189 ? 17.205 45.994 3.742 1.00 4.26 187 GLY A CA 1
ATOM 1402 C C . GLY A 1 189 ? 18.556 45.855 4.474 1.00 3.97 187 GLY A C 1
ATOM 1403 O O . GLY A 1 189 ? 19.603 46.246 3.942 1.00 4.09 187 GLY A O 1
ATOM 1404 N N . TYR A 1 190 ? 18.536 45.273 5.666 1.00 3.96 188 TYR A N 1
ATOM 1405 C CA . TYR A 1 190 ? 19.776 45.018 6.391 1.00 4.62 188 TYR A CA 1
ATOM 1406 C C . TYR A 1 190 ? 20.576 43.890 5.755 1.00 5.38 188 TYR A C 1
ATOM 1407 O O . TYR A 1 190 ? 21.788 43.822 5.951 1.00 5.85 188 TYR A O 1
ATOM 1416 N N . ILE A 1 191 ? 19.884 43.021 4.989 1.00 5.14 189 ILE A N 1
ATOM 1417 C CA . ILE A 1 191 ? 20.427 41.834 4.351 1.00 3.83 189 ILE A CA 1
ATOM 1418 C C . ILE A 1 191 ? 19.769 41.717 2.975 1.00 4.58 189 ILE A C 1
ATOM 1419 O O . ILE A 1 191 ? 18.644 42.253 2.726 1.00 3.14 189 ILE A O 1
ATOM 1424 N N . THR A 1 192 ? 20.477 41.052 2.069 1.00 4.58 190 THR A N 1
ATOM 1425 C CA . THR A 1 192 ? 19.945 40.716 0.735 1.00 4.62 190 THR A CA 1
ATOM 1426 C C . THR A 1 192 ? 19.238 39.350 0.790 1.00 5.60 190 THR A C 1
ATOM 1427 O O . THR A 1 192 ? 19.302 38.640 1.781 1.00 4.45 190 THR A O 1
ATOM 1431 N N . ASN A 1 193 ? 18.572 38.959 -0.283 1.00 5.39 191 ASN A N 1
ATOM 1432 C CA . ASN A 1 193 ? 18.053 37.617 -0.361 1.00 6.88 191 ASN A CA 1
ATOM 1433 C C . ASN A 1 193 ? 19.132 36.536 -0.212 1.00 7.16 191 ASN A C 1
ATOM 1434 O O . ASN A 1 193 ? 18.899 35.545 0.459 1.00 8.40 191 ASN A O 1
ATOM 1439 N N . ASP A 1 194 ? 20.300 36.710 -0.831 1.00 7.33 192 ASP A N 1
ATOM 1440 C CA . ASP A 1 194 ? 21.407 35.758 -0.619 1.00 7.57 192 ASP A CA 1
ATOM 1441 C C . ASP A 1 194 ? 21.831 35.676 0.854 1.00 7.28 192 ASP A C 1
ATOM 1442 O O . ASP A 1 194 ? 22.097 34.587 1.359 1.00 6.64 192 ASP A O 1
ATOM 1447 N N . GLY A 1 195 ? 21.891 36.817 1.532 1.00 5.81 193 GLY A N 1
ATOM 1448 C CA . GLY A 1 195 ? 22.169 36.849 2.948 1.00 6.53 193 GLY A CA 1
ATOM 1449 C C . GLY A 1 195 ? 21.082 36.144 3.762 1.00 7.62 193 GLY A C 1
ATOM 1450 O O . GLY A 1 195 ? 21.381 35.399 4.716 1.00 7.58 193 GLY A O 1
ATOM 1451 N N . LEU A 1 196 ? 19.824 36.375 3.400 1.00 6.84 194 LEU A N 1
ATOM 1452 C CA . LEU A 1 196 ? 18.722 35.712 4.109 1.00 7.51 194 LEU A CA 1
ATOM 1453 C C . LEU A 1 196 ? 18.842 34.183 3.949 1.00 7.40 194 LEU A C 1
ATOM 1454 O O . LEU A 1 196 ? 18.641 33.428 4.888 1.00 6.11 194 LEU A O 1
ATOM 1459 N N . HIS A 1 197 ? 19.146 33.741 2.739 1.00 7.62 195 HIS A N 1
ATOM 1460 C CA . HIS A 1 197 ? 19.370 32.311 2.481 1.00 8.77 195 HIS A CA 1
ATOM 1461 C C . HIS A 1 197 ? 20.475 31.762 3.380 1.00 8.51 195 HIS A C 1
ATOM 1462 O O . HIS A 1 197 ? 20.357 30.649 3.901 1.00 9.62 195 HIS A O 1
ATOM 1469 N N . LEU A 1 198 ? 21.546 32.532 3.588 1.00 8.15 196 LEU A N 1
ATOM 1470 C CA . LEU A 1 198 ? 22.665 32.031 4.393 1.00 6.05 196 LEU A CA 1
ATOM 1471 C C . LEU A 1 198 ? 22.287 31.966 5.850 1.00 6.12 196 LEU A C 1
ATOM 1472 O O . LEU A 1 198 ? 22.643 31.032 6.571 1.00 5.26 196 LEU A O 1
ATOM 1477 N N . LEU A 1 199 ? 21.570 32.986 6.299 1.00 5.44 197 LEU A N 1
ATOM 1478 C CA . LEU A 1 199 ? 21.050 32.976 7.656 1.00 4.99 197 LEU A CA 1
ATOM 1479 C C . LEU A 1 199 ? 20.138 31.766 7.956 1.00 5.63 197 LEU A C 1
ATOM 1480 O O . LEU A 1 199 ? 20.171 31.209 9.070 1.00 8.10 197 LEU A O 1
ATOM 1485 N N . LYS A 1 200 ? 19.326 31.365 6.989 1.00 6.11 198 LYS A N 1
ATOM 1486 C CA . LYS A 1 200 ? 18.446 30.176 7.145 1.00 7.29 198 LYS A CA 1
ATOM 1487 C C . LYS A 1 200 ? 19.245 28.868 7.239 1.00 7.65 198 LYS A C 1
ATOM 1488 O O . LYS A 1 200 ? 18.930 27.970 8.055 1.00 7.99 198 LYS A O 1
ATOM 1494 N N . LYS A 1 201 ? 20.290 28.765 6.413 1.00 7.31 199 LYS A N 1
ATOM 1495 C CA . LYS A 1 201 ? 21.217 27.633 6.488 1.00 7.20 199 LYS A CA 1
ATOM 1496 C C . LYS A 1 201 ? 21.898 27.564 7.854 1.00 7.49 199 LYS A C 1
ATOM 1497 O O . LYS A 1 201 ? 21.996 26.485 8.442 1.00 7.17 199 LYS A O 1
ATOM 1503 N N . PHE A 1 202 ? 22.346 28.718 8.355 1.00 7.56 200 PHE A N 1
ATOM 1504 C CA . PHE A 1 202 ? 22.971 28.793 9.689 1.00 8.77 200 PHE A CA 1
ATOM 1505 C C . PHE A 1 202 ? 22.089 28.207 10.799 1.00 10.71 200 PHE A C 1
ATOM 1506 O O . PHE A 1 202 ? 22.588 27.468 11.663 1.00 10.19 200 PHE A O 1
ATOM 1514 N N . LYS A 1 203 ? 20.791 28.506 10.771 1.00 12.16 201 LYS A N 1
ATOM 1515 C CA . LYS A 1 203 ? 19.871 27.894 11.736 1.00 14.29 201 LYS A CA 1
ATOM 1516 C C . LYS A 1 203 ? 19.831 26.344 11.602 1.00 15.99 201 LYS A C 1
ATOM 1517 O O . LYS A 1 203 ? 19.816 25.626 12.604 1.00 17.38 201 LYS A O 1
ATOM 1523 N N . GLU A 1 204 ? 19.835 25.853 10.370 1.00 18.17 202 GLU A N 1
ATOM 1524 C CA . GLU A 1 204 ? 19.884 24.408 10.087 1.00 19.97 202 GLU A CA 1
ATOM 1525 C C . GLU A 1 204 ? 21.153 23.696 10.594 1.00 19.55 202 GLU A C 1
ATOM 1526 O O . GLU A 1 204 ? 21.069 22.580 11.094 1.00 19.88 202 GLU A O 1
ATOM 1532 N N . ASP A 1 205 ? 22.314 24.340 10.466 1.00 19.28 203 ASP A N 1
ATOM 1533 C CA . ASP A 1 205 ? 23.604 23.689 10.681 1.00 18.76 203 ASP A CA 1
ATOM 1534 C C . ASP A 1 205 ? 24.686 24.763 10.837 1.00 17.80 203 ASP A C 1
ATOM 1535 O O . ASP A 1 205 ? 25.079 25.413 9.873 1.00 17.45 203 ASP A O 1
ATOM 1540 N N . GLN A 1 206 ? 25.193 24.920 12.044 1.00 17.25 204 GLN A N 1
ATOM 1541 C CA . GLN A 1 206 ? 26.168 25.956 12.347 1.00 17.04 204 GLN A CA 1
ATOM 1542 C C . GLN A 1 206 ? 27.564 25.713 11.789 1.00 16.98 204 GLN A C 1
ATOM 1543 O O . GLN A 1 206 ? 28.371 26.649 11.693 1.00 16.80 204 GLN A O 1
ATOM 1549 N N . VAL A 1 207 ? 27.857 24.462 11.438 1.00 17.18 205 VAL A N 1
ATOM 1550 C CA . VAL A 1 207 ? 29.171 24.122 10.906 1.00 17.69 205 VAL A CA 1
ATOM 1551 C C . VAL A 1 207 ? 29.260 24.211 9.364 1.00 17.51 205 VAL A C 1
ATOM 1552 O O . VAL A 1 207 ? 30.237 24.762 8.846 1.00 18.28 205 VAL A O 1
ATOM 1556 N N . ASN A 1 208 ? 28.241 23.735 8.636 1.00 16.82 206 ASN A N 1
ATOM 1557 C CA . ASN A 1 208 ? 28.315 23.656 7.157 1.00 16.32 206 ASN A CA 1
ATOM 1558 C C . ASN A 1 208 ? 27.447 24.645 6.385 1.00 15.67 206 ASN A C 1
ATOM 1559 O O . ASN A 1 208 ? 27.150 24.416 5.197 1.00 16.61 206 ASN A O 1
ATOM 1564 N N . TRP A 1 209 ? 27.070 25.743 7.030 1.00 14.39 207 TRP A N 1
ATOM 1565 C CA . TRP A 1 209 ? 26.146 26.710 6.435 1.00 13.05 207 TRP A CA 1
ATOM 1566 C C . TRP A 1 209 ? 26.670 27.504 5.208 1.00 13.10 207 TRP A C 1
ATOM 1567 O O . TRP A 1 209 ? 25.874 28.067 4.436 1.00 12.81 207 TRP A O 1
ATOM 1578 N N . GLN A 1 210 ? 27.990 27.576 5.039 1.00 13.28 208 GLN A N 1
ATOM 1579 C CA . GLN A 1 210 ? 28.599 28.471 4.027 1.00 13.76 208 GLN A CA 1
ATOM 1580 C C . GLN A 1 210 ? 28.693 27.939 2.579 1.00 13.53 208 GLN A C 1
ATOM 1581 O O . GLN A 1 210 ? 29.209 26.856 2.344 1.00 13.85 208 GLN A O 1
ATOM 1587 N N . MET B 1 3 ? 11.337 59.803 61.197 1.00 10.46 1 MET B N 1
ATOM 1588 C CA . MET B 1 3 ? 12.747 59.392 60.896 1.00 10.18 1 MET B CA 1
ATOM 1589 C C . MET B 1 3 ? 13.187 59.972 59.547 1.00 8.69 1 MET B C 1
ATOM 1590 O O . MET B 1 3 ? 12.380 60.082 58.610 1.00 8.42 1 MET B O 1
ATOM 1595 N N . THR B 1 4 ? 14.476 60.300 59.450 1.00 6.35 2 THR B N 1
ATOM 1596 C CA A THR B 1 4 ? 15.092 60.715 58.190 0.50 4.30 2 THR B CA 1
ATOM 1597 C CA B THR B 1 4 ? 15.087 60.716 58.194 0.50 5.21 2 THR B CA 1
ATOM 1598 C C . THR B 1 4 ? 15.192 59.525 57.239 1.00 3.83 2 THR B C 1
ATOM 1599 O O . THR B 1 4 ? 15.184 58.377 57.674 1.00 3.05 2 THR B O 1
ATOM 1606 N N . LEU B 1 5 ? 15.329 59.789 55.940 1.00 3.20 3 LEU B N 1
ATOM 1607 C CA . LEU B 1 5 ? 15.473 58.674 54.961 1.00 2.42 3 LEU B CA 1
ATOM 1608 C C . LEU B 1 5 ? 16.575 57.689 55.399 1.00 3.28 3 LEU B C 1
ATOM 1609 O O . LEU B 1 5 ? 16.379 56.459 55.352 1.00 4.00 3 LEU B O 1
ATOM 1614 N N . ALA B 1 6 ? 17.728 58.195 55.853 1.00 2.28 4 ALA B N 1
ATOM 1615 C CA . ALA B 1 6 ? 18.826 57.319 56.249 1.00 2.29 4 ALA B CA 1
ATOM 1616 C C . ALA B 1 6 ? 18.430 56.372 57.381 1.00 3.50 4 ALA B C 1
ATOM 1617 O O . ALA B 1 6 ? 18.779 55.171 57.360 1.00 2.89 4 ALA B O 1
ATOM 1619 N N . SER B 1 7 ? 17.733 56.908 58.378 1.00 3.53 5 SER B N 1
ATOM 1620 C CA . SER B 1 7 ? 17.295 56.097 59.533 1.00 4.87 5 SER B CA 1
ATOM 1621 C C . SER B 1 7 ? 16.154 55.136 59.150 1.00 4.93 5 SER B C 1
ATOM 1622 O O . SER B 1 7 ? 16.101 54.018 59.640 1.00 5.63 5 SER B O 1
ATOM 1625 N N . GLN B 1 8 ? 15.257 55.575 58.276 1.00 5.40 6 GLN B N 1
ATOM 1626 C CA . GLN B 1 8 ? 14.245 54.695 57.657 1.00 7.57 6 GLN B CA 1
ATOM 1627 C C . GLN B 1 8 ? 14.857 53.504 56.947 1.00 6.42 6 GLN B C 1
ATOM 1628 O O . GLN B 1 8 ? 14.464 52.343 57.216 1.00 5.83 6 GLN B O 1
ATOM 1634 N N . ILE B 1 9 ? 15.818 53.779 56.059 1.00 4.35 7 ILE B N 1
ATOM 1635 C CA . ILE B 1 9 ? 16.524 52.733 55.357 1.00 4.27 7 ILE B CA 1
ATOM 1636 C C . ILE B 1 9 ? 17.139 51.774 56.349 1.00 4.48 7 ILE B C 1
ATOM 1637 O O . ILE B 1 9 ? 16.892 50.558 56.272 1.00 3.73 7 ILE B O 1
ATOM 1642 N N . ALA B 1 10 ? 17.849 52.319 57.341 1.00 4.10 8 ALA B N 1
ATOM 1643 C CA . ALA B 1 10 ? 18.571 51.526 58.301 1.00 4.00 8 ALA B CA 1
ATOM 1644 C C . ALA B 1 10 ? 17.652 50.619 59.096 1.00 5.12 8 ALA B C 1
ATOM 1645 O O . ALA B 1 10 ? 18.027 49.474 59.384 1.00 5.66 8 ALA B O 1
ATOM 1647 N N . THR B 1 11 ? 16.524 51.170 59.565 1.00 4.42 9 THR B N 1
ATOM 1648 C CA . THR B 1 11 ? 15.485 50.392 60.228 1.00 4.33 9 THR B CA 1
ATOM 1649 C C . THR B 1 11 ? 15.090 49.180 59.390 1.00 4.58 9 THR B C 1
ATOM 1650 O O . THR B 1 11 ? 14.981 48.064 59.890 1.00 4.01 9 THR B O 1
ATOM 1654 N N . GLN B 1 12 ? 14.851 49.399 58.094 1.00 3.37 10 GLN B N 1
ATOM 1655 C CA . GLN B 1 12 ? 14.450 48.273 57.236 1.00 4.69 10 GLN B CA 1
ATOM 1656 C C . GLN B 1 12 ? 15.611 47.285 56.945 1.00 4.20 10 GLN B C 1
ATOM 1657 O O . GLN B 1 12 ? 15.401 46.055 56.869 1.00 3.69 10 GLN B O 1
ATOM 1663 N N . LEU B 1 13 ? 16.841 47.790 56.844 1.00 3.74 11 LEU B N 1
ATOM 1664 C CA . LEU B 1 13 ? 17.999 46.884 56.630 1.00 4.88 11 LEU B CA 1
ATOM 1665 C C . LEU B 1 13 ? 18.132 45.893 57.780 1.00 5.97 11 LEU B C 1
ATOM 1666 O O . LEU B 1 13 ? 18.393 44.681 57.572 1.00 6.46 11 LEU B O 1
ATOM 1671 N N . LEU B 1 14 ? 17.970 46.416 58.997 1.00 5.35 12 LEU B N 1
ATOM 1672 C CA . LEU B 1 14 ? 18.072 45.584 60.200 1.00 7.07 12 LEU B CA 1
ATOM 1673 C C . LEU B 1 14 ? 16.920 44.596 60.241 1.00 7.77 12 LEU B C 1
ATOM 1674 O O . LEU B 1 14 ? 17.113 43.408 60.519 1.00 10.80 12 LEU B O 1
ATOM 1679 N N . ASP B 1 15 ? 15.717 45.062 59.950 1.00 8.20 13 ASP B N 1
ATOM 1680 C CA . ASP B 1 15 ? 14.565 44.228 60.016 1.00 7.76 13 ASP B CA 1
ATOM 1681 C C . ASP B 1 15 ? 14.630 43.034 59.043 1.00 8.43 13 ASP B C 1
ATOM 1682 O O . ASP B 1 15 ? 14.226 41.910 59.380 1.00 6.86 13 ASP B O 1
ATOM 1687 N N . ILE B 1 16 ? 15.089 43.265 57.808 1.00 6.40 14 ILE B N 1
ATOM 1688 C CA . ILE B 1 16 ? 15.057 42.176 56.846 1.00 5.33 14 ILE B CA 1
ATOM 1689 C C . ILE B 1 16 ? 16.378 41.414 56.896 1.00 5.67 14 ILE B C 1
ATOM 1690 O O . ILE B 1 16 ? 16.616 40.510 56.080 1.00 5.94 14 ILE B O 1
ATOM 1695 N N . LYS B 1 17 ? 17.234 41.799 57.821 1.00 5.82 15 LYS B N 1
ATOM 1696 C CA . LYS B 1 17 ? 18.528 41.161 58.014 1.00 7.55 15 LYS B CA 1
ATOM 1697 C C . LYS B 1 17 ? 19.404 41.349 56.774 1.00 7.17 15 LYS B C 1
ATOM 1698 O O . LYS B 1 17 ? 20.050 40.419 56.296 1.00 7.52 15 LYS B O 1
ATOM 1704 N N . ALA B 1 18 ? 19.382 42.563 56.232 1.00 7.65 16 ALA B N 1
ATOM 1705 C CA . ALA B 1 18 ? 20.381 42.947 55.233 1.00 7.94 16 ALA B CA 1
ATOM 1706 C C . ALA B 1 18 ? 21.676 43.308 55.971 1.00 9.31 16 ALA B C 1
ATOM 1707 O O . ALA B 1 18 ? 22.736 43.336 55.373 1.00 9.73 16 ALA B O 1
ATOM 1709 N N . VAL B 1 19 ? 21.584 43.576 57.273 1.00 9.83 17 VAL B N 1
ATOM 1710 C CA . VAL B 1 19 ? 22.747 43.983 58.097 1.00 10.48 17 VAL B CA 1
ATOM 1711 C C . VAL B 1 19 ? 22.690 43.170 59.355 1.00 10.82 17 VAL B C 1
ATOM 1712 O O . VAL B 1 19 ? 21.589 43.009 59.955 1.00 10.52 17 VAL B O 1
ATOM 1716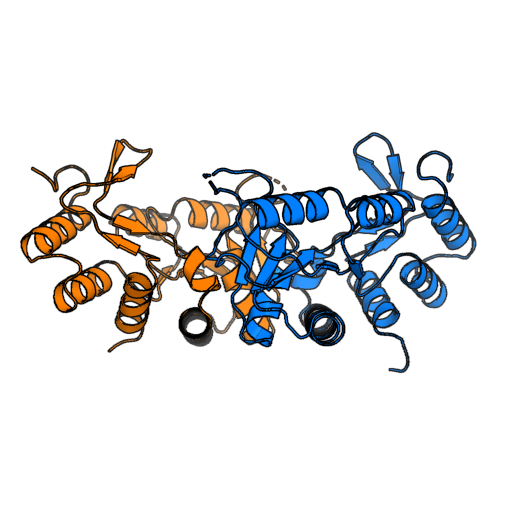 N N . TYR B 1 20 ? 23.852 42.599 59.718 1.00 10.64 18 TYR B N 1
ATOM 1717 C CA . TYR B 1 20 ? 24.026 41.817 60.957 1.00 9.68 18 TYR B CA 1
ATOM 1718 C C . TYR B 1 20 ? 25.109 42.481 61.773 1.00 9.51 18 TYR B C 1
ATOM 1719 O O . TYR B 1 20 ? 26.200 42.740 61.269 1.00 8.08 18 TYR B O 1
ATOM 1728 N N . LEU B 1 21 ? 24.819 42.695 63.052 1.00 8.36 19 LEU B N 1
ATOM 1729 C CA . LEU B 1 21 ? 25.756 43.379 63.957 1.00 7.98 19 LEU B CA 1
ATOM 1730 C C . LEU B 1 21 ? 26.130 42.349 64.989 1.00 8.87 19 LEU B C 1
ATOM 1731 O O . LEU B 1 21 ? 25.248 41.853 65.700 1.00 7.92 19 LEU B O 1
ATOM 1736 N N . LYS B 1 22 ? 27.428 42.070 65.095 1.00 9.03 20 LYS B N 1
ATOM 1737 C CA . LYS B 1 22 ? 27.953 41.086 66.032 1.00 9.85 20 LYS B CA 1
ATOM 1738 C C . LYS B 1 22 ? 29.197 41.662 66.696 1.00 10.15 20 LYS B C 1
ATOM 1739 O O . LYS B 1 22 ? 30.284 41.113 66.516 1.00 10.08 20 LYS B O 1
ATOM 1745 N N . PRO B 1 23 ? 29.058 42.792 67.432 1.00 10.07 21 PRO B N 1
ATOM 1746 C CA . PRO B 1 23 ? 30.215 43.412 68.057 1.00 10.61 21 PRO B CA 1
ATOM 1747 C C . PRO B 1 23 ? 30.932 42.504 69.036 1.00 11.02 21 PRO B C 1
ATOM 1748 O O . PRO B 1 23 ? 32.144 42.667 69.204 1.00 10.15 21 PRO B O 1
ATOM 1752 N N . GLU B 1 24 ? 30.200 41.580 69.669 1.00 10.85 22 GLU B N 1
ATOM 1753 C CA . GLU B 1 24 ? 30.805 40.731 70.710 1.00 13.50 22 GLU B CA 1
ATOM 1754 C C . GLU B 1 24 ? 31.334 39.435 70.128 1.00 13.75 22 GLU B C 1
ATOM 1755 O O . GLU B 1 24 ? 31.937 38.634 70.837 1.00 15.06 22 GLU B O 1
ATOM 1761 N N . ASP B 1 25 ? 31.148 39.256 68.820 1.00 14.00 23 ASP B N 1
ATOM 1762 C CA . ASP B 1 25 ? 31.638 38.094 68.111 1.00 14.16 23 ASP B CA 1
ATOM 1763 C C . ASP B 1 25 ? 31.915 38.432 66.637 1.00 12.78 23 ASP B C 1
ATOM 1764 O O . ASP B 1 25 ? 31.169 37.993 65.777 1.00 12.78 23 ASP B O 1
ATOM 1769 N N . PRO B 1 26 ? 32.957 39.246 66.346 1.00 12.16 24 PRO B N 1
ATOM 1770 C CA . PRO B 1 26 ? 33.124 39.835 64.992 1.00 12.03 24 PRO B CA 1
ATOM 1771 C C . PRO B 1 26 ? 33.406 38.917 63.796 1.00 11.96 24 PRO B C 1
ATOM 1772 O O . PRO B 1 26 ? 33.926 37.823 63.952 1.00 12.71 24 PRO B O 1
ATOM 1776 N N . PHE B 1 27 ? 33.056 39.396 62.598 1.00 11.28 25 PHE B N 1
ATOM 1777 C CA . PHE B 1 27 ? 33.441 38.776 61.333 1.00 10.58 25 PHE B CA 1
ATOM 1778 C C . PHE B 1 27 ? 34.906 39.068 61.086 1.00 11.40 25 PHE B C 1
ATOM 1779 O O . PHE B 1 27 ? 35.478 39.947 61.716 1.00 12.60 25 PHE B O 1
ATOM 1787 N N . THR B 1 28 ? 35.533 38.323 60.192 1.00 12.39 26 THR B N 1
ATOM 1788 C CA . THR B 1 28 ? 36.936 38.585 59.858 1.00 13.22 26 THR B CA 1
ATOM 1789 C C . THR B 1 28 ? 36.963 38.961 58.399 1.00 13.17 26 THR B C 1
ATOM 1790 O O . THR B 1 28 ? 36.274 38.324 57.588 1.00 14.12 26 THR B O 1
ATOM 1794 N N . TRP B 1 29 ? 37.726 40.003 58.061 1.00 13.03 27 TRP B N 1
ATOM 1795 C CA . TRP B 1 29 ? 37.859 40.421 56.655 1.00 13.18 27 TRP B CA 1
ATOM 1796 C C . TRP B 1 29 ? 39.119 39.827 56.022 1.00 13.87 27 TRP B C 1
ATOM 1797 O O . TRP B 1 29 ? 40.067 39.440 56.737 1.00 14.12 27 TRP B O 1
ATOM 1808 N N . ALA B 1 30 ? 39.138 39.781 54.686 1.00 14.65 28 ALA B N 1
ATOM 1809 C CA . ALA B 1 30 ? 40.341 39.368 53.957 1.00 15.17 28 ALA B CA 1
ATOM 1810 C C . ALA B 1 30 ? 41.604 40.051 54.500 1.00 15.39 28 ALA B C 1
ATOM 1811 O O . ALA B 1 30 ? 42.626 39.394 54.684 1.00 15.71 28 ALA B O 1
ATOM 1813 N N . SER B 1 31 ? 41.528 41.356 54.782 1.00 15.84 29 SER B N 1
ATOM 1814 C CA . SER B 1 31 ? 42.682 42.111 55.330 1.00 15.66 29 SER B CA 1
ATOM 1815 C C . SER B 1 31 ? 43.187 41.599 56.685 1.00 15.93 29 SER B C 1
ATOM 1816 O O . SER B 1 31 ? 44.358 41.803 57.044 1.00 16.08 29 SER B O 1
ATOM 1819 N N . GLY B 1 32 ? 42.317 40.906 57.421 1.00 15.78 30 GLY B N 1
ATOM 1820 C CA . GLY B 1 32 ? 42.651 40.395 58.757 1.00 15.10 30 GLY B CA 1
ATOM 1821 C C . GLY B 1 32 ? 41.940 41.195 59.843 1.00 14.27 30 GLY B C 1
ATOM 1822 O O . GLY B 1 32 ? 41.952 40.828 61.023 1.00 14.45 30 GLY B O 1
ATOM 1823 N N . ILE B 1 33 ? 41.318 42.301 59.430 1.00 13.84 31 ILE B N 1
ATOM 1824 C CA . ILE B 1 33 ? 40.530 43.138 60.335 1.00 11.96 31 ILE B CA 1
ATOM 1825 C C . ILE B 1 33 ? 39.336 42.337 60.829 1.00 10.97 31 ILE B C 1
ATOM 1826 O O . ILE B 1 33 ? 38.717 41.596 60.057 1.00 9.06 31 ILE B O 1
ATOM 1831 N N . LYS B 1 34 ? 39.064 42.450 62.136 1.00 10.19 32 LYS B N 1
ATOM 1832 C CA . LYS B 1 34 ? 37.815 41.940 62.702 1.00 8.73 32 LYS B CA 1
ATOM 1833 C C . LYS B 1 34 ? 36.762 43.029 62.614 1.00 7.84 32 LYS B C 1
ATOM 1834 O O . LYS B 1 34 ? 37.002 44.161 63.054 1.00 6.85 32 LYS B O 1
ATOM 1840 N N . SER B 1 35 ? 35.594 42.675 62.059 1.00 6.58 33 SER B N 1
ATOM 1841 C CA . SER B 1 35 ? 34.512 43.618 61.845 1.00 5.13 33 SER B CA 1
ATOM 1842 C C . SER B 1 35 ? 33.272 43.171 62.636 1.00 5.37 33 SER B C 1
ATOM 1843 O O . SER B 1 35 ? 32.849 42.004 62.527 1.00 4.04 33 SER B O 1
ATOM 1846 N N . PRO B 1 36 ? 32.660 44.117 63.393 1.00 4.12 34 PRO B N 1
ATOM 1847 C CA . PRO B 1 36 ? 31.432 43.879 64.103 1.00 3.92 34 PRO B CA 1
ATOM 1848 C C . PRO B 1 36 ? 30.216 43.907 63.179 1.00 3.28 34 PRO B C 1
ATOM 1849 O O . PRO B 1 36 ? 29.095 43.746 63.658 1.00 4.95 34 PRO B O 1
ATOM 1853 N N . ILE B 1 37 ? 30.423 44.146 61.884 1.00 4.10 35 ILE B N 1
ATOM 1854 C CA . ILE B 1 37 ? 29.344 44.331 60.952 1.00 3.54 35 ILE B CA 1
ATOM 1855 C C . ILE B 1 37 ? 29.494 43.462 59.687 1.00 4.48 35 ILE B C 1
ATOM 1856 O O . ILE B 1 37 ? 30.576 43.376 59.092 1.00 3.69 35 ILE B O 1
ATOM 1861 N N . TYR B 1 38 ? 28.390 42.802 59.315 1.00 5.46 36 TYR B N 1
ATOM 1862 C CA . TYR B 1 38 ? 28.277 42.172 57.990 1.00 4.84 36 TYR B CA 1
ATOM 1863 C C . TYR B 1 38 ? 27.047 42.754 57.275 1.00 5.56 36 TYR B C 1
ATOM 1864 O O . TYR B 1 38 ? 25.987 42.908 57.886 1.00 4.60 36 TYR B O 1
ATOM 1873 N N . THR B 1 39 ? 27.197 43.073 55.986 1.00 4.47 37 THR B N 1
ATOM 1874 C CA . THR B 1 39 ? 26.127 43.655 55.192 1.00 6.06 37 THR B CA 1
ATOM 1875 C C . THR B 1 39 ? 25.881 42.824 53.953 1.00 4.58 37 THR B C 1
ATOM 1876 O O . THR B 1 39 ? 26.821 42.464 53.255 1.00 5.91 37 THR B O 1
ATOM 1880 N N . ASP B 1 40 ? 24.623 42.496 53.691 1.00 3.84 38 ASP B N 1
ATOM 1881 C CA . ASP B 1 40 ? 24.257 41.936 52.369 1.00 4.63 38 ASP B CA 1
ATOM 1882 C C . ASP B 1 40 ? 23.031 42.672 51.865 1.00 5.18 38 ASP B C 1
ATOM 1883 O O . ASP B 1 40 ? 21.906 42.224 52.089 1.00 5.09 38 ASP B O 1
ATOM 1888 N N . ASN B 1 41 ? 23.250 43.803 51.186 1.00 6.70 39 ASN B N 1
ATOM 1889 C CA . ASN B 1 41 ? 22.168 44.639 50.695 1.00 7.37 39 ASN B CA 1
ATOM 1890 C C . ASN B 1 41 ? 21.451 44.058 49.468 1.00 8.23 39 ASN B C 1
ATOM 1891 O O . ASN B 1 41 ? 20.458 44.634 49.004 1.00 9.35 39 ASN B O 1
ATOM 1896 N N . ARG B 1 42 ? 21.939 42.929 48.933 1.00 8.13 40 ARG B N 1
ATOM 1897 C CA . ARG B 1 42 ? 21.203 42.245 47.855 1.00 8.02 40 ARG B CA 1
ATOM 1898 C C . ARG B 1 42 ? 19.842 41.784 48.379 1.00 7.57 40 ARG B C 1
ATOM 1899 O O . ARG B 1 42 ? 18.912 41.641 47.600 1.00 6.99 40 ARG B O 1
ATOM 1907 N N . VAL B 1 43 ? 19.715 41.518 49.684 1.00 7.37 41 VAL B N 1
ATOM 1908 C CA . VAL B 1 43 ? 18.410 41.050 50.147 1.00 7.26 41 VAL B CA 1
ATOM 1909 C C . VAL B 1 43 ? 17.356 42.148 50.096 1.00 6.03 41 VAL B C 1
ATOM 1910 O O . VAL B 1 43 ? 16.195 41.840 50.072 1.00 5.85 41 VAL B O 1
ATOM 1914 N N . THR B 1 44 ? 17.739 43.415 50.090 1.00 5.06 42 THR B N 1
ATOM 1915 C CA . THR B 1 44 ? 16.738 44.491 49.866 1.00 5.95 42 THR B CA 1
ATOM 1916 C C . THR B 1 44 ? 15.951 44.282 48.577 1.00 6.81 42 THR B C 1
ATOM 1917 O O . THR B 1 44 ? 14.795 44.756 48.460 1.00 7.57 42 THR B O 1
ATOM 1921 N N . LEU B 1 45 ? 16.569 43.598 47.593 1.00 5.57 43 LEU B N 1
ATOM 1922 C CA . LEU B 1 45 ? 15.929 43.374 46.285 1.00 4.88 43 LEU B CA 1
ATOM 1923 C C . LEU B 1 45 ? 14.690 42.509 46.351 1.00 4.51 43 LEU B C 1
ATOM 1924 O O . LEU B 1 45 ? 13.828 42.568 45.455 1.00 4.13 43 LEU B O 1
ATOM 1929 N N . SER B 1 46 ? 14.589 41.730 47.426 1.00 5.02 44 SER B N 1
ATOM 1930 C CA . SER B 1 46 ? 13.527 40.733 47.593 1.00 5.46 44 SER B CA 1
ATOM 1931 C C . SER B 1 46 ? 12.391 41.314 48.436 1.00 5.39 44 SER B C 1
ATOM 1932 O O . SER B 1 46 ? 11.409 40.612 48.733 1.00 5.86 44 SER B O 1
ATOM 1935 N N . TYR B 1 47 ? 12.550 42.558 48.896 1.00 4.68 45 TYR B N 1
ATOM 1936 C CA . TYR B 1 47 ? 11.496 43.242 49.686 1.00 4.74 45 TYR B CA 1
ATOM 1937 C C . TYR B 1 47 ? 11.053 44.524 49.015 1.00 4.52 45 TYR B C 1
ATOM 1938 O O . TYR B 1 47 ? 11.682 45.586 49.216 1.00 5.11 45 TYR B O 1
ATOM 1947 N N . PRO B 1 48 ? 10.024 44.436 48.151 1.00 4.60 46 PRO B N 1
ATOM 1948 C CA . PRO B 1 48 ? 9.558 45.595 47.331 1.00 4.76 46 PRO B CA 1
ATOM 1949 C C . PRO B 1 48 ? 9.338 46.909 48.122 1.00 4.72 46 PRO B C 1
ATOM 1950 O O . PRO B 1 48 ? 9.703 47.969 47.605 1.00 5.59 46 PRO B O 1
ATOM 1954 N N . LYS B 1 49 ? 8.821 46.847 49.353 1.00 5.18 47 LYS B N 1
ATOM 1955 C CA . LYS B 1 49 ? 8.669 48.053 50.155 1.00 6.92 47 LYS B CA 1
ATOM 1956 C C . LYS B 1 49 ? 10.045 48.704 50.397 1.00 6.53 47 LYS B C 1
ATOM 1957 O O . LYS B 1 49 ? 10.226 49.918 50.219 1.00 6.43 47 LYS B O 1
ATOM 1963 N N . THR B 1 50 ? 11.026 47.885 50.788 1.00 5.26 48 THR B N 1
ATOM 1964 C CA . THR B 1 50 ? 12.348 48.404 51.100 1.00 4.82 48 THR B CA 1
ATOM 1965 C C . THR B 1 50 ? 13.076 48.811 49.801 1.00 4.33 48 THR B C 1
ATOM 1966 O O . THR B 1 50 ? 13.749 49.830 49.748 1.00 5.18 48 THR B O 1
ATOM 1970 N N . ARG B 1 51 ? 12.970 47.991 48.776 1.00 3.25 49 ARG B N 1
ATOM 1971 C CA . ARG B 1 51 ? 13.590 48.316 47.533 1.00 4.23 49 ARG B CA 1
ATOM 1972 C C . ARG B 1 51 ? 12.976 49.621 46.972 1.00 4.40 49 ARG B C 1
ATOM 1973 O O . ARG B 1 51 ? 13.687 50.504 46.507 1.00 5.47 49 ARG B O 1
ATOM 1981 N N . ASP B 1 52 ? 11.655 49.762 46.994 1.00 4.47 50 ASP B N 1
ATOM 1982 C CA . ASP B 1 52 ? 11.083 51.003 46.472 1.00 4.26 50 ASP B CA 1
ATOM 1983 C C . ASP B 1 52 ? 11.674 52.228 47.168 1.00 4.70 50 ASP B C 1
ATOM 1984 O O . ASP B 1 52 ? 12.039 53.199 46.524 1.00 4.28 50 ASP B O 1
ATOM 1989 N N . LEU B 1 53 ? 11.740 52.179 48.493 1.00 3.54 51 LEU B N 1
ATOM 1990 C CA . LEU B 1 53 ? 12.301 53.270 49.284 1.00 4.47 51 LEU B CA 1
ATOM 1991 C C . LEU B 1 53 ? 13.726 53.632 48.869 1.00 4.13 51 LEU B C 1
ATOM 1992 O O . LEU B 1 53 ? 14.063 54.816 48.732 1.00 4.50 51 LEU B O 1
ATOM 1997 N N . ILE B 1 54 ? 14.569 52.608 48.707 1.00 3.96 52 ILE B N 1
ATOM 1998 C CA . ILE B 1 54 ? 15.954 52.790 48.256 1.00 3.80 52 ILE B CA 1
ATOM 1999 C C . ILE B 1 54 ? 16.047 53.351 46.817 1.00 4.47 52 ILE B C 1
ATOM 2000 O O . ILE B 1 54 ? 16.746 54.339 46.567 1.00 4.11 52 ILE B O 1
ATOM 2005 N N . GLU B 1 55 ? 15.333 52.741 45.873 1.00 4.39 53 GLU B N 1
ATOM 2006 C CA . GLU B 1 55 ? 15.425 53.211 44.481 1.00 4.28 53 GLU B CA 1
ATOM 2007 C C . GLU B 1 55 ? 14.866 54.615 44.320 1.00 4.65 53 GLU B C 1
ATOM 2008 O O . GLU B 1 55 ? 15.464 55.420 43.606 1.00 4.09 53 GLU B O 1
ATOM 2014 N N . ASN B 1 56 ? 13.739 54.928 44.985 1.00 4.24 54 ASN B N 1
ATOM 2015 C CA . ASN B 1 56 ? 13.221 56.310 44.974 1.00 4.50 54 ASN B CA 1
ATOM 2016 C C . ASN B 1 56 ? 14.180 57.341 45.622 1.00 4.39 54 ASN B C 1
ATOM 2017 O O . ASN B 1 56 ? 14.330 58.475 45.147 1.00 2.16 54 ASN B O 1
ATOM 2022 N N . GLY B 1 57 ? 14.839 56.899 46.690 1.00 4.39 55 GLY B N 1
ATOM 2023 C CA . GLY B 1 57 ? 15.892 57.656 47.339 1.00 4.61 55 GLY B CA 1
ATOM 2024 C C . GLY B 1 57 ? 17.057 57.977 46.411 1.00 4.33 55 GLY B C 1
ATOM 2025 O O . GLY B 1 57 ? 17.494 59.133 46.338 1.00 4.10 55 GLY B O 1
ATOM 2026 N N . PHE B 1 58 ? 17.578 56.964 45.721 1.00 4.13 56 PHE B N 1
ATOM 2027 C CA . PHE B 1 58 ? 18.590 57.150 44.684 1.00 4.00 56 PHE B CA 1
ATOM 2028 C C . PHE B 1 58 ? 18.156 58.166 43.619 1.00 4.22 56 PHE B C 1
ATOM 2029 O O . PHE B 1 58 ? 18.917 59.066 43.253 1.00 3.54 56 PHE B O 1
ATOM 2037 N N . VAL B 1 59 ? 16.932 58.026 43.104 1.00 4.41 57 VAL B N 1
ATOM 2038 C CA . VAL B 1 59 ? 16.407 58.949 42.062 1.00 2.83 57 VAL B CA 1
ATOM 2039 C C . VAL B 1 59 ? 16.365 60.378 42.524 1.00 3.79 57 VAL B C 1
ATOM 2040 O O . VAL B 1 59 ? 16.850 61.266 41.841 1.00 2.91 57 VAL B O 1
ATOM 2044 N N . GLU B 1 60 ? 15.815 60.607 43.703 1.00 5.19 58 GLU B N 1
ATOM 2045 C CA . GLU B 1 60 ? 15.753 61.950 44.247 1.00 6.59 58 GLU B CA 1
ATOM 2046 C C . GLU B 1 60 ? 17.127 62.607 44.397 1.00 6.48 58 GLU B C 1
ATOM 2047 O O . GLU B 1 60 ? 17.286 63.797 44.084 1.00 6.99 58 GLU B O 1
ATOM 2053 N N . THR B 1 61 ? 18.103 61.859 44.900 1.00 5.22 59 THR B N 1
ATOM 2054 C CA . THR B 1 61 ? 19.414 62.420 45.162 1.00 6.21 59 THR B CA 1
ATOM 2055 C C . THR B 1 61 ? 20.210 62.651 43.877 1.00 6.63 59 THR B C 1
ATOM 2056 O O . THR B 1 61 ? 20.988 63.597 43.784 1.00 8.07 59 THR B O 1
ATOM 2060 N N . ILE B 1 62 ? 19.974 61.802 42.867 1.00 6.67 60 ILE B N 1
ATOM 2061 C CA . ILE B 1 62 ? 20.531 61.985 41.512 1.00 6.05 60 ILE B CA 1
ATOM 2062 C C . ILE B 1 62 ? 19.870 63.189 40.828 1.00 6.21 60 ILE B C 1
ATOM 2063 O O . ILE B 1 62 ? 20.560 64.051 40.283 1.00 6.24 60 ILE B O 1
ATOM 2068 N N . LYS B 1 63 ? 18.540 63.243 40.861 1.00 6.30 61 LYS B N 1
ATOM 2069 C CA . LYS B 1 63 ? 17.770 64.348 40.294 1.00 7.90 61 LYS B CA 1
ATOM 2070 C C . LYS B 1 63 ? 18.254 65.687 40.891 1.00 6.69 61 LYS B C 1
ATOM 2071 O O . LYS B 1 63 ? 18.342 66.700 40.171 1.00 7.14 61 LYS B O 1
ATOM 2077 N N . ALA B 1 64 ? 18.583 65.713 42.193 1.00 5.71 62 ALA B N 1
ATOM 2078 C CA . ALA B 1 64 ? 19.151 66.956 42.792 1.00 5.81 62 ALA B CA 1
ATOM 2079 C C . ALA B 1 64 ? 20.644 67.200 42.478 1.00 5.51 62 ALA B C 1
ATOM 2080 O O . ALA B 1 64 ? 20.999 68.262 41.963 1.00 5.69 62 ALA B O 1
ATOM 2082 N N . HIS B 1 65 ? 21.499 66.214 42.767 1.00 5.46 63 HIS B N 1
ATOM 2083 C CA . HIS B 1 65 ? 22.964 66.395 42.686 1.00 4.99 63 HIS B CA 1
ATOM 2084 C C . HIS B 1 65 ? 23.572 66.231 41.301 1.00 5.42 63 HIS B C 1
ATOM 2085 O O . HIS B 1 65 ? 24.617 66.823 41.014 1.00 4.49 63 HIS B O 1
ATOM 2092 N N . PHE B 1 66 ? 22.932 65.429 40.448 1.00 5.83 64 PHE B N 1
ATOM 2093 C CA . PHE B 1 66 ? 23.500 65.186 39.093 1.00 6.03 64 PHE B CA 1
ATOM 2094 C C . PHE B 1 66 ? 22.478 65.469 38.033 1.00 6.07 64 PHE B C 1
ATOM 2095 O O . PHE B 1 66 ? 22.168 64.597 37.228 1.00 6.50 64 PHE B O 1
ATOM 2103 N N . PRO B 1 67 ? 21.962 66.701 37.977 1.00 7.01 65 PRO B N 1
ATOM 2104 C CA . PRO B 1 67 ? 20.880 66.850 36.984 1.00 8.27 65 PRO B CA 1
ATOM 2105 C C . PRO B 1 67 ? 21.353 66.612 35.526 1.00 9.21 65 PRO B C 1
ATOM 2106 O O . PRO B 1 67 ? 20.526 66.290 34.633 1.00 10.38 65 PRO B O 1
ATOM 2110 N N . GLU B 1 68 ? 22.656 66.762 35.284 1.00 9.26 66 GLU B N 1
ATOM 2111 C CA . GLU B 1 68 ? 23.198 66.590 33.907 1.00 9.57 66 GLU B CA 1
ATOM 2112 C C . GLU B 1 68 ? 23.566 65.150 33.483 1.00 9.21 66 GLU B C 1
ATOM 2113 O O . GLU B 1 68 ? 24.123 64.953 32.402 1.00 9.35 66 GLU B O 1
ATOM 2119 N N . VAL B 1 69 ? 23.245 64.162 34.324 1.00 8.10 67 VAL B N 1
ATOM 2120 C CA . VAL B 1 69 ? 23.566 62.744 34.088 1.00 7.15 67 VAL B CA 1
ATOM 2121 C C . VAL B 1 69 ? 22.944 62.248 32.773 1.00 6.31 67 VAL B C 1
ATOM 2122 O O . VAL B 1 69 ? 21.791 62.560 32.497 1.00 6.27 67 VAL B O 1
ATOM 2126 N N . GLU B 1 70 ? 23.718 61.526 31.948 1.00 4.96 68 GLU B N 1
ATOM 2127 C CA . GLU B 1 70 ? 23.228 61.004 30.678 1.00 4.01 68 GLU B CA 1
ATOM 2128 C C . GLU B 1 70 ? 23.206 59.470 30.670 1.00 4.36 68 GLU B C 1
ATOM 2129 O O . GLU B 1 70 ? 22.570 58.842 29.793 1.00 3.56 68 GLU B O 1
ATOM 2135 N N . VAL B 1 71 ? 23.886 58.858 31.639 1.00 3.91 69 VAL B N 1
ATOM 2136 C CA . VAL B 1 71 ? 23.850 57.401 31.774 1.00 4.95 69 VAL B CA 1
ATOM 2137 C C . VAL B 1 71 ? 24.054 56.971 33.219 1.00 4.54 69 VAL B C 1
ATOM 2138 O O . VAL B 1 71 ? 24.871 57.547 33.946 1.00 5.35 69 VAL B O 1
ATOM 2142 N N . ILE B 1 72 ? 23.252 55.998 33.637 1.00 4.57 70 ILE B N 1
ATOM 2143 C CA . ILE B 1 72 ? 23.320 55.385 34.973 1.00 4.21 70 ILE B CA 1
ATOM 2144 C C . ILE B 1 72 ? 24.118 54.099 34.809 1.00 4.31 70 ILE B C 1
ATOM 2145 O O . ILE B 1 72 ? 23.792 53.281 33.963 1.00 4.67 70 ILE B O 1
ATOM 2150 N N . ALA B 1 73 ? 25.171 53.909 35.582 1.00 4.59 71 ALA B N 1
ATOM 2151 C CA . ALA B 1 73 ? 25.967 52.704 35.428 1.00 4.79 71 ALA B CA 1
ATOM 2152 C C . ALA B 1 73 ? 25.987 51.959 36.741 1.00 5.95 71 ALA B C 1
ATOM 2153 O O . ALA B 1 73 ? 26.250 52.548 37.797 1.00 5.86 71 ALA B O 1
ATOM 2155 N N . GLY B 1 74 ? 25.680 50.659 36.705 1.00 6.07 72 GLY B N 1
ATOM 2156 C CA . GLY B 1 74 ? 25.744 49.861 37.914 1.00 6.49 72 GLY B CA 1
ATOM 2157 C C . GLY B 1 74 ? 27.080 49.155 38.041 1.00 7.56 72 GLY B C 1
ATOM 2158 O O . GLY B 1 74 ? 27.654 48.731 37.054 1.00 7.29 72 GLY B O 1
ATOM 2159 N N . THR B 1 75 ? 27.606 49.086 39.260 1.00 7.96 73 THR B N 1
ATOM 2160 C CA . THR B 1 75 ? 28.789 48.288 39.533 1.00 9.81 73 THR B CA 1
ATOM 2161 C C . THR B 1 75 ? 28.408 46.795 39.497 1.00 9.18 73 THR B C 1
ATOM 2162 O O . THR B 1 75 ? 27.515 46.389 40.219 1.00 9.09 73 THR B O 1
ATOM 2166 N N . ALA B 1 76 ? 29.083 45.982 38.684 1.00 8.62 74 ALA B N 1
ATOM 2167 C CA . ALA B 1 76 ? 28.892 44.534 38.714 1.00 8.52 74 ALA B CA 1
ATOM 2168 C C . ALA B 1 76 ? 29.295 43.907 40.054 1.00 9.45 74 ALA B C 1
ATOM 2169 O O . ALA B 1 76 ? 30.342 44.245 40.591 1.00 9.50 74 ALA B O 1
ATOM 2171 N N . THR B 1 77 ? 28.499 43.010 40.631 1.00 9.03 75 THR B N 1
ATOM 2172 C CA . THR B 1 77 ? 27.194 42.617 40.172 1.00 9.21 75 THR B CA 1
ATOM 2173 C C . THR B 1 77 ? 26.083 43.238 41.034 1.00 8.85 75 THR B C 1
ATOM 2174 O O . THR B 1 77 ? 24.997 43.539 40.522 1.00 8.19 75 THR B O 1
ATOM 2178 N N . ALA B 1 78 ? 26.369 43.420 42.330 1.00 7.32 76 ALA B N 1
ATOM 2179 C CA . ALA B 1 78 ? 25.368 43.868 43.304 1.00 7.32 76 ALA B CA 1
ATOM 2180 C C . ALA B 1 78 ? 24.781 45.249 43.038 1.00 6.63 76 ALA B C 1
ATOM 2181 O O . ALA B 1 78 ? 23.642 45.524 43.403 1.00 6.89 76 ALA B O 1
ATOM 2183 N N . GLY B 1 79 ? 25.545 46.143 42.412 1.00 7.15 77 GLY B N 1
ATOM 2184 C CA . GLY B 1 79 ? 24.977 47.463 42.065 1.00 5.74 77 GLY B CA 1
ATOM 2185 C C . GLY B 1 79 ? 24.122 47.477 40.804 1.00 6.10 77 GLY B C 1
ATOM 2186 O O . GLY B 1 79 ? 23.409 48.438 40.526 1.00 5.85 77 GLY B O 1
ATOM 2187 N N . ILE B 1 80 ? 24.208 46.419 40.008 1.00 5.61 78 ILE B N 1
ATOM 2188 C CA . ILE B 1 80 ? 23.462 46.368 38.754 1.00 5.71 78 ILE B CA 1
ATOM 2189 C C . ILE B 1 80 ? 21.908 46.464 38.932 1.00 6.90 78 ILE B C 1
ATOM 2190 O O . ILE B 1 80 ? 21.264 47.208 38.171 1.00 7.31 78 ILE B O 1
ATOM 2195 N N . PRO B 1 81 ? 21.292 45.657 39.850 1.00 6.97 79 PRO B N 1
ATOM 2196 C CA . PRO B 1 81 ? 19.803 45.702 39.858 1.00 6.85 79 PRO B CA 1
ATOM 2197 C C . PRO B 1 81 ? 19.274 47.072 40.262 1.00 6.63 79 PRO B C 1
ATOM 2198 O O . PRO B 1 81 ? 18.238 47.500 39.765 1.00 4.60 79 PRO B O 1
ATOM 2202 N N . HIS B 1 82 ? 19.942 47.701 41.211 1.00 4.81 80 HIS B N 1
ATOM 2203 C CA . HIS B 1 82 ? 19.544 49.019 41.694 1.00 5.05 80 HIS B CA 1
ATOM 2204 C C . HIS B 1 82 ? 19.706 50.029 40.579 1.00 4.62 80 HIS B C 1
ATOM 2205 O O . HIS B 1 82 ? 18.792 50.776 40.287 1.00 4.82 80 HIS B O 1
ATOM 2212 N N . GLY B 1 83 ? 20.845 49.993 39.903 1.00 3.21 81 GLY B N 1
ATOM 2213 C CA . GLY B 1 83 ? 21.111 50.946 38.817 1.00 3.34 81 GLY B CA 1
ATOM 2214 C C . GLY B 1 83 ? 20.130 50.775 37.683 1.00 4.16 81 GLY B C 1
ATOM 2215 O O . GLY B 1 83 ? 19.725 51.771 37.037 1.00 2.64 81 GLY B O 1
ATOM 2216 N N . ALA B 1 84 ? 19.753 49.518 37.400 1.00 3.54 82 ALA B N 1
ATOM 2217 C CA . ALA B 1 84 ? 18.826 49.275 36.297 1.00 3.95 82 ALA B CA 1
ATOM 2218 C C . ALA B 1 84 ? 17.461 49.890 36.590 1.00 3.91 82 ALA B C 1
ATOM 2219 O O . ALA B 1 84 ? 16.837 50.480 35.696 1.00 4.63 82 ALA B O 1
ATOM 2221 N N . ILE B 1 85 ? 16.986 49.734 37.835 1.00 3.57 83 ILE B N 1
ATOM 2222 C CA . ILE B 1 85 ? 15.694 50.299 38.237 1.00 3.27 83 ILE B CA 1
ATOM 2223 C C . ILE B 1 85 ? 15.713 51.850 38.233 1.00 3.42 83 ILE B C 1
ATOM 2224 O O . ILE B 1 85 ? 14.777 52.507 37.763 1.00 2.90 83 ILE B O 1
ATOM 2229 N N . ILE B 1 86 ? 16.796 52.412 38.767 1.00 3.50 84 ILE B N 1
ATOM 2230 C CA . ILE B 1 86 ? 17.047 53.843 38.689 1.00 4.00 84 ILE B CA 1
ATOM 2231 C C . ILE B 1 86 ? 16.965 54.334 37.274 1.00 3.67 84 ILE B C 1
ATOM 2232 O O . ILE B 1 86 ? 16.261 55.277 37.014 1.00 4.01 84 ILE B O 1
ATOM 2237 N N . ALA B 1 87 ? 17.670 53.683 36.349 1.00 3.45 85 ALA B N 1
ATOM 2238 C CA . ALA B 1 87 ? 17.630 54.091 34.928 1.00 3.40 85 ALA B CA 1
ATOM 2239 C C . ALA B 1 87 ? 16.209 54.029 34.342 1.00 3.28 85 ALA B C 1
ATOM 2240 O O . ALA B 1 87 ? 15.780 54.928 33.626 1.00 4.52 85 ALA B O 1
ATOM 2242 N N . ASP B 1 88 ? 15.474 52.965 34.646 1.00 3.97 86 ASP B N 1
ATOM 2243 C CA . ASP B 1 88 ? 14.109 52.810 34.162 1.00 4.48 86 ASP B CA 1
ATOM 2244 C C . ASP B 1 88 ? 13.249 53.969 34.666 1.00 4.62 86 ASP B C 1
ATOM 2245 O O . ASP B 1 88 ? 12.479 54.563 33.896 1.00 5.01 86 ASP B O 1
ATOM 2250 N N . LYS B 1 89 ? 13.373 54.284 35.953 1.00 3.82 87 LYS B N 1
ATOM 2251 C CA . LYS B 1 89 ? 12.563 55.342 36.586 1.00 4.05 87 LYS B CA 1
ATOM 2252 C C . LYS B 1 89 ? 12.817 56.710 35.984 1.00 4.84 87 LYS B C 1
ATOM 2253 O O . LYS B 1 89 ? 11.878 57.517 35.857 1.00 5.83 87 LYS B O 1
ATOM 2259 N N . MET B 1 90 ? 14.080 56.960 35.621 1.00 4.38 88 MET B N 1
ATOM 2260 C CA . MET B 1 90 ? 14.546 58.267 35.133 1.00 3.24 88 MET B CA 1
ATOM 2261 C C . MET B 1 90 ? 14.508 58.335 33.603 1.00 4.02 88 MET B C 1
ATOM 2262 O O . MET B 1 90 ? 14.851 59.363 33.021 1.00 5.01 88 MET B O 1
ATOM 2267 N N . THR B 1 91 ? 14.061 57.260 32.953 1.00 3.73 89 THR B N 1
ATOM 2268 C CA . THR B 1 91 ? 14.132 57.104 31.481 1.00 4.10 89 THR B CA 1
ATOM 2269 C C . THR B 1 91 ? 15.526 57.468 30.959 1.00 4.44 89 THR B C 1
ATOM 2270 O O . THR B 1 91 ? 15.692 58.234 30.020 1.00 3.82 89 THR B O 1
ATOM 2274 N N . LEU B 1 92 ? 16.550 56.915 31.589 1.00 4.31 90 LEU B N 1
ATOM 2275 C CA . LEU B 1 92 ? 17.913 57.207 31.167 1.00 4.34 90 LEU B CA 1
ATOM 2276 C C . LEU B 1 92 ? 18.581 55.964 30.643 1.00 4.44 90 LEU B C 1
ATOM 2277 O O . LEU B 1 92 ? 18.219 54.851 31.077 1.00 4.68 90 LEU B O 1
ATOM 2282 N N . PRO B 1 93 ? 19.581 56.135 29.746 1.00 4.66 91 PRO B N 1
ATOM 2283 C CA . PRO B 1 93 ? 20.480 55.033 29.382 1.00 4.99 91 PRO B CA 1
ATOM 2284 C C . PRO B 1 93 ? 21.037 54.314 30.624 1.00 4.96 91 PRO B C 1
ATOM 2285 O O . PRO B 1 93 ? 21.361 54.942 31.629 1.00 6.14 91 PRO B O 1
ATOM 2289 N N . PHE B 1 94 ? 21.108 52.993 30.558 1.00 5.03 92 PHE B N 1
ATOM 2290 C CA . PHE B 1 94 ? 21.769 52.215 31.593 1.00 4.54 92 PHE B CA 1
ATOM 2291 C C . PHE B 1 94 ? 22.990 51.516 31.004 1.00 5.25 92 PHE B C 1
ATOM 2292 O O . PHE B 1 94 ? 22.976 51.052 29.818 1.00 3.66 92 PHE B O 1
ATOM 2300 N N . ALA B 1 95 ? 24.040 51.386 31.814 1.00 3.85 93 ALA B N 1
ATOM 2301 C CA . ALA B 1 95 ? 25.147 50.534 31.400 1.00 4.59 93 ALA B CA 1
ATOM 2302 C C . ALA B 1 95 ? 25.631 49.856 32.670 1.00 4.02 93 ALA B C 1
ATOM 2303 O O . ALA B 1 95 ? 25.161 50.181 33.712 1.00 2.76 93 ALA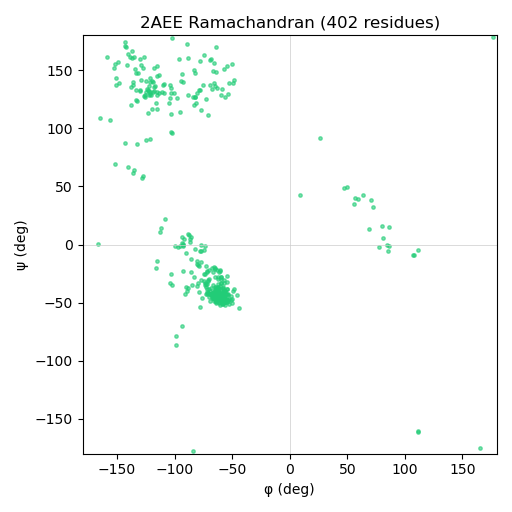 B O 1
ATOM 2305 N N . TYR B 1 96 ? 26.521 48.877 32.580 1.00 5.33 94 TYR B N 1
ATOM 2306 C CA . TYR B 1 96 ? 27.162 48.388 33.780 1.00 6.03 94 TYR B CA 1
ATOM 2307 C C . TYR B 1 96 ? 28.650 48.121 33.600 1.00 6.50 94 TYR B C 1
ATOM 2308 O O . TYR B 1 96 ? 29.125 48.023 32.486 1.00 7.61 94 TYR B O 1
ATOM 2317 N N . ILE B 1 97 ? 29.383 48.047 34.710 1.00 7.52 95 ILE B N 1
ATOM 2318 C CA . ILE B 1 97 ? 30.827 47.957 34.638 1.00 9.01 95 ILE B CA 1
ATOM 2319 C C . ILE B 1 97 ? 31.278 46.671 35.291 1.00 11.62 95 ILE B C 1
ATOM 2320 O O . ILE B 1 97 ? 31.075 46.489 36.493 1.00 10.44 95 ILE B O 1
ATOM 2325 N N . ARG B 1 98 ? 31.884 45.793 34.498 1.00 14.68 96 ARG B N 1
ATOM 2326 C CA . ARG B 1 98 ? 32.503 44.551 34.966 1.00 19.89 96 ARG B CA 1
ATOM 2327 C C . ARG B 1 98 ? 33.572 44.820 36.014 1.00 21.36 96 ARG B C 1
ATOM 2328 O O . ARG B 1 98 ? 34.210 45.865 36.007 1.00 21.34 96 ARG B O 1
ATOM 2336 N N . SER B 1 99 ? 33.756 43.847 36.901 1.00 24.91 97 SER B N 1
ATOM 2337 C CA . SER B 1 99 ? 34.771 43.902 37.945 1.00 28.32 97 SER B CA 1
ATOM 2338 C C . SER B 1 99 ? 36.167 43.678 37.369 1.00 29.59 97 SER B C 1
ATOM 2339 O O . SER B 1 99 ? 37.130 44.257 37.857 1.00 30.28 97 SER B O 1
ATOM 2342 N N . LYS B 1 100 ? 36.261 42.855 36.325 1.00 31.57 98 LYS B N 1
ATOM 2343 C CA . LYS B 1 100 ? 37.521 42.632 35.583 1.00 33.26 98 LYS B CA 1
ATOM 2344 C C . LYS B 1 100 ? 37.291 42.620 34.068 1.00 33.66 98 LYS B C 1
ATOM 2345 O O . LYS B 1 100 ? 36.146 42.427 33.626 1.00 33.77 98 LYS B O 1
ATOM 2351 N N . PRO B 1 101 ? 38.375 42.835 33.268 1.00 34.25 99 PRO B N 1
ATOM 2352 C CA . PRO B 1 101 ? 38.391 42.936 31.784 1.00 34.15 99 PRO B CA 1
ATOM 2353 C C . PRO B 1 101 ? 37.704 41.834 30.954 1.00 34.44 99 PRO B C 1
ATOM 2354 O O . PRO B 1 101 ? 37.630 40.680 31.374 1.00 34.43 99 PRO B O 1
ATOM 2358 N N . ASN B 1 108 ? 37.488 45.808 27.570 1.00 17.19 106 ASN B N 1
ATOM 2359 C CA . ASN B 1 108 ? 36.075 46.245 27.589 1.00 17.02 106 ASN B CA 1
ATOM 2360 C C . ASN B 1 108 ? 35.406 45.901 28.917 1.00 16.27 106 ASN B C 1
ATOM 2361 O O . ASN B 1 108 ? 34.829 44.816 29.059 1.00 16.96 106 ASN B O 1
ATOM 2363 N N . GLN B 1 109 ? 35.442 46.820 29.875 1.00 15.10 107 GLN B N 1
ATOM 2364 C CA . GLN B 1 109 ? 34.678 46.621 31.099 1.00 13.81 107 GLN B CA 1
ATOM 2365 C C . GLN B 1 109 ? 33.260 47.215 31.134 1.00 12.98 107 GLN B C 1
ATOM 2366 O O . GLN B 1 109 ? 32.443 46.778 31.945 1.00 12.04 107 GLN B O 1
ATOM 2372 N N . ILE B 1 110 ? 32.960 48.221 30.316 1.00 11.53 108 ILE B N 1
ATOM 2373 C CA . ILE B 1 110 ? 31.580 48.738 30.262 1.00 9.37 108 ILE B CA 1
ATOM 2374 C C . ILE B 1 110 ? 30.763 47.846 29.355 1.00 9.51 108 ILE B C 1
ATOM 2375 O O . ILE B 1 110 ? 31.152 47.594 28.187 1.00 8.60 108 ILE B O 1
ATOM 2380 N N . GLU B 1 111 ? 29.638 47.363 29.882 1.00 8.03 109 GLU B N 1
ATOM 2381 C CA . GLU B 1 111 ? 28.686 46.597 29.098 1.00 7.27 109 GLU B CA 1
ATOM 2382 C C . GLU B 1 111 ? 27.477 47.516 28.769 1.00 7.40 109 GLU B C 1
ATOM 2383 O O . GLU B 1 111 ? 27.015 48.256 29.632 1.00 5.65 109 GLU B O 1
ATOM 2389 N N . GLY B 1 112 ? 26.954 47.484 27.536 1.00 7.06 110 GLY B N 1
ATOM 2390 C CA . GLY B 1 112 ? 25.951 48.505 27.164 1.00 7.04 110 GLY B CA 1
ATOM 2391 C C . GLY B 1 112 ? 26.618 49.391 26.147 1.00 7.73 110 GLY B C 1
ATOM 2392 O O . GLY B 1 112 ? 27.574 48.950 25.516 1.00 8.62 110 GLY B O 1
ATOM 2393 N N . ARG B 1 113 ? 26.119 50.601 25.929 1.00 6.70 111 ARG B N 1
ATOM 2394 C CA . ARG B 1 113 ? 26.796 51.494 24.988 1.00 8.17 111 ARG B CA 1
ATOM 2395 C C . ARG B 1 113 ? 26.917 52.843 25.626 1.00 8.05 111 ARG B C 1
ATOM 2396 O O . ARG B 1 113 ? 25.910 53.404 26.077 1.00 9.93 111 ARG B O 1
ATOM 2404 N N . VAL B 1 114 ? 28.146 53.337 25.702 1.00 7.73 112 VAL B N 1
ATOM 2405 C CA . VAL B 1 114 ? 28.448 54.640 26.344 1.00 7.35 112 VAL B CA 1
ATOM 2406 C C . VAL B 1 114 ? 29.337 55.355 25.362 1.00 7.45 112 VAL B C 1
ATOM 2407 O O . VAL B 1 114 ? 30.359 54.801 24.971 1.00 8.05 112 VAL B O 1
ATOM 2411 N N . LEU B 1 115 ? 28.954 56.551 24.927 1.00 7.86 113 LEU B N 1
ATOM 2412 C CA . LEU B 1 115 ? 29.775 57.315 23.980 1.00 8.95 113 LEU B CA 1
ATOM 2413 C C . LEU B 1 115 ? 30.788 58.192 24.709 1.00 8.58 113 LEU B C 1
ATOM 2414 O O . LEU B 1 115 ? 30.633 58.450 25.908 1.00 8.86 113 LEU B O 1
ATOM 2419 N N . LYS B 1 116 ? 31.838 58.624 24.010 1.00 8.70 114 LYS B N 1
ATOM 2420 C CA . LYS B 1 116 ? 32.894 59.432 24.633 1.00 8.75 114 LYS B CA 1
ATOM 2421 C C . LYS B 1 116 ? 32.310 60.703 25.280 1.00 8.20 114 LYS B C 1
ATOM 2422 O O . LYS B 1 116 ? 31.558 61.448 24.634 1.00 7.50 114 LYS B O 1
ATOM 2428 N N . GLY B 1 117 ? 32.625 60.918 26.562 1.00 7.37 115 GLY B N 1
ATOM 2429 C CA . GLY B 1 117 ? 32.256 62.145 27.246 1.00 7.28 115 GLY B CA 1
ATOM 2430 C C . GLY B 1 117 ? 30.854 62.144 27.814 1.00 7.59 115 GLY B C 1
ATOM 2431 O O . GLY B 1 117 ? 30.437 63.124 28.438 1.00 8.61 115 GLY B O 1
ATOM 2432 N N . GLN B 1 118 ? 30.128 61.045 27.627 1.00 7.26 116 GLN B N 1
ATOM 2433 C CA . GLN B 1 118 ? 28.823 60.830 28.276 1.00 6.33 116 GLN B CA 1
ATOM 2434 C C . GLN B 1 118 ? 28.929 60.848 29.807 1.00 4.90 116 GLN B C 1
ATOM 2435 O O . GLN B 1 118 ? 29.781 60.159 30.408 1.00 3.18 116 GLN B O 1
ATOM 2441 N N . LYS B 1 119 ? 28.067 61.673 30.417 1.00 3.66 117 LYS B N 1
ATOM 2442 C CA . LYS B 1 119 ? 28.080 61.947 31.839 1.00 3.17 117 LYS B CA 1
ATOM 2443 C C . LYS B 1 119 ? 27.370 60.834 32.605 1.00 2.49 117 LYS B C 1
ATOM 2444 O O . LYS B 1 119 ? 26.186 60.543 32.339 1.00 2.49 117 LYS B O 1
ATOM 2450 N N . MET B 1 120 ? 28.122 60.234 33.526 1.00 2.24 118 MET B N 1
ATOM 2451 C CA . MET B 1 120 ? 27.833 58.931 34.189 1.00 2.02 118 MET B CA 1
ATOM 2452 C C . MET B 1 120 ? 27.765 59.053 35.696 1.00 3.30 118 MET B C 1
ATOM 2453 O O . MET B 1 120 ? 28.665 59.610 36.358 1.00 4.58 118 MET B O 1
ATOM 2458 N N . VAL B 1 121 ? 26.689 58.539 36.267 1.00 3.09 119 VAL B N 1
ATOM 2459 C CA . VAL B 1 121 ? 26.584 58.393 37.708 1.00 3.36 119 VAL B CA 1
ATOM 2460 C C . VAL B 1 121 ? 26.673 56.878 37.973 1.00 4.32 119 VAL B C 1
ATOM 2461 O O . VAL B 1 121 ? 25.946 56.123 37.342 1.00 3.95 119 VAL B O 1
ATOM 2465 N N . ILE B 1 122 ? 27.549 56.464 38.906 1.00 4.92 120 ILE B N 1
ATOM 2466 C CA . ILE B 1 122 ? 27.823 55.058 39.166 1.00 5.17 120 ILE B CA 1
ATOM 2467 C C . ILE B 1 122 ? 27.110 54.636 40.450 1.00 4.88 120 ILE B C 1
ATOM 2468 O O . ILE B 1 122 ? 27.152 55.333 41.454 1.00 4.81 120 ILE B O 1
ATOM 2473 N N . ILE B 1 123 ? 26.456 53.494 40.396 1.00 4.60 121 ILE B N 1
ATOM 2474 C CA . ILE B 1 123 ? 25.597 53.022 41.502 1.00 4.03 121 ILE B CA 1
ATOM 2475 C C . ILE B 1 123 ? 26.263 51.812 42.157 1.00 4.89 121 ILE B C 1
ATOM 2476 O O . ILE B 1 123 ? 26.684 50.861 41.472 1.00 4.84 121 ILE B O 1
ATOM 2481 N N . GLU B 1 124 ? 26.344 51.857 43.475 1.00 6.02 122 GLU B N 1
ATOM 2482 C CA . GLU B 1 124 ? 27.007 50.860 44.283 1.00 7.33 122 GLU B CA 1
ATOM 2483 C C . GLU B 1 124 ? 26.053 50.504 45.454 1.00 7.28 122 GLU B C 1
ATOM 2484 O O . GLU B 1 124 ? 25.217 51.326 45.906 1.00 7.19 122 GLU B O 1
ATOM 2490 N N . ASP B 1 125 ? 26.090 49.260 45.907 1.00 7.38 123 ASP B N 1
ATOM 2491 C CA . ASP B 1 125 ? 25.289 48.951 47.083 1.00 8.50 123 ASP B CA 1
ATOM 2492 C C . ASP B 1 125 ? 26.009 49.189 48.422 1.00 8.59 123 ASP B C 1
ATOM 2493 O O . ASP B 1 125 ? 25.382 49.587 49.398 1.00 12.66 123 ASP B O 1
ATOM 2498 N N . LEU B 1 126 ? 27.289 48.913 48.537 1.00 6.53 124 LEU B N 1
ATOM 2499 C CA . LEU B 1 126 ? 27.913 49.123 49.831 1.00 5.80 124 LEU B CA 1
ATOM 2500 C C . LEU B 1 126 ? 29.251 49.758 49.615 1.00 5.72 124 LEU B C 1
ATOM 2501 O O . LEU B 1 126 ? 29.991 49.312 48.748 1.00 4.52 124 LEU B O 1
ATOM 2506 N N . ILE B 1 127 ? 29.572 50.781 50.408 1.00 5.53 125 ILE B N 1
ATOM 2507 C CA . ILE B 1 127 ? 30.936 51.337 50.429 1.00 5.54 125 ILE B CA 1
ATOM 2508 C C . ILE B 1 127 ? 31.621 50.832 51.690 1.00 6.83 125 ILE B C 1
ATOM 2509 O O . ILE B 1 127 ? 31.234 51.204 52.793 1.00 6.40 125 ILE B O 1
ATOM 2514 N N . SER B 1 128 ? 32.634 49.986 51.543 1.00 7.09 126 SER B N 1
ATOM 2515 C CA . SER B 1 128 ? 33.473 49.677 52.696 1.00 7.44 126 SER B CA 1
ATOM 2516 C C . SER B 1 128 ? 34.751 50.550 52.612 1.00 7.03 126 SER B C 1
ATOM 2517 O O . SER B 1 128 ? 34.787 51.632 53.198 1.00 7.77 126 SER B O 1
ATOM 2520 N N . THR B 1 129 ? 35.775 50.095 51.897 1.00 6.75 127 THR B N 1
ATOM 2521 C CA . THR B 1 129 ? 36.906 50.951 51.495 1.00 7.06 127 THR B CA 1
ATOM 2522 C C . THR B 1 129 ? 36.594 51.814 50.246 1.00 7.10 127 THR B C 1
ATOM 2523 O O . THR B 1 129 ? 37.316 52.759 49.928 1.00 7.47 127 THR B O 1
ATOM 2527 N N . GLY B 1 130 ? 35.554 51.474 49.503 1.00 7.39 128 GLY B N 1
ATOM 2528 C CA . GLY B 1 130 ? 35.329 52.140 48.215 1.00 7.17 128 GLY B CA 1
ATOM 2529 C C . GLY B 1 130 ? 36.210 51.671 47.071 1.00 8.86 128 GLY B C 1
ATOM 2530 O O . GLY B 1 130 ? 36.074 52.145 45.942 1.00 9.51 128 GLY B O 1
ATOM 2531 N N . GLY B 1 131 ? 37.118 50.742 47.335 1.00 9.26 129 GLY B N 1
ATOM 2532 C CA . GLY B 1 131 ? 38.034 50.269 46.290 1.00 9.42 129 GLY B CA 1
ATOM 2533 C C . GLY B 1 131 ? 37.387 49.716 45.041 1.00 10.28 129 GLY B C 1
ATOM 2534 O O . GLY B 1 131 ? 37.878 49.958 43.938 1.00 11.13 129 GLY B O 1
ATOM 2535 N N . SER B 1 132 ? 36.304 48.951 45.179 1.00 9.76 130 SER B N 1
ATOM 2536 C CA . SER B 1 132 ? 35.677 48.362 43.994 1.00 10.17 130 SER B CA 1
ATOM 2537 C C . SER B 1 132 ? 35.047 49.365 43.086 1.00 9.09 130 SER B C 1
ATOM 2538 O O . SER B 1 132 ? 35.198 49.280 41.882 1.00 8.08 130 SER B O 1
ATOM 2541 N N . VAL B 1 133 ? 34.289 50.284 43.667 1.00 6.90 131 VAL B N 1
ATOM 2542 C CA . VAL B 1 133 ? 33.587 51.256 42.863 1.00 5.98 131 VAL B CA 1
ATOM 2543 C C . VAL B 1 133 ? 34.600 52.224 42.279 1.00 6.23 131 VAL B C 1
ATOM 2544 O O . VAL B 1 133 ? 34.432 52.689 41.139 1.00 7.22 131 VAL B O 1
ATOM 2548 N N . LEU B 1 134 ? 35.703 52.468 42.991 1.00 6.23 132 LEU B N 1
ATOM 2549 C CA . LEU B 1 134 ? 36.704 53.398 42.448 1.00 6.20 132 LEU B CA 1
ATOM 2550 C C . LEU B 1 134 ? 37.475 52.759 41.287 1.00 6.49 132 LEU B C 1
ATOM 2551 O O . LEU B 1 134 ? 37.851 53.444 40.342 1.00 6.33 132 LEU B O 1
ATOM 2556 N N . ASP B 1 135 ? 37.700 51.448 41.367 1.00 7.28 133 ASP B N 1
ATOM 2557 C CA . ASP B 1 135 ? 38.200 50.670 40.237 1.00 8.57 133 ASP B CA 1
ATOM 2558 C C . ASP B 1 135 ? 37.199 50.675 39.066 1.00 8.76 133 ASP B C 1
ATOM 2559 O O . ASP B 1 135 ? 37.590 50.818 37.892 1.00 8.38 133 ASP B O 1
ATOM 2564 N N . ALA B 1 136 ? 35.911 50.525 39.376 1.00 8.48 134 ALA B N 1
ATOM 2565 C CA . ALA B 1 136 ? 34.869 50.657 38.341 1.00 8.83 134 ALA B CA 1
ATOM 2566 C C . ALA B 1 136 ? 34.967 52.036 37.675 1.00 8.66 134 ALA B C 1
ATOM 2567 O O . ALA B 1 136 ? 34.876 52.159 36.449 1.00 8.10 134 ALA B O 1
ATOM 2569 N N . ALA B 1 137 ? 35.126 53.068 38.513 1.00 8.44 135 ALA B N 1
ATOM 2570 C CA . ALA B 1 137 ? 35.131 54.450 38.073 1.00 8.51 135 ALA B CA 1
ATOM 2571 C C . ALA B 1 137 ? 36.306 54.709 37.146 1.00 8.63 135 ALA B C 1
ATOM 2572 O O . ALA B 1 137 ? 36.130 55.332 36.108 1.00 8.04 135 ALA B O 1
ATOM 2574 N N . ALA B 1 138 ? 37.497 54.226 37.512 1.00 9.37 136 ALA B N 1
ATOM 2575 C CA . ALA B 1 138 ? 38.695 54.394 36.647 1.00 9.23 136 ALA B CA 1
ATOM 2576 C C . ALA B 1 138 ? 38.532 53.683 35.342 1.00 9.84 136 ALA B C 1
ATOM 2577 O O . ALA B 1 138 ? 38.922 54.229 34.288 1.00 10.66 136 ALA B O 1
ATOM 2579 N N . ALA B 1 139 ? 37.951 52.477 35.363 1.00 9.80 137 ALA B N 1
ATOM 2580 C CA . ALA B 1 139 ? 37.751 51.740 34.095 1.00 9.88 137 ALA B CA 1
ATOM 2581 C C . ALA B 1 139 ? 36.792 52.457 33.135 1.00 9.46 137 ALA B C 1
ATOM 2582 O O . ALA B 1 139 ? 37.098 52.612 31.949 1.00 10.38 137 ALA B O 1
ATOM 2584 N N . ALA B 1 140 ? 35.646 52.905 33.643 1.00 9.15 138 ALA B N 1
ATOM 2585 C CA . ALA B 1 140 ? 34.716 53.688 32.838 1.00 9.17 138 ALA B CA 1
ATOM 2586 C C . ALA B 1 140 ? 35.352 54.962 32.284 1.00 9.69 138 ALA B C 1
ATOM 2587 O O . ALA B 1 140 ? 35.166 55.260 31.116 1.00 9.62 138 ALA B O 1
ATOM 2589 N N . SER B 1 141 ? 36.134 55.681 33.096 1.00 10.16 139 SER B N 1
ATOM 2590 C CA . SER B 1 141 ? 36.908 56.853 32.618 1.00 11.18 139 SER B CA 1
ATOM 2591 C C . SER B 1 141 ? 37.938 56.552 31.519 1.00 11.96 139 SER B C 1
ATOM 2592 O O . SER B 1 141 ? 38.047 57.311 30.531 1.00 12.10 139 SER B O 1
ATOM 2595 N N . ARG B 1 142 ? 38.696 55.464 31.676 1.00 12.79 140 ARG B N 1
ATOM 2596 C CA . ARG B 1 142 ? 39.600 55.007 30.599 1.00 13.34 140 ARG B CA 1
ATOM 2597 C C . ARG B 1 142 ? 38.816 54.829 29.308 1.00 13.01 140 ARG B C 1
ATOM 2598 O O . ARG B 1 142 ? 39.321 55.134 28.242 1.00 12.97 140 ARG B O 1
ATOM 2606 N N . GLU B 1 143 ? 37.591 54.320 29.406 1.00 12.85 141 GLU B N 1
ATOM 2607 C CA . GLU B 1 143 ? 36.773 54.006 28.230 1.00 12.87 141 GLU B CA 1
ATOM 2608 C C . GLU B 1 143 ? 35.910 55.176 27.721 1.00 12.58 141 GLU B C 1
ATOM 2609 O O . GLU B 1 143 ? 35.055 54.988 26.830 1.00 12.72 141 GLU B O 1
ATOM 2615 N N . GLY B 1 144 ? 36.133 56.372 28.280 1.00 11.16 142 GLY B N 1
ATOM 2616 C CA . GLY B 1 144 ? 35.556 57.608 27.749 1.00 10.13 142 GLY B CA 1
ATOM 2617 C C . GLY B 1 144 ? 34.437 58.303 28.509 1.00 9.52 142 GLY B C 1
ATOM 2618 O O . GLY B 1 144 ? 34.079 59.429 28.175 1.00 9.43 142 GLY B O 1
ATOM 2619 N N . ALA B 1 145 ? 33.904 57.654 29.544 1.00 8.99 143 ALA B N 1
ATOM 2620 C CA . ALA B 1 145 ? 32.809 58.200 30.359 1.00 9.09 143 ALA B CA 1
ATOM 2621 C C . ALA B 1 145 ? 33.296 59.410 31.110 1.00 8.93 143 ALA B C 1
ATOM 2622 O O . ALA B 1 145 ? 34.469 59.501 31.443 1.00 8.40 143 ALA B O 1
ATOM 2624 N N . ASP B 1 146 ? 32.389 60.346 31.353 1.00 9.24 144 ASP B N 1
ATOM 2625 C CA . ASP B 1 146 ? 32.660 61.468 32.233 1.00 9.24 144 ASP B CA 1
ATOM 2626 C C . ASP B 1 146 ? 31.966 61.094 33.517 1.00 8.93 144 ASP B C 1
ATOM 2627 O O . ASP B 1 146 ? 30.761 61.256 33.627 1.00 9.06 144 ASP B O 1
ATOM 2632 N N . VAL B 1 147 ? 32.718 60.519 34.453 1.00 8.01 145 VAL B N 1
ATOM 2633 C CA . VAL B 1 147 ? 32.177 60.113 35.770 1.00 7.60 145 VAL B CA 1
ATOM 2634 C C . VAL B 1 147 ? 31.855 61.338 36.639 1.00 7.51 145 VAL B C 1
ATOM 2635 O O . VAL B 1 147 ? 32.767 62.080 37.056 1.00 7.50 145 VAL B O 1
ATOM 2639 N N . LEU B 1 148 ? 30.557 61.560 36.874 1.00 5.97 146 LEU B N 1
ATOM 2640 C CA . LEU B 1 148 ? 30.071 62.660 37.725 1.00 5.83 146 LEU B CA 1
ATOM 2641 C C . LEU B 1 148 ? 30.186 62.380 39.235 1.00 6.10 146 LEU B C 1
ATOM 2642 O O . LEU B 1 148 ? 30.538 63.253 40.047 1.00 5.84 146 LEU B O 1
ATOM 2647 N N . GLY B 1 149 ? 29.871 61.149 39.614 1.00 5.98 147 GLY B N 1
ATOM 2648 C CA . GLY B 1 149 ? 29.929 60.768 40.994 1.00 5.63 147 GLY B CA 1
ATOM 2649 C C . GLY B 1 149 ? 29.448 59.358 41.192 1.00 5.40 147 GLY B C 1
ATOM 2650 O O . GLY B 1 149 ? 29.056 58.674 40.233 1.00 4.22 147 GLY B O 1
ATOM 2651 N N . VAL B 1 150 ? 29.507 58.926 42.452 1.00 5.29 148 VAL B N 1
ATOM 2652 C CA . VAL B 1 150 ? 29.016 57.614 42.873 1.00 5.57 148 VAL B CA 1
ATOM 2653 C C . VAL B 1 150 ? 27.892 57.796 43.880 1.00 5.11 148 VAL B C 1
ATOM 2654 O O . VAL B 1 150 ? 27.981 58.652 44.725 1.00 4.85 148 VAL B O 1
ATOM 2658 N N . VAL B 1 151 ? 26.800 57.042 43.749 1.00 5.24 149 VAL B N 1
ATOM 2659 C CA . VAL B 1 151 ? 25.819 57.008 44.818 1.00 3.82 149 VAL B CA 1
ATOM 2660 C C . VAL B 1 151 ? 25.727 55.573 45.318 1.00 4.47 149 VAL B C 1
ATOM 2661 O O . VAL B 1 151 ? 25.748 54.671 44.514 1.00 5.19 149 VAL B O 1
ATOM 2665 N N . ALA B 1 152 ? 25.618 55.378 46.645 1.00 4.11 150 ALA B N 1
ATOM 2666 C CA . ALA B 1 152 ? 25.594 54.052 47.242 1.00 4.72 150 ALA B CA 1
ATOM 2667 C C . ALA B 1 152 ? 24.469 53.974 48.281 1.00 4.59 150 ALA B C 1
ATOM 2668 O O . ALA B 1 152 ? 24.046 54.991 48.827 1.00 4.45 150 ALA B O 1
ATOM 2670 N N . ILE B 1 153 ? 23.916 52.789 48.497 1.00 4.72 151 ILE B N 1
ATOM 2671 C CA . ILE B 1 153 ? 22.930 52.602 49.570 1.00 5.00 151 ILE B CA 1
ATOM 2672 C C . ILE B 1 153 ? 23.526 52.911 50.957 1.00 5.47 151 ILE B C 1
ATOM 2673 O O . ILE B 1 153 ? 22.898 53.595 51.798 1.00 6.85 151 ILE B O 1
ATOM 2678 N N . PHE B 1 154 ? 24.730 52.422 51.226 1.00 4.80 152 PHE B N 1
ATOM 2679 C CA . PHE B 1 154 ? 25.177 52.340 52.629 1.00 4.45 152 PHE B CA 1
ATOM 2680 C C . PHE B 1 154 ? 26.684 52.466 52.670 1.00 5.25 152 PHE B C 1
ATOM 2681 O O . PHE B 1 154 ? 27.374 51.989 51.761 1.00 6.27 152 PHE B O 1
ATOM 2689 N N . THR B 1 155 ? 27.199 53.137 53.699 1.00 4.86 153 THR B N 1
ATOM 2690 C CA . THR B 1 155 ? 28.642 53.233 53.916 1.00 4.31 153 THR B CA 1
ATOM 2691 C C . THR B 1 155 ? 28.938 52.907 55.377 1.00 4.56 153 THR B C 1
ATOM 2692 O O . THR B 1 155 ? 28.149 53.198 56.277 1.00 5.74 153 THR B O 1
ATOM 2696 N N . TYR B 1 156 ? 30.095 52.304 55.594 1.00 4.57 154 TYR B N 1
ATOM 2697 C CA . TYR B 1 156 ? 30.597 52.011 56.939 1.00 3.61 154 TYR B CA 1
ATOM 2698 C C . TYR B 1 156 ? 31.283 53.256 57.523 1.00 4.40 154 TYR B C 1
ATOM 2699 O O . TYR B 1 156 ? 31.724 53.252 58.670 1.00 5.23 154 TYR B O 1
ATOM 2708 N N . GLU B 1 157 ? 31.381 54.318 56.718 1.00 5.09 155 GLU B N 1
ATOM 2709 C CA . GLU B 1 157 ? 31.977 55.578 57.123 1.00 5.67 155 GLU B CA 1
ATOM 2710 C C . GLU B 1 157 ? 33.442 55.423 57.550 1.00 6.32 155 GLU B C 1
ATOM 2711 O O . GLU B 1 157 ? 33.906 56.070 58.499 1.00 5.32 155 GLU B O 1
ATOM 2717 N N . LEU B 1 158 ? 34.169 54.573 56.828 1.00 6.79 156 LEU B N 1
ATOM 2718 C CA . LEU B 1 158 ? 35.533 54.230 57.168 1.00 7.76 156 LEU B CA 1
ATOM 2719 C C . LEU B 1 158 ? 36.419 55.387 56.694 1.00 7.81 156 LEU B C 1
ATOM 2720 O O . LEU B 1 158 ? 36.218 55.880 55.587 1.00 7.68 156 LEU B O 1
ATOM 2725 N N . PRO B 1 159 ? 37.353 55.869 57.545 1.00 8.75 157 PRO B N 1
ATOM 2726 C CA . PRO B 1 159 ? 38.262 56.900 57.032 1.00 9.22 157 PRO B CA 1
ATOM 2727 C C . PRO B 1 159 ? 38.987 56.497 55.764 1.00 9.78 157 PRO B C 1
ATOM 2728 O O . PRO B 1 159 ? 39.255 57.373 54.927 1.00 10.21 157 PRO B O 1
ATOM 2732 N N . LYS B 1 160 ? 39.295 55.205 55.591 1.00 10.15 158 LYS B N 1
ATOM 2733 C CA . LYS B 1 160 ? 39.923 54.740 54.332 1.00 11.33 158 LYS B CA 1
ATOM 2734 C C . LYS B 1 160 ? 39.111 55.111 53.089 1.00 10.60 158 LYS B C 1
ATOM 2735 O O . LYS B 1 160 ? 39.668 55.477 52.067 1.00 9.93 158 LYS B O 1
ATOM 2741 N N . ALA B 1 161 ? 37.792 54.948 53.174 1.00 10.60 159 ALA B N 1
ATOM 2742 C CA . ALA B 1 161 ? 36.885 55.266 52.064 1.00 10.23 159 ALA B CA 1
ATOM 2743 C C . ALA B 1 161 ? 36.922 56.747 51.737 1.00 10.46 159 ALA B C 1
ATOM 2744 O O . ALA B 1 161 ? 36.939 57.118 50.572 1.00 10.54 159 ALA B O 1
ATOM 2746 N N . SER B 1 162 ? 36.953 57.584 52.771 1.00 10.34 160 SER B N 1
ATOM 2747 C CA . SER B 1 162 ? 36.981 59.038 52.593 1.00 11.23 160 SER B CA 1
ATOM 2748 C C . SER B 1 162 ? 38.225 59.486 51.864 1.00 10.69 160 SER B C 1
ATOM 2749 O O . SER B 1 162 ? 38.147 60.286 50.929 1.00 10.87 160 SER B O 1
ATOM 2752 N N . GLN B 1 163 ? 39.358 58.925 52.273 1.00 10.68 161 GLN B N 1
ATOM 2753 C CA . GLN B 1 163 ? 40.617 59.243 51.672 1.00 12.01 161 GLN B CA 1
ATOM 2754 C C . GLN B 1 163 ? 40.735 58.672 50.262 1.00 11.03 161 GLN B C 1
ATOM 2755 O O . GLN B 1 163 ? 41.178 59.368 49.369 1.00 11.19 161 GLN B O 1
ATOM 2761 N N . ASN B 1 164 ? 40.279 57.438 50.061 1.00 11.33 162 ASN B N 1
ATOM 2762 C CA . ASN B 1 164 ? 40.172 56.864 48.726 1.00 11.29 162 ASN B CA 1
ATOM 2763 C C . ASN B 1 164 ? 39.441 57.780 47.744 1.00 11.13 162 ASN B C 1
ATOM 2764 O O . ASN B 1 164 ? 39.930 58.021 46.633 1.00 11.89 162 ASN B O 1
ATOM 2769 N N . PHE B 1 165 ? 38.268 58.277 48.139 1.00 10.96 163 PHE B N 1
ATOM 2770 C CA . PHE B 1 165 ? 37.442 59.124 47.267 1.00 10.87 163 PHE B CA 1
ATOM 2771 C C . PHE B 1 165 ? 38.064 60.510 47.016 1.00 12.21 163 PHE B C 1
ATOM 2772 O O . PHE B 1 165 ? 37.999 61.013 45.884 1.00 11.31 163 PHE B O 1
ATOM 2780 N N . LYS B 1 166 ? 38.652 61.098 48.068 1.00 12.96 164 LYS B N 1
ATOM 2781 C CA . LYS B 1 166 ? 39.316 62.408 48.006 1.00 15.08 164 LYS B CA 1
ATOM 2782 C C . LYS B 1 166 ? 40.500 62.331 47.072 1.00 14.80 164 LYS B C 1
ATOM 2783 O O . LYS B 1 166 ? 40.708 63.241 46.249 1.00 15.18 164 LYS B O 1
ATOM 2789 N N . GLU B 1 167 ? 41.277 61.255 47.199 1.00 14.41 165 GLU B N 1
ATOM 2790 C CA . GLU B 1 167 ? 42.403 61.026 46.296 1.00 14.82 165 GLU B CA 1
ATOM 2791 C C . GLU B 1 167 ? 41.943 60.881 44.845 1.00 14.25 165 GLU B C 1
ATOM 2792 O O . GLU B 1 167 ? 42.494 61.529 43.951 1.00 14.25 165 GLU B O 1
ATOM 2798 N N . ALA B 1 168 ? 40.937 60.041 44.613 1.00 13.31 166 ALA B N 1
ATOM 2799 C CA . ALA B 1 168 ? 40.398 59.846 43.271 1.00 12.43 166 ALA B CA 1
ATOM 2800 C C . ALA B 1 168 ? 39.718 61.091 42.697 1.00 11.59 166 ALA B C 1
ATOM 2801 O O . ALA B 1 168 ? 39.532 61.180 41.496 1.00 11.84 166 ALA B O 1
ATOM 2803 N N . GLY B 1 169 ? 39.340 62.020 43.565 1.00 11.06 167 GLY B N 1
ATOM 2804 C CA . GLY B 1 169 ? 38.628 63.243 43.201 1.00 10.43 167 GLY B CA 1
ATOM 2805 C C . GLY B 1 169 ? 37.190 63.004 42.776 1.00 10.37 167 GLY B C 1
ATOM 2806 O O . GLY B 1 169 ? 36.718 63.640 41.832 1.00 10.27 167 GLY B O 1
ATOM 2807 N N . ILE B 1 170 ? 36.499 62.077 43.445 1.00 9.41 168 ILE B N 1
ATOM 2808 C CA . ILE B 1 170 ? 35.157 61.656 43.027 1.00 9.31 168 ILE B CA 1
ATOM 2809 C C . ILE B 1 170 ? 34.130 61.833 44.155 1.00 9.17 168 ILE B C 1
ATOM 2810 O O . ILE B 1 170 ? 34.401 61.482 45.302 1.00 7.62 168 ILE B O 1
ATOM 2815 N N . LYS B 1 171 ? 32.974 62.413 43.824 1.00 8.61 169 LYS B N 1
ATOM 2816 C CA . LYS B 1 171 ? 31.943 62.706 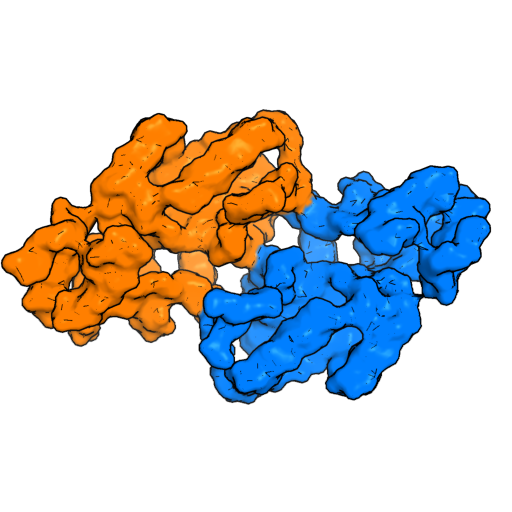44.823 1.00 9.10 169 LYS B CA 1
ATOM 2817 C C . LYS B 1 171 ? 31.246 61.397 45.184 1.00 7.97 169 LYS B C 1
ATOM 2818 O O . LYS B 1 171 ? 30.978 60.559 44.319 1.00 5.25 169 LYS B O 1
ATOM 2824 N N . LEU B 1 172 ? 30.998 61.196 46.475 1.00 6.23 170 LEU B N 1
ATOM 2825 C CA . LEU B 1 172 ? 30.256 60.039 46.925 1.00 6.48 170 LEU B CA 1
ATOM 2826 C C . LEU B 1 172 ? 29.069 60.581 47.674 1.00 6.29 170 LEU B C 1
ATOM 2827 O O . LEU B 1 172 ? 29.258 61.435 48.564 1.00 5.24 170 LEU B O 1
ATOM 2832 N N . ILE B 1 173 ? 27.880 60.063 47.362 1.00 5.94 171 ILE B N 1
ATOM 2833 C CA . ILE B 1 173 ? 26.641 60.358 48.113 1.00 6.45 171 ILE B CA 1
ATOM 2834 C C . ILE B 1 173 ? 26.144 59.003 48.609 1.00 6.13 171 ILE B C 1
ATOM 2835 O O . ILE B 1 173 ? 26.222 58.019 47.867 1.00 5.21 171 ILE B O 1
ATOM 2840 N N . THR B 1 174 ? 25.636 58.917 49.844 1.00 4.56 172 THR B N 1
ATOM 2841 C CA . THR B 1 174 ? 25.061 57.664 50.274 1.00 5.35 172 THR B CA 1
ATOM 2842 C C . THR B 1 174 ? 23.674 57.907 50.838 1.00 4.48 172 THR B C 1
ATOM 2843 O O . THR B 1 174 ? 23.376 59.007 51.364 1.00 5.29 172 THR B O 1
ATOM 2847 N N . LEU B 1 175 ? 22.840 56.874 50.788 1.00 2.35 173 LEU B N 1
ATOM 2848 C CA . LEU B 1 175 ? 21.478 56.991 51.293 1.00 3.09 173 LEU B CA 1
ATOM 2849 C C . LEU B 1 175 ? 21.348 56.757 52.753 1.00 2.33 173 LEU B C 1
ATOM 2850 O O . LEU B 1 175 ? 20.482 57.388 53.398 1.00 3.04 173 LEU B O 1
ATOM 2855 N N . SER B 1 176 ? 22.164 55.839 53.289 1.00 2.76 174 SER B N 1
ATOM 2856 C CA . SER B 1 176 ? 22.201 55.554 54.725 1.00 3.90 174 SER B CA 1
ATOM 2857 C C . SER B 1 176 ? 23.659 55.283 55.168 1.00 4.80 174 SER B C 1
ATOM 2858 O O . SER B 1 176 ? 24.566 55.190 54.342 1.00 5.73 174 SER B O 1
ATOM 2861 N N . ASN B 1 177 ? 23.898 55.215 56.466 1.00 5.29 175 ASN B N 1
ATOM 2862 C CA . ASN B 1 177 ? 25.267 55.186 56.963 1.00 6.68 175 ASN B CA 1
ATOM 2863 C C . ASN B 1 177 ? 25.318 54.450 58.285 1.00 7.37 175 ASN B C 1
ATOM 2864 O O . ASN B 1 177 ? 24.325 54.364 59.024 1.00 7.06 175 ASN B O 1
ATOM 2869 N N . TYR B 1 178 ? 26.499 53.915 58.565 1.00 7.80 176 TYR B N 1
ATOM 2870 C CA . TYR B 1 178 ? 26.819 53.203 59.808 1.00 6.90 176 TYR B CA 1
ATOM 2871 C C . TYR B 1 178 ? 26.339 53.828 61.110 1.00 7.75 176 TYR B C 1
ATOM 2872 O O . TYR B 1 178 ? 25.703 53.149 61.909 1.00 8.26 176 TYR B O 1
ATOM 2881 N N . THR B 1 179 ? 26.696 55.091 61.351 1.00 7.19 177 THR B N 1
ATOM 2882 C CA . THR B 1 179 ? 26.310 55.797 62.584 1.00 7.14 177 THR B CA 1
ATOM 2883 C C . THR B 1 179 ? 24.823 55.783 62.859 1.00 7.03 177 THR B C 1
ATOM 2884 O O . THR B 1 179 ? 24.409 55.520 63.986 1.00 6.31 177 THR B O 1
ATOM 2888 N N . GLU B 1 180 ? 24.024 56.111 61.844 1.00 6.92 178 GLU B N 1
ATOM 2889 C CA . GLU B 1 180 ? 22.588 56.173 61.997 1.00 7.07 178 GLU B CA 1
ATOM 2890 C C . GLU B 1 180 ? 22.008 54.788 62.178 1.00 6.71 178 GLU B C 1
ATOM 2891 O O . GLU B 1 180 ? 21.092 54.610 62.971 1.00 6.65 178 GLU B O 1
ATOM 2897 N N . LEU B 1 181 ? 22.559 53.822 61.466 1.00 6.60 179 LEU B N 1
ATOM 2898 C CA . LEU B 1 181 ? 22.113 52.429 61.594 1.00 6.29 179 LEU B CA 1
ATOM 2899 C C . LEU B 1 181 ? 22.405 51.809 62.974 1.00 6.88 179 LEU B C 1
ATOM 2900 O O . LEU B 1 181 ? 21.568 51.033 63.505 1.00 7.05 179 LEU B O 1
ATOM 2905 N N . ILE B 1 182 ? 23.589 52.059 63.542 1.00 5.07 180 ILE B N 1
ATOM 2906 C CA . ILE B 1 182 ? 23.856 51.459 64.870 1.00 5.48 180 ILE B CA 1
ATOM 2907 C C . ILE B 1 182 ? 23.026 52.154 65.938 1.00 5.98 180 ILE B C 1
ATOM 2908 O O . ILE B 1 182 ? 22.688 51.546 66.958 1.00 5.76 180 ILE B O 1
ATOM 2913 N N . ALA B 1 183 ? 22.616 53.399 65.676 1.00 5.44 181 ALA B N 1
ATOM 2914 C CA . ALA B 1 183 ? 21.722 54.099 66.598 1.00 6.58 181 ALA B CA 1
ATOM 2915 C C . ALA B 1 183 ? 20.340 53.434 66.635 1.00 5.92 181 ALA B C 1
ATOM 2916 O O . ALA B 1 183 ? 19.759 53.260 67.690 1.00 3.95 181 ALA B O 1
ATOM 2918 N N . VAL B 1 184 ? 19.807 53.125 65.459 1.00 5.54 182 VAL B N 1
ATOM 2919 C CA . VAL B 1 184 ? 18.541 52.418 65.342 1.00 6.43 182 VAL B CA 1
ATOM 2920 C C . VAL B 1 184 ? 18.632 51.015 65.957 1.00 6.53 182 VAL B C 1
ATOM 2921 O O . VAL B 1 184 ? 17.718 50.569 66.685 1.00 7.31 182 VAL B O 1
ATOM 2925 N N . ALA B 1 185 ? 19.750 50.319 65.694 1.00 7.04 183 ALA B N 1
ATOM 2926 C CA . ALA B 1 185 ? 19.991 49.021 66.327 1.00 5.26 183 ALA B CA 1
ATOM 2927 C C . ALA B 1 185 ? 19.909 49.071 67.847 1.00 6.57 183 ALA B C 1
ATOM 2928 O O . ALA B 1 185 ? 19.279 48.210 68.475 1.00 6.97 183 ALA B O 1
ATOM 2930 N N . LYS B 1 186 ? 20.546 50.058 68.473 1.00 5.91 184 LYS B N 1
ATOM 2931 C CA . LYS B 1 186 ? 20.412 50.168 69.916 1.00 5.57 184 LYS B CA 1
ATOM 2932 C C . LYS B 1 186 ? 18.961 50.459 70.358 1.00 6.81 184 LYS B C 1
ATOM 2933 O O . LYS B 1 186 ? 18.444 49.828 71.327 1.00 5.69 184 LYS B O 1
ATOM 2939 N N . LEU B 1 187 ? 18.319 51.418 69.683 1.00 7.84 185 LEU B N 1
ATOM 2940 C CA . LEU B 1 187 ? 16.950 51.845 70.021 1.00 8.82 185 LEU B CA 1
ATOM 2941 C C . LEU B 1 187 ? 16.005 50.633 69.975 1.00 7.79 185 LEU B C 1
ATOM 2942 O O . LEU B 1 187 ? 15.179 50.453 70.849 1.00 7.23 185 LEU B O 1
ATOM 2947 N N . GLN B 1 188 ? 16.141 49.815 68.929 1.00 7.10 186 GLN B N 1
ATOM 2948 C CA . GLN B 1 188 ? 15.313 48.650 68.703 1.00 7.46 186 GLN B CA 1
ATOM 2949 C C . GLN B 1 188 ? 15.770 47.329 69.376 1.00 8.57 186 GLN B C 1
ATOM 2950 O O . GLN B 1 188 ? 15.076 46.314 69.255 1.00 8.50 186 GLN B O 1
ATOM 2956 N N . GLY B 1 189 ? 16.867 47.367 70.146 1.00 7.00 187 GLY B N 1
ATOM 2957 C CA . GLY B 1 189 ? 17.316 46.194 70.908 1.00 6.80 187 GLY B CA 1
ATOM 2958 C C . GLY B 1 189 ? 18.097 45.112 70.176 1.00 6.38 187 GLY B C 1
ATOM 2959 O O . GLY B 1 189 ? 18.227 43.992 70.694 1.00 6.26 187 GLY B O 1
ATOM 2960 N N . TYR B 1 190 ? 18.607 45.424 68.976 1.00 6.27 188 TYR B N 1
ATOM 2961 C CA . TYR B 1 190 ? 19.475 44.501 68.235 1.00 5.91 188 TYR B CA 1
ATOM 2962 C C . TYR B 1 190 ? 20.880 44.419 68.842 1.00 6.45 188 TYR B C 1
ATOM 2963 O O . TYR B 1 190 ? 21.603 43.413 68.663 1.00 6.17 188 TYR B O 1
ATOM 2972 N N . ILE B 1 191 ? 21.278 45.485 69.544 1.00 5.57 189 ILE B N 1
ATOM 2973 C CA . ILE B 1 191 ? 22.556 45.490 70.265 1.00 5.04 189 ILE B CA 1
ATOM 2974 C C . ILE B 1 191 ? 22.290 46.130 71.640 1.00 4.62 189 ILE B C 1
ATOM 2975 O O . ILE B 1 191 ? 21.244 46.749 71.848 1.00 3.91 189 ILE B O 1
ATOM 2980 N N . THR B 1 192 ? 23.231 45.995 72.564 1.00 5.35 190 THR B N 1
ATOM 2981 C CA . THR B 1 192 ? 23.118 46.578 73.893 1.00 5.63 190 THR B CA 1
ATOM 2982 C C . THR B 1 192 ? 24.015 47.841 73.862 1.00 6.39 190 THR B C 1
ATOM 2983 O O . THR B 1 192 ? 24.665 48.071 72.846 1.00 5.79 190 THR B O 1
ATOM 2987 N N . ASN B 1 193 ? 24.071 48.624 74.950 1.00 6.26 191 ASN B N 1
ATOM 2988 C CA . ASN B 1 193 ? 25.029 49.730 75.039 1.00 6.75 191 ASN B CA 1
ATOM 2989 C C . ASN B 1 193 ? 26.480 49.313 74.857 1.00 7.02 191 ASN B C 1
ATOM 2990 O O . ASN B 1 193 ? 27.245 50.007 74.183 1.00 6.90 191 ASN B O 1
ATOM 2995 N N . ASP B 1 194 ? 26.856 48.176 75.438 1.00 6.93 192 ASP B N 1
ATOM 2996 C CA . ASP B 1 194 ? 28.207 47.615 75.265 1.00 8.76 192 ASP B CA 1
ATOM 2997 C C . ASP B 1 194 ? 28.521 47.355 73.779 1.00 8.41 192 ASP B C 1
ATOM 2998 O O . ASP B 1 194 ? 29.608 47.692 73.279 1.00 9.09 192 ASP B O 1
ATOM 3003 N N . GLY B 1 195 ? 27.564 46.785 73.063 1.00 7.18 193 GLY B N 1
ATOM 3004 C CA . GLY B 1 195 ? 27.758 46.503 71.633 1.00 7.28 193 GLY B CA 1
ATOM 3005 C C . GLY B 1 195 ? 27.845 47.784 70.824 1.00 8.34 193 GLY B C 1
ATOM 3006 O O . GLY B 1 195 ? 28.683 47.897 69.902 1.00 8.58 193 GLY B O 1
ATOM 3007 N N . LEU B 1 196 ? 26.981 48.741 71.154 1.00 7.64 194 LEU B N 1
ATOM 3008 C CA . LEU B 1 196 ? 27.009 50.068 70.539 1.00 8.28 194 LEU B CA 1
ATOM 3009 C C . LEU B 1 196 ? 28.395 50.759 70.722 1.00 8.63 194 LEU B C 1
ATOM 3010 O O . LEU B 1 196 ? 28.973 51.301 69.748 1.00 9.20 194 LEU B O 1
ATOM 3015 N N . HIS B 1 197 ? 28.921 50.703 71.937 1.00 8.96 195 HIS B N 1
ATOM 3016 C CA . HIS B 1 197 ? 30.264 51.264 72.258 1.00 9.89 195 HIS B CA 1
ATOM 3017 C C . HIS B 1 197 ? 31.333 50.592 71.382 1.00 8.81 195 HIS B C 1
ATOM 3018 O O . HIS B 1 197 ? 32.190 51.254 70.797 1.00 9.04 195 HIS B O 1
ATOM 3025 N N . LEU B 1 198 ? 31.248 49.270 71.263 1.00 8.36 196 LEU B N 1
ATOM 3026 C CA . LEU B 1 198 ? 32.161 48.516 70.419 1.00 7.71 196 LEU B CA 1
ATOM 3027 C C . LEU B 1 198 ? 32.028 48.927 68.969 1.00 7.33 196 LEU B C 1
ATOM 3028 O O . LEU B 1 198 ? 33.031 49.075 68.249 1.00 7.38 196 LEU B O 1
ATOM 3033 N N . LEU B 1 199 ? 30.787 49.097 68.518 1.00 7.41 197 LEU B N 1
ATOM 3034 C CA . LEU B 1 199 ? 30.560 49.457 67.130 1.00 8.15 197 LEU B CA 1
ATOM 3035 C C . LEU B 1 199 ? 31.143 50.856 66.827 1.00 8.80 197 LEU B C 1
ATOM 3036 O O . LEU B 1 199 ? 31.677 51.100 65.737 1.00 9.62 197 LEU B O 1
ATOM 3041 N N . LYS B 1 200 ? 31.020 51.773 67.780 1.00 10.32 198 LYS B N 1
ATOM 3042 C CA . LYS B 1 200 ? 31.527 53.153 67.636 1.00 10.78 198 LYS B CA 1
ATOM 3043 C C . LYS B 1 200 ? 33.049 53.146 67.558 1.00 10.54 198 LYS B C 1
ATOM 3044 O O . LYS B 1 200 ? 33.635 53.823 66.732 1.00 10.39 198 LYS B O 1
ATOM 3050 N N . LYS B 1 201 ? 33.679 52.373 68.439 1.00 10.00 199 LYS B N 1
ATOM 3051 C CA . LYS B 1 201 ? 35.125 52.223 68.458 1.00 10.17 199 LYS B CA 1
ATOM 3052 C C . LYS B 1 201 ? 35.698 51.619 67.168 1.00 9.98 199 LYS B C 1
ATOM 3053 O O . LYS B 1 201 ? 36.785 52.023 66.737 1.00 9.99 199 LYS B O 1
ATOM 3059 N N . PHE B 1 202 ? 34.991 50.657 66.569 1.00 9.56 200 PHE B N 1
ATOM 3060 C CA . PHE B 1 202 ? 35.408 50.080 65.284 1.00 9.54 200 PHE B CA 1
ATOM 3061 C C . PHE B 1 202 ? 35.525 51.140 64.191 1.00 11.09 200 PHE B C 1
ATOM 3062 O O . PHE B 1 202 ? 36.476 51.123 63.389 1.00 11.03 200 PHE B O 1
ATOM 3070 N N . LYS B 1 203 ? 34.534 52.029 64.120 1.00 12.53 201 LYS B N 1
ATOM 3071 C CA . LYS B 1 203 ? 34.545 53.092 63.127 1.00 13.88 201 LYS B CA 1
ATOM 3072 C C . LYS B 1 203 ? 35.736 54.053 63.352 1.00 14.79 201 LYS B C 1
ATOM 3073 O O . LYS B 1 203 ? 36.352 54.554 62.400 1.00 15.04 201 LYS B O 1
ATOM 3079 N N . GLU B 1 204 ? 36.076 54.315 64.606 1.00 15.65 202 GLU B N 1
ATOM 3080 C CA . GLU B 1 204 ? 37.202 55.209 64.827 1.00 16.22 202 GLU B CA 1
ATOM 3081 C C . GLU B 1 204 ? 38.568 54.509 64.589 1.00 14.75 202 GLU B C 1
ATOM 3082 O O . GLU B 1 204 ? 39.540 55.151 64.144 1.00 14.87 202 GLU B O 1
ATOM 3088 N N . ASP B 1 205 ? 38.627 53.198 64.844 1.00 13.23 203 ASP B N 1
ATOM 3089 C CA . ASP B 1 205 ? 39.874 52.424 64.716 1.00 11.56 203 ASP B CA 1
ATOM 3090 C C . ASP B 1 205 ? 39.530 50.971 64.480 1.00 10.15 203 ASP B C 1
ATOM 3091 O O . ASP B 1 205 ? 39.097 50.307 65.399 1.00 9.23 203 ASP B O 1
ATOM 3096 N N . GLN B 1 206 ? 39.727 50.481 63.258 1.00 9.45 204 GLN B N 1
ATOM 3097 C CA . GLN B 1 206 ? 39.358 49.102 62.900 1.00 9.13 204 GLN B CA 1
ATOM 3098 C C . GLN B 1 206 ? 40.343 48.058 63.425 1.00 9.88 204 GLN B C 1
ATOM 3099 O O . GLN B 1 206 ? 40.040 46.858 63.450 1.00 10.45 204 GLN B O 1
ATOM 3105 N N . VAL B 1 207 ? 41.521 48.501 63.848 1.00 10.00 205 VAL B N 1
ATOM 3106 C CA . VAL B 1 207 ? 42.524 47.564 64.336 1.00 10.58 205 VAL B CA 1
ATOM 3107 C C . VAL B 1 207 ? 42.400 47.302 65.852 1.00 11.06 205 VAL B C 1
ATOM 3108 O O . VAL B 1 207 ? 42.514 46.161 66.275 1.00 10.55 205 VAL B O 1
ATOM 3112 N N . ASN B 1 208 ? 42.113 48.334 66.646 1.00 11.40 206 ASN B N 1
ATOM 3113 C CA . ASN B 1 208 ? 42.246 48.256 68.107 1.00 12.28 206 ASN B CA 1
ATOM 3114 C C . ASN B 1 208 ? 40.960 48.325 68.934 1.00 12.10 206 ASN B C 1
ATOM 3115 O O . ASN B 1 208 ? 41.011 48.428 70.172 1.00 12.80 206 ASN B O 1
ATOM 3120 N N . TRP B 1 209 ? 39.831 48.218 68.253 1.00 11.34 207 TRP B N 1
ATOM 3121 C CA . TRP B 1 209 ? 38.510 48.475 68.825 1.00 11.33 207 TRP B CA 1
ATOM 3122 C C . TRP B 1 209 ? 38.075 47.479 69.900 1.00 11.79 207 TRP B C 1
ATOM 3123 O O . TRP B 1 209 ? 37.232 47.793 70.749 1.00 12.35 207 TRP B O 1
ATOM 3134 N N . GLN B 1 210 ? 38.648 46.282 69.863 1.00 12.21 208 GLN B N 1
ATOM 3135 C CA . GLN B 1 210 ? 38.338 45.275 70.855 1.00 12.67 208 GLN B CA 1
ATOM 3136 C C . GLN B 1 210 ? 39.269 45.358 72.054 1.00 13.85 208 GLN B C 1
ATOM 3137 O O . GLN B 1 210 ? 39.038 44.628 73.021 1.00 14.29 208 GLN B O 1
ATOM 3143 N N . GLN B 1 211 ? 40.317 46.201 71.990 1.00 14.75 209 GLN B N 1
ATOM 3144 C CA . GLN B 1 211 ? 41.332 46.298 73.067 1.00 15.91 209 GLN B CA 1
ATOM 3145 C C . GLN B 1 211 ? 40.770 47.007 74.312 1.00 16.45 209 GLN B C 1
ATOM 3146 O O . GLN B 1 211 ? 39.667 47.586 74.251 1.00 16.39 209 GLN B O 1
#

Sequence (409 aa):
AAMTTLASQIATQLLDIKAVYLKPEDPFTWASGIKSPIYTDNRVTLSYPKTRDLIENGFVETTIKAHFPEVEVIAGTATAGIPHGAIIADKMTLPFAYIRSKPKGNQIEGRVLKGQKMVIIEDLISTGGSVLDAAAAASREGADVLGVVAIFTYELPKASQNFKEAGIKLITLSNYTELIAVAKLQGYITNDGLHLLKKFKEDQVNWQMTTLASQIATQLLDIKAVYLKPEDPFTWASGIKSPIYTDNRVTLSYPKTRDLIENGFVETIKAHFPEVEVIAGTATAGIPHGAIIADKMTLPFAYIRSKPNQIEGRVLKGQKMVIIEDLISTGGSVLDAAAAASREGADVLGVVAIFTYELPKASQNFKEAGIKLITLSNYTELIAVAKLQGYITNDGLHLLKKFKEDQVNWQQ

B-factor: mean 7.97, std 5.94, range [2.0, 41.86]

InterPro domains:
  IPR000836 Phosphoribosyltransferase domain [PF00156] (68-152)
  IPR000836 Phosphoribosyltransferase domain [cd06223] (56-173)
  IPR004467 Orotate phosphoribosyl transferase domain [TIGR00336] (11-178)
  IPR023031 Orotate phosphoribosyltransferase [MF_01208] (1-209)
  IPR029057 Phosphoribosyltransferase-like [G3DSA:3.40.50.2020] (1-209)
  IPR029057 Phosphoribosyltransferase-like [SSF53271] (4-207)

Secondary structure (DSSP, 8-state):
--S-HHHHHHHHHHHTTSEEE-TTS-EE-GGG-EESEEE-GGGGGG-HHHHHHHHHHHHHHHHHH-TT--EEEEETTTTHHHHHHHHHHHT--EEEE-SS----SEES---TT-EEEEEEEEESS-HHHHHHHHHHHHTT-EEEEEEEEEE---HHHHHHHHHHT--EEES--HHHHHHHHHHHTSS-HHHHHHHHHHHH-TTT--/--HHHHHHHHHHHTTSEEE-TTS-EE-TTS-EESEEE-GGGGGG-HHHHHHHHHHHHHHHHHH-TT--EEEEETTTTHHHHHHHHHHHT--EEEE-S----EES---TT-EEEEEEEEESSSHHHHHHHHHHHHTT-EEEEEEEEEE---HHHHHHHHHHT-EEEEEEEHHHHHHHHHHHTSS-HHHHHHHHHHHH-TTTTT-

Radius of gyration: 22.73 Å; Cα contacts (8 Å, |Δi|>4): 855; chains: 2; bounding box: 43×50×76 Å

Organism: Streptococcus pyogenes serotype M1 (NCBI:txid301447)

Foldseek 3Di:
DPDALQLVLLVVCVVLVQKAFQLPDFDQDPPRFTDRMDHHCLSLVVPVVSLVSQLVLVLVVCCVQPVQAAEEEEEPDSRQVSSVSNCVVVVHHYWYAYQDFCVGGIGGDDDAAHEYEYEEEEAELCVRVLVRVVVCVVVHYDYQAYEYAEYQPAVNNVVVCVVSVHDYHYSYYQVSNLVSCCVVVSDDPVSSQLSVLCSVPRHPSD/DALQLVLLLVCVVLVQKAFQLVDFDADPVRFTARIDGRCLVLVVPCVSLVSQLVLVLVVCVPQPVPAQEEEEEPDSRVVSSVSNCVVVVHHYWYAYQDDVGIGGDDDAAHEYEYEEAEAELCVRVLSSVVVVVVVHYDYAAYEYAEYQLAVNNVVSCVVSVHHYHYSYYNVSSLVSCCVVVVDDVVSSQLSVQCRVPRHPSVD